Protein AF-A0A949K169-F1 (afdb_monomer)

Secondary structure (DSSP, 8-state):
------------------------------PPPEEEEEEEEEETTTTEEEEEEEEESS--S-EEEEPPP--SSPPP--EEEEEEETTSPBPEEEEETTEEEEE-TTS-EEEEEEEE-----TT---GGG---EE-SSEEEEEGGGTPPEESS---S-EEEEEE-S-SS-EEESSEEETTEEEES-GGGGTT-EEEEES-EEEEEEETTEEEEEEE-S--SS-HHHHHHHHHHHHHHHHHHHSS-SSSEEEEEEEE-----SS---EEEEEETBEEEEEE-TT--TTGGGSGGGHHHHHHHHTTTBTTTEEESSGGGHIIIIIHHHHHHHHHHHHTTSS-HHHHHHHHHHHHHHHHT-TTTTT--TGGG--S-TT-HHHHHHHHHHHHHHHHHHHHHHHHHHTSS--HHHHHHHHHHH-TT-EEE-HHHHHHHHHHHHSS--HHHHHHHHTSSS-HHHHHHHTT-

Mean predicted aligned error: 7.75 Å

Foldseek 3Di:
DDDDDDDDDDDDDDDDDDDDDPPPDDPPDQDFKAKEKEWADPDLVQQKIKIKMKIAGQDDQKWKWFQQPDDPADDWDWAPKWKAAPVRHTFDWDDDPRIIMTRNHRHIIMIMTMTGQDQDDQPDPDCRHHQWDRDVFKTKDALSRPDGFIPDFGAFWHKYFYHYPHDWAKDWQFDTDRRIGTQGGSNLSRLTMIMDGPWDKDWDDALQAIEIETEDDDAQDDPVLLVVLLCQLLNLLCVLLVHFLGSYAYEYEEAANHDDDPPPAWDWDARARYIYIHGHRPDHPLCSLAPNCLSSQLNSNCSLQVVQANALDLLCLLQSQQLSSLRSLVSSCVSNSDPPVRSVVVLVVLLVLLVPQPCQQPAFLSRLRDPPVVPVSSVSSNNSLSNQLQVLQQVVLCVLVVNPDGCSQLSSQQSVVRVVGHNDDLVSSQVSSCVSRVDGCSVVSCLSTVHRNRCSSNVVVVVD

pLDDT: mean 88.34, std 17.19, range [25.33, 98.69]

Sequence (464 aa):
MRRSMAKYALFVILSIGCAGCSYTLPALVDSEPFLSYRIEMVDADFNLVRVSGNVFGSLGRKVPLRLPEKGNGRGLDPLGLKAFDMDGRPLEVKREGDIWTIENSGRDFTFSYEVVLTIEDRYSSEVRGMISLLEEGRGRIMGRDIFLIPANNFEDGVTLDVSLGYEGPVHSTWECIDSRLIVPGVADLATTLVVSGDYRVYETEVFGTRLSLAIAGDWSFHDDELFSVIRDVVSHEIGWFGSSTHKKHLFVCDNNPVKGGKGFDHYGMHFSGSILLLLDRRIDRSQIYDTPMSIVAHEFFHNWNGEAIRPASDGMMWFIEGATVYYSYRALTDVNILTFSQYEMKRESTMRRFMENPYLESVSISDAANRDLSDKDMVNMLYDGGFLAASIIDEKIAELSGGRKGLIDVIRYLWELHPDGCLLDEDKLCEALIGVTGHDFERFVGELVDAPAPPAIVDSDVSS

Structure (mmCIF, N/CA/C/O backbone):
data_AF-A0A949K169-F1
#
_entry.id   AF-A0A949K169-F1
#
loop_
_atom_site.group_PDB
_atom_site.id
_atom_site.type_symbol
_atom_site.label_atom_id
_atom_site.label_alt_id
_atom_site.label_comp_id
_atom_site.label_asym_id
_atom_site.label_entity_id
_atom_site.label_seq_id
_atom_site.pdbx_PDB_ins_code
_atom_site.Cartn_x
_atom_site.Cartn_y
_atom_site.Cartn_z
_atom_site.occupancy
_atom_site.B_iso_or_equiv
_atom_site.auth_seq_id
_atom_site.auth_comp_id
_atom_site.auth_asym_id
_atom_site.auth_atom_id
_atom_site.pdbx_PDB_model_num
ATOM 1 N N . MET A 1 1 ? -24.738 5.252 -20.611 1.00 38.12 1 MET A N 1
ATOM 2 C CA . MET A 1 1 ? -24.911 4.695 -21.975 1.00 38.12 1 MET A CA 1
ATOM 3 C C . MET A 1 1 ? -24.130 5.535 -22.990 1.00 38.12 1 MET A C 1
ATOM 5 O O . MET A 1 1 ? -24.680 6.468 -23.551 1.00 38.12 1 MET A O 1
ATOM 9 N N . ARG A 1 2 ? -22.843 5.224 -23.194 1.00 29.42 2 ARG A N 1
ATOM 10 C CA . ARG A 1 2 ? -22.053 5.426 -24.429 1.00 29.42 2 ARG A CA 1
ATOM 11 C C . ARG A 1 2 ? -20.702 4.744 -24.190 1.00 29.42 2 ARG A C 1
ATOM 13 O O . ARG A 1 2 ? -19.885 5.230 -23.424 1.00 29.42 2 ARG A O 1
ATOM 20 N N . ARG A 1 3 ? -20.557 3.546 -24.759 1.00 31.23 3 ARG A N 1
ATOM 21 C CA . ARG A 1 3 ? -19.336 2.732 -24.756 1.00 31.23 3 ARG A CA 1
ATOM 22 C C . ARG A 1 3 ? -18.331 3.366 -25.722 1.00 31.23 3 ARG A C 1
ATOM 24 O O . ARG A 1 3 ? -18.693 3.574 -26.877 1.00 31.23 3 ARG A O 1
ATOM 31 N N . SER A 1 4 ? -17.101 3.611 -25.281 1.00 30.25 4 SER A N 1
ATOM 32 C CA . SER A 1 4 ? -15.956 3.732 -26.187 1.00 30.25 4 SER A CA 1
ATOM 33 C C . SER A 1 4 ? -15.319 2.348 -26.295 1.00 30.25 4 SER A C 1
ATOM 35 O O . SER A 1 4 ? -14.861 1.789 -25.302 1.00 30.25 4 SER A O 1
ATOM 37 N N . MET A 1 5 ? -15.415 1.741 -27.477 1.00 30.11 5 MET A N 1
ATOM 38 C CA . MET A 1 5 ? -14.742 0.488 -27.811 1.00 30.11 5 MET A CA 1
ATOM 39 C C . MET A 1 5 ? -13.264 0.779 -28.079 1.00 30.11 5 MET A C 1
ATOM 41 O O . MET A 1 5 ? -12.948 1.519 -29.011 1.00 30.11 5 MET A O 1
ATOM 45 N N . ALA A 1 6 ? -12.382 0.135 -27.318 1.00 32.56 6 ALA A N 1
ATOM 46 C CA . ALA A 1 6 ? -10.975 -0.007 -27.659 1.00 32.56 6 ALA A CA 1
ATOM 47 C C . ALA A 1 6 ? -10.838 -0.752 -28.999 1.00 32.56 6 ALA A C 1
ATOM 49 O O . ALA A 1 6 ? -11.386 -1.843 -29.181 1.00 32.56 6 ALA A O 1
ATOM 50 N N . LYS A 1 7 ? -10.124 -0.154 -29.955 1.00 30.94 7 LYS A N 1
ATOM 51 C CA . LYS A 1 7 ? -9.717 -0.812 -31.200 1.00 30.94 7 LYS A CA 1
ATOM 52 C C . LYS A 1 7 ? -8.358 -1.469 -30.974 1.00 30.94 7 LYS A C 1
ATOM 54 O O . LYS A 1 7 ? -7.340 -0.795 -31.029 1.00 30.94 7 LYS A O 1
ATOM 59 N N . TYR A 1 8 ? -8.341 -2.784 -30.782 1.00 29.86 8 TYR A N 1
ATOM 60 C CA . TYR A 1 8 ? -7.125 -3.578 -30.950 1.00 29.86 8 TYR A CA 1
ATOM 61 C C . TYR A 1 8 ? -6.854 -3.747 -32.451 1.00 29.86 8 TYR A C 1
ATOM 63 O O . TYR A 1 8 ? -7.646 -4.371 -33.157 1.00 29.86 8 TYR A O 1
ATOM 71 N N . ALA A 1 9 ? -5.754 -3.183 -32.951 1.00 29.25 9 ALA A N 1
ATOM 72 C CA . ALA A 1 9 ? -5.257 -3.446 -34.298 1.00 29.25 9 ALA A CA 1
ATOM 73 C C . ALA A 1 9 ? -4.034 -4.370 -34.213 1.00 29.25 9 ALA A C 1
ATOM 75 O O . ALA A 1 9 ? -2.927 -3.942 -33.904 1.00 29.25 9 ALA A O 1
ATOM 76 N N . LEU A 1 10 ? -4.257 -5.656 -34.483 1.00 25.33 10 LEU A N 1
ATOM 77 C CA . LEU A 1 10 ? -3.218 -6.666 -34.657 1.00 25.33 10 LEU A CA 1
ATOM 78 C C . LEU A 1 10 ? -2.623 -6.508 -36.070 1.00 25.33 10 LEU A C 1
ATOM 80 O O . LEU A 1 10 ? -3.304 -6.798 -37.054 1.00 25.33 10 LEU A O 1
ATOM 84 N N . PHE A 1 11 ? -1.381 -6.036 -36.198 1.00 29.30 11 PHE A N 1
ATOM 85 C CA . PHE A 1 11 ? -0.693 -5.970 -37.494 1.00 29.30 11 PHE A CA 1
ATOM 86 C C . PHE A 1 11 ? 0.089 -7.263 -37.756 1.00 29.30 11 PHE A C 1
ATOM 88 O O . PHE A 1 11 ? 1.136 -7.511 -37.165 1.00 29.30 11 PHE A O 1
ATOM 95 N N . VAL A 1 12 ? -0.415 -8.079 -38.685 1.00 26.42 12 VAL A N 1
ATOM 96 C CA . VAL A 1 12 ? 0.328 -9.179 -39.317 1.00 26.42 12 VAL A CA 1
ATOM 97 C C . VAL A 1 12 ? 0.948 -8.638 -40.604 1.00 26.42 12 VAL A C 1
ATOM 99 O O . VAL A 1 12 ? 0.229 -8.268 -41.531 1.00 26.42 12 VAL A O 1
ATOM 102 N N . ILE A 1 13 ? 2.279 -8.580 -40.679 1.00 29.69 13 ILE A N 1
ATOM 103 C CA . ILE A 1 13 ? 2.989 -8.201 -41.909 1.00 29.69 13 ILE A CA 1
ATOM 104 C C . ILE A 1 13 ? 3.147 -9.452 -42.780 1.00 29.69 13 ILE A C 1
ATOM 106 O O . ILE A 1 13 ? 3.989 -10.305 -42.510 1.00 29.69 13 ILE A O 1
ATOM 110 N N . LEU A 1 14 ? 2.342 -9.550 -43.842 1.00 26.94 14 LEU A N 1
ATOM 111 C CA . LEU A 1 14 ? 2.573 -10.475 -44.952 1.00 26.94 14 LEU A CA 1
ATOM 112 C C . LEU A 1 14 ? 3.254 -9.706 -46.091 1.00 26.94 14 LEU A C 1
ATOM 114 O O . LEU A 1 14 ? 2.667 -8.808 -46.695 1.00 26.94 14 LEU A O 1
ATOM 118 N N . SER A 1 15 ? 4.504 -10.045 -46.384 1.00 30.97 15 SER A N 1
ATOM 119 C CA . SER A 1 15 ? 5.278 -9.464 -47.479 1.00 30.97 15 SER A CA 1
ATOM 120 C C . SER A 1 15 ? 4.945 -10.151 -48.807 1.00 30.97 15 SER A C 1
ATOM 122 O O . SER A 1 15 ? 5.367 -11.273 -49.072 1.00 30.97 15 SER A O 1
ATOM 124 N N . ILE A 1 16 ? 4.219 -9.451 -49.683 1.00 32.22 16 ILE A N 1
ATOM 125 C CA . ILE A 1 16 ? 4.132 -9.781 -51.113 1.00 32.22 16 ILE A CA 1
ATOM 126 C C . ILE A 1 16 ? 4.635 -8.569 -51.893 1.00 32.22 16 ILE A C 1
ATOM 128 O O . ILE A 1 16 ? 4.031 -7.499 -51.874 1.00 32.22 16 ILE A O 1
ATOM 132 N N . GLY A 1 17 ? 5.775 -8.737 -52.563 1.00 38.38 17 GLY A N 1
ATOM 133 C CA . GLY A 1 17 ? 6.331 -7.733 -53.458 1.00 38.38 17 GLY A CA 1
ATOM 134 C C . GLY A 1 17 ? 5.589 -7.703 -54.791 1.00 38.38 17 GLY A C 1
ATOM 135 O O . GLY A 1 17 ? 5.396 -8.742 -55.416 1.00 38.38 17 GLY A O 1
ATOM 136 N N . CYS A 1 18 ? 5.235 -6.504 -55.248 1.00 29.55 18 CYS A N 1
ATOM 137 C CA . CYS A 1 18 ? 5.141 -6.166 -56.665 1.00 29.55 18 CYS A CA 1
ATOM 138 C C . CYS A 1 18 ? 5.285 -4.652 -56.857 1.00 29.55 18 CYS A C 1
ATOM 140 O O . CYS A 1 18 ? 4.914 -3.846 -56.007 1.00 29.55 18 CYS A O 1
ATOM 142 N N . ALA A 1 19 ? 5.917 -4.311 -57.973 1.00 37.62 19 ALA A N 1
ATOM 143 C CA . ALA A 1 19 ? 6.506 -3.025 -58.293 1.00 37.62 19 ALA A CA 1
ATOM 144 C C . ALA A 1 19 ? 5.486 -1.921 -58.618 1.00 37.62 19 ALA A C 1
ATOM 146 O O . ALA A 1 19 ? 4.438 -2.179 -59.200 1.00 37.62 19 ALA A O 1
ATOM 147 N N . GLY A 1 20 ? 5.892 -0.674 -58.357 1.00 39.34 20 GLY A N 1
ATOM 148 C CA . GLY A 1 20 ? 5.451 0.488 -59.129 1.00 39.34 20 GLY A CA 1
ATOM 149 C C . GLY A 1 20 ? 4.099 1.090 -58.752 1.00 39.34 20 GLY A C 1
ATOM 150 O O . GLY A 1 20 ? 3.176 1.069 -59.551 1.00 39.34 20 GLY A O 1
ATOM 151 N N . CYS A 1 21 ? 4.024 1.732 -57.587 1.00 29.92 21 CYS A N 1
ATOM 152 C CA . CYS A 1 21 ? 3.146 2.878 -57.353 1.00 29.92 21 CYS A CA 1
ATOM 153 C C . CYS A 1 21 ? 3.778 3.720 -56.244 1.00 29.92 21 CYS A C 1
ATOM 155 O O . CYS A 1 21 ? 4.079 3.203 -55.170 1.00 29.92 21 CYS A O 1
ATOM 157 N N . SER A 1 22 ? 4.015 5.004 -56.511 1.00 35.69 22 SER A N 1
ATOM 158 C CA . SER A 1 22 ? 4.438 5.973 -55.503 1.00 35.69 22 SER A CA 1
ATOM 159 C C . SER A 1 22 ? 3.295 6.163 -54.509 1.00 35.69 22 SER A C 1
ATOM 161 O O . SER A 1 22 ? 2.450 7.038 -54.680 1.00 35.69 22 SER A O 1
ATOM 163 N N . TYR A 1 23 ? 3.237 5.310 -53.490 1.00 34.50 23 TYR A N 1
ATOM 164 C CA . TYR A 1 23 ? 2.443 5.585 -52.309 1.00 34.50 23 TYR A CA 1
ATOM 165 C C . TYR A 1 23 ? 3.122 6.758 -51.610 1.00 34.50 23 TYR A C 1
ATOM 167 O O . TYR A 1 23 ? 4.195 6.615 -51.026 1.00 34.50 23 TYR A O 1
ATOM 175 N N . THR A 1 24 ? 2.515 7.940 -51.689 1.00 35.44 24 THR A N 1
ATOM 176 C CA . THR A 1 24 ? 2.631 8.901 -50.597 1.00 35.44 24 THR A CA 1
ATOM 177 C C . THR A 1 24 ? 2.213 8.147 -49.345 1.00 35.44 24 THR A C 1
ATOM 179 O O . THR A 1 24 ? 1.023 7.895 -49.146 1.00 35.44 24 THR A O 1
ATOM 182 N N . LEU A 1 25 ? 3.205 7.702 -48.568 1.00 35.69 25 LEU A N 1
ATOM 183 C CA . LEU A 1 25 ? 3.000 7.249 -47.202 1.00 35.69 25 LEU A CA 1
ATOM 184 C C . LEU A 1 25 ? 2.112 8.308 -46.542 1.00 35.69 25 LEU A C 1
ATOM 186 O O . LEU A 1 25 ? 2.452 9.496 -46.626 1.00 35.69 25 LEU A O 1
ATOM 190 N N . PRO A 1 26 ? 0.966 7.932 -45.949 1.00 37.97 26 PRO A N 1
ATOM 191 C CA . PRO A 1 26 ? 0.301 8.838 -45.033 1.00 37.97 26 PRO A CA 1
ATOM 192 C C . PRO A 1 26 ? 1.383 9.284 -44.055 1.00 37.97 26 PRO A C 1
ATOM 194 O O . PRO A 1 26 ? 2.158 8.435 -43.600 1.00 37.97 26 PRO A O 1
ATOM 197 N N . ALA A 1 27 ? 1.497 10.591 -43.806 1.00 40.53 27 ALA A N 1
ATOM 198 C CA . ALA A 1 27 ? 2.325 11.079 -42.714 1.00 40.53 27 ALA A CA 1
ATOM 199 C C . ALA A 1 27 ? 2.044 10.165 -41.520 1.00 40.53 27 ALA A C 1
ATOM 201 O O . ALA A 1 27 ? 0.868 9.964 -41.196 1.00 40.53 27 ALA A O 1
ATOM 202 N N . LEU A 1 28 ? 3.093 9.518 -40.993 1.00 45.03 28 LEU A N 1
ATOM 203 C CA . LEU A 1 28 ? 3.006 8.763 -39.751 1.00 45.03 28 LEU A CA 1
ATOM 204 C C . LEU A 1 28 ? 2.238 9.670 -38.801 1.00 45.03 28 LEU A C 1
ATOM 206 O O . LEU A 1 28 ? 2.679 10.783 -38.522 1.00 45.03 28 LEU A O 1
ATOM 210 N N . VAL A 1 29 ? 1.022 9.247 -38.460 1.00 48.38 29 VAL A N 1
ATOM 211 C CA . VAL A 1 29 ? 0.238 9.889 -37.415 1.00 48.38 29 VAL A CA 1
ATOM 212 C C . VAL A 1 29 ? 1.198 9.970 -36.239 1.00 48.38 29 VAL A C 1
ATOM 214 O O . VAL A 1 29 ? 1.787 8.937 -35.918 1.00 48.38 29 VAL A O 1
ATOM 217 N N . ASP A 1 30 ? 1.422 11.171 -35.696 1.00 59.12 30 ASP A N 1
ATOM 218 C CA . ASP A 1 30 ? 2.165 11.356 -34.449 1.00 59.12 30 ASP A CA 1
ATOM 219 C C . ASP A 1 30 ? 1.509 10.431 -33.426 1.00 59.12 30 ASP A C 1
ATOM 221 O O . ASP A 1 30 ? 0.449 10.736 -32.881 1.00 59.12 30 ASP A O 1
ATOM 225 N N . SER A 1 31 ? 2.063 9.233 -33.268 1.00 65.56 31 SER A N 1
ATOM 226 C CA . SER A 1 31 ? 1.626 8.315 -32.241 1.00 65.56 31 SER A CA 1
ATOM 227 C C . SER A 1 31 ? 2.144 8.906 -30.951 1.00 65.56 31 SER A C 1
ATOM 229 O O . SER A 1 31 ? 3.344 9.209 -30.846 1.00 65.56 31 SER A O 1
ATOM 231 N N . GLU A 1 32 ? 1.247 9.085 -29.991 1.00 79.06 32 GLU A N 1
ATOM 232 C CA . GLU A 1 32 ? 1.660 9.401 -28.638 1.00 79.06 32 GLU A CA 1
ATOM 233 C C . GLU A 1 32 ? 2.715 8.376 -28.184 1.00 79.06 32 GLU A C 1
ATOM 235 O O . GLU A 1 32 ? 2.708 7.215 -28.624 1.00 79.06 32 GLU A O 1
ATOM 240 N N . PRO A 1 33 ? 3.709 8.824 -27.410 1.00 83.88 33 PRO A N 1
ATOM 241 C CA . PRO A 1 33 ? 4.853 7.991 -27.129 1.00 83.88 33 PRO A CA 1
ATOM 242 C C . PRO A 1 33 ? 4.447 6.795 -26.267 1.00 83.88 33 PRO A C 1
ATOM 244 O O . PRO A 1 33 ? 3.703 6.942 -25.300 1.00 83.88 33 PRO A O 1
ATOM 247 N N . PHE A 1 34 ? 4.976 5.616 -26.592 1.00 88.75 34 PHE A N 1
ATOM 248 C CA . PHE A 1 34 ? 4.738 4.392 -25.828 1.00 88.75 34 PHE A CA 1
ATOM 249 C C . PHE A 1 34 ? 6.048 3.796 -25.317 1.00 88.75 34 PHE A C 1
ATOM 251 O O . PHE A 1 34 ? 7.132 4.008 -25.875 1.00 88.75 34 PHE A O 1
ATOM 258 N N . LEU A 1 35 ? 5.930 3.053 -24.221 1.00 92.44 35 LEU A N 1
ATOM 259 C CA . LEU A 1 35 ? 7.051 2.566 -23.434 1.00 92.44 35 LEU A CA 1
ATOM 260 C C . LEU A 1 35 ? 6.937 1.059 -23.237 1.00 92.44 35 LEU A C 1
ATOM 262 O O . LEU A 1 35 ? 5.874 0.528 -22.921 1.00 92.44 35 LEU A O 1
ATOM 266 N N . SER A 1 36 ? 8.060 0.372 -23.398 1.00 95.31 36 SER A N 1
ATOM 267 C CA . SER A 1 36 ? 8.188 -1.028 -23.005 1.00 95.31 36 SER A CA 1
ATOM 268 C C . SER A 1 36 ? 9.421 -1.208 -22.144 1.00 95.31 36 SER A C 1
ATOM 270 O O . SER A 1 36 ? 10.454 -0.603 -22.428 1.00 95.31 36 SER A O 1
ATOM 272 N N . TYR A 1 37 ? 9.320 -2.052 -21.124 1.00 97.44 37 TYR A N 1
ATOM 273 C CA . TYR A 1 37 ? 10.438 -2.451 -20.284 1.00 97.44 37 TYR A CA 1
ATOM 274 C C . TYR A 1 37 ? 10.691 -3.949 -20.377 1.00 97.44 37 TYR A C 1
ATOM 276 O O . TYR A 1 37 ? 9.794 -4.749 -20.641 1.00 97.44 37 TYR A O 1
ATOM 284 N N . ARG A 1 38 ? 11.932 -4.324 -20.091 1.00 97.94 38 ARG A N 1
ATOM 285 C CA . ARG A 1 38 ? 12.333 -5.690 -19.804 1.00 97.94 38 ARG A CA 1
ATOM 286 C C . ARG A 1 38 ? 13.180 -5.729 -18.540 1.00 97.94 38 ARG A C 1
ATOM 288 O O . ARG A 1 38 ? 14.101 -4.925 -18.404 1.00 97.94 38 ARG A O 1
ATOM 295 N N . ILE A 1 39 ? 12.894 -6.692 -17.672 1.00 97.69 39 ILE A N 1
ATOM 296 C CA . ILE A 1 39 ? 13.716 -7.051 -16.516 1.00 97.69 39 ILE A CA 1
ATOM 297 C C . ILE A 1 39 ? 14.356 -8.407 -16.792 1.00 97.69 39 ILE A C 1
ATOM 299 O O . ILE A 1 39 ? 13.661 -9.372 -17.112 1.00 97.69 39 ILE A O 1
ATOM 303 N N . GLU A 1 40 ? 15.672 -8.486 -16.644 1.00 97.56 40 GLU A N 1
ATOM 304 C CA . GLU A 1 40 ? 16.442 -9.722 -16.769 1.00 97.56 40 GLU A CA 1
ATOM 305 C C . GLU A 1 40 ? 17.304 -9.907 -15.518 1.00 97.56 40 GLU A C 1
ATOM 307 O O . GLU A 1 40 ? 18.057 -9.006 -15.151 1.00 97.56 40 GLU A O 1
ATOM 312 N N . MET A 1 41 ? 17.225 -11.067 -14.863 1.00 96.00 41 MET A N 1
ATOM 313 C CA . MET A 1 41 ? 18.211 -11.425 -13.841 1.00 96.00 41 MET A CA 1
ATOM 314 C C . MET A 1 41 ? 19.542 -11.724 -14.536 1.00 96.00 41 MET A C 1
ATOM 316 O O . MET A 1 41 ? 19.622 -12.624 -15.370 1.00 96.00 41 MET A O 1
ATOM 320 N N . VAL A 1 42 ? 20.572 -10.937 -14.227 1.00 95.38 42 VAL A N 1
ATOM 321 C CA . VAL A 1 42 ? 21.912 -11.090 -14.812 1.00 95.38 42 VAL A CA 1
ATOM 322 C C . VAL A 1 42 ? 22.728 -12.070 -13.990 1.00 95.38 42 VAL A C 1
ATOM 324 O O . VAL A 1 42 ? 23.388 -12.941 -14.552 1.00 95.38 42 VAL A O 1
ATOM 327 N N . ASP A 1 43 ? 22.681 -11.909 -12.670 1.00 91.06 43 ASP A N 1
ATOM 328 C CA . ASP A 1 43 ? 23.452 -12.714 -11.736 1.00 91.06 43 ASP A CA 1
ATOM 329 C C . ASP A 1 43 ? 22.724 -12.788 -10.387 1.00 91.06 43 ASP A C 1
ATOM 331 O O . ASP A 1 43 ? 22.532 -11.770 -9.716 1.00 91.06 43 ASP A O 1
ATOM 335 N N . ALA A 1 44 ? 22.292 -13.993 -10.013 1.00 87.56 44 ALA A N 1
ATOM 336 C CA . ALA A 1 44 ? 21.603 -14.241 -8.751 1.00 87.56 44 ALA A CA 1
ATOM 337 C C . ALA A 1 44 ? 22.532 -14.068 -7.539 1.00 87.56 44 ALA A C 1
ATOM 339 O O . ALA A 1 44 ? 22.086 -13.566 -6.514 1.00 87.56 44 ALA A O 1
ATOM 340 N N . ASP A 1 45 ? 23.822 -14.402 -7.658 1.00 88.06 45 ASP A N 1
ATOM 341 C CA . ASP A 1 45 ? 24.770 -14.340 -6.535 1.00 88.06 45 ASP A CA 1
ATOM 342 C C . ASP A 1 45 ? 25.078 -12.889 -6.135 1.00 88.06 45 ASP A C 1
ATOM 344 O O . ASP A 1 45 ? 25.392 -12.596 -4.979 1.00 88.06 45 ASP A O 1
ATOM 348 N N . PHE A 1 46 ? 24.968 -11.963 -7.092 1.00 90.12 46 PHE A N 1
ATOM 349 C CA . PHE A 1 46 ? 25.139 -10.526 -6.870 1.00 90.12 46 PHE A CA 1
ATOM 350 C C . PHE A 1 46 ? 23.820 -9.757 -6.769 1.00 90.12 46 PHE A C 1
ATOM 352 O O . PHE A 1 46 ? 23.853 -8.528 -6.678 1.00 90.12 46 PHE A O 1
ATOM 359 N N . ASN A 1 47 ? 22.672 -10.443 -6.785 1.00 92.06 47 ASN A N 1
ATOM 360 C CA . ASN A 1 47 ? 21.345 -9.821 -6.815 1.00 92.06 47 ASN A CA 1
ATOM 361 C C . ASN A 1 47 ? 21.220 -8.766 -7.927 1.00 92.06 47 ASN A C 1
ATOM 363 O O . ASN A 1 47 ? 20.646 -7.690 -7.735 1.00 92.06 47 ASN A O 1
ATOM 367 N N . LEU A 1 48 ? 21.840 -9.052 -9.072 1.00 94.69 48 LEU A N 1
ATOM 368 C CA . LEU A 1 48 ? 22.019 -8.115 -10.165 1.00 94.69 48 LEU A CA 1
ATOM 369 C C . LEU A 1 48 ? 20.924 -8.321 -11.204 1.00 94.69 48 LEU A C 1
ATOM 371 O O . LEU A 1 48 ? 20.825 -9.378 -11.836 1.00 94.69 48 LEU A O 1
ATOM 375 N N . VAL A 1 49 ? 20.141 -7.273 -11.429 1.00 96.69 49 VAL A N 1
ATOM 376 C CA . VAL A 1 49 ? 19.117 -7.237 -12.472 1.00 96.69 49 VAL A CA 1
ATOM 377 C C . VAL A 1 49 ? 19.463 -6.189 -13.513 1.00 96.69 49 VAL A C 1
ATOM 379 O O . VAL A 1 49 ? 19.954 -5.106 -13.200 1.00 96.69 49 VAL A O 1
ATOM 382 N N . ARG A 1 50 ? 19.189 -6.496 -14.776 1.00 98.00 50 ARG A N 1
ATOM 383 C CA . ARG A 1 50 ? 19.246 -5.542 -15.874 1.00 98.00 50 ARG A CA 1
ATOM 384 C C . ARG A 1 50 ? 17.845 -5.070 -16.185 1.00 98.00 50 ARG A C 1
ATOM 386 O O . ARG A 1 50 ? 16.945 -5.877 -16.410 1.00 98.00 50 ARG A O 1
ATOM 393 N N . VAL A 1 51 ? 17.697 -3.758 -16.266 1.00 98.06 51 VAL A N 1
ATOM 394 C CA . VAL A 1 51 ? 16.494 -3.118 -16.779 1.00 98.06 51 VAL A CA 1
ATOM 395 C C . VAL A 1 51 ? 16.826 -2.537 -18.140 1.00 98.06 51 VAL A C 1
ATOM 397 O O . VAL A 1 51 ? 17.789 -1.784 -18.291 1.00 98.06 51 VAL A O 1
ATOM 400 N N . SER A 1 52 ? 16.028 -2.895 -19.137 1.00 97.88 52 SER A N 1
ATOM 401 C CA . SER A 1 52 ? 16.089 -2.303 -20.471 1.00 97.88 52 SER A CA 1
ATOM 402 C C . SER A 1 52 ? 14.744 -1.688 -20.814 1.00 97.88 52 SER A C 1
ATOM 404 O O . SER A 1 52 ? 13.711 -2.217 -20.413 1.00 97.88 52 SER A O 1
ATOM 406 N N . GLY A 1 53 ? 14.746 -0.588 -21.554 1.00 96.44 53 GLY A N 1
ATOM 407 C CA . GLY A 1 53 ? 13.528 0.056 -22.019 1.00 96.44 53 GLY A CA 1
ATOM 408 C C . GLY A 1 53 ? 13.616 0.443 -23.486 1.00 96.44 53 GLY A C 1
ATOM 409 O O . GLY A 1 53 ? 14.686 0.799 -23.981 1.00 96.44 53 GLY A O 1
ATOM 410 N N . ASN A 1 54 ? 12.482 0.381 -24.177 1.00 95.25 54 ASN A N 1
ATOM 411 C CA . ASN A 1 54 ? 12.332 0.901 -25.530 1.00 95.25 54 ASN A CA 1
ATOM 412 C C . ASN A 1 54 ? 11.292 2.017 -25.515 1.00 95.25 54 ASN A C 1
ATOM 414 O O . ASN A 1 54 ? 10.202 1.841 -24.962 1.00 95.25 54 ASN A O 1
ATOM 418 N N . VAL A 1 55 ? 11.647 3.136 -26.137 1.00 93.12 55 VAL A N 1
ATOM 419 C CA . VAL A 1 55 ? 10.857 4.364 -26.176 1.00 93.12 55 VAL A CA 1
ATOM 420 C C . VAL A 1 55 ? 10.582 4.695 -27.634 1.00 93.12 55 VAL A C 1
ATOM 422 O O . VAL A 1 55 ? 11.521 4.871 -28.414 1.00 93.12 55 VAL A O 1
ATOM 425 N N . PHE A 1 56 ? 9.306 4.789 -27.990 1.00 90.50 56 PHE A N 1
ATOM 426 C CA . PHE A 1 56 ? 8.864 4.997 -29.366 1.00 90.50 56 PHE A CA 1
ATOM 427 C C . PHE A 1 56 ? 7.853 6.139 -29.459 1.00 90.50 56 PHE A C 1
ATOM 429 O O . PHE A 1 56 ? 7.129 6.385 -28.497 1.00 90.50 56 PHE A O 1
ATOM 436 N N . GLY A 1 57 ? 7.753 6.782 -30.624 1.00 86.38 57 GLY A N 1
ATOM 437 C CA . GLY A 1 57 ? 6.693 7.739 -30.961 1.00 86.38 57 GLY A CA 1
ATOM 438 C C . GLY A 1 57 ? 7.146 9.201 -30.979 1.00 86.38 57 GLY A C 1
ATOM 439 O O . GLY A 1 57 ? 8.334 9.509 -31.085 1.00 86.38 57 GLY A O 1
ATOM 440 N N . SER A 1 58 ? 6.185 10.129 -30.907 1.00 76.31 58 SER A N 1
ATOM 441 C CA . SER A 1 58 ? 6.473 11.569 -30.936 1.00 76.31 58 SER A CA 1
ATOM 442 C C . SER A 1 58 ? 7.086 12.032 -29.611 1.00 76.31 58 SER A C 1
ATOM 444 O O . SER A 1 58 ? 6.390 12.361 -28.649 1.00 76.31 58 SER A O 1
ATOM 446 N N . LEU A 1 59 ? 8.417 12.072 -29.569 1.00 78.38 59 LEU A N 1
ATOM 447 C CA . LEU A 1 59 ? 9.189 12.378 -28.371 1.00 78.38 59 LEU A CA 1
ATOM 448 C C . LEU A 1 59 ? 9.707 13.818 -28.367 1.00 78.38 59 LEU A C 1
ATOM 450 O O . LEU A 1 59 ? 10.054 14.403 -29.396 1.00 78.38 59 LEU A O 1
ATOM 454 N N . GLY A 1 60 ? 9.876 14.368 -27.163 1.00 82.50 60 GLY A N 1
ATOM 455 C CA . GLY A 1 60 ? 10.746 15.526 -26.976 1.00 82.50 60 GLY A CA 1
ATOM 456 C C . GLY A 1 60 ? 12.174 15.217 -27.443 1.00 82.50 60 GLY A C 1
ATOM 457 O O . GLY A 1 60 ? 12.568 14.062 -27.572 1.00 82.50 60 GLY A O 1
ATOM 458 N N . ARG A 1 61 ? 12.989 16.257 -27.669 1.00 89.75 61 ARG A N 1
ATOM 459 C CA . ARG A 1 61 ? 14.419 16.089 -28.020 1.00 89.75 61 ARG A CA 1
ATOM 460 C C . ARG A 1 61 ? 15.275 15.533 -26.879 1.00 89.75 61 ARG A C 1
ATOM 462 O O . ARG A 1 61 ? 16.437 15.195 -27.112 1.00 89.75 61 ARG A O 1
ATOM 469 N N . LYS A 1 62 ? 14.701 15.516 -25.676 1.00 92.56 62 LYS A N 1
ATOM 470 C CA . LYS A 1 62 ? 15.278 15.025 -24.434 1.00 92.56 62 LYS A CA 1
ATOM 471 C C . LYS A 1 62 ? 14.222 14.235 -23.682 1.00 92.56 62 LYS A C 1
ATOM 473 O O . LYS A 1 62 ? 13.084 14.698 -23.587 1.00 92.56 62 LYS A O 1
ATOM 478 N N . VAL A 1 63 ? 14.628 13.109 -23.109 1.00 93.38 63 VAL A N 1
ATOM 479 C CA . VAL A 1 63 ? 13.790 12.303 -22.219 1.00 93.38 63 VAL A CA 1
ATOM 480 C C . VAL A 1 63 ? 14.482 12.197 -20.857 1.00 93.38 63 VAL A C 1
ATOM 482 O O . VAL A 1 63 ? 15.459 11.453 -20.733 1.00 93.38 63 VAL A O 1
ATOM 485 N N . PRO A 1 64 ? 14.053 12.980 -19.852 1.00 93.94 64 PRO A N 1
ATOM 486 C CA . PRO A 1 64 ? 14.452 12.789 -18.462 1.00 93.94 64 PRO A CA 1
ATOM 487 C C . PRO A 1 64 ? 13.842 11.513 -17.871 1.00 93.94 64 PRO A C 1
ATOM 489 O O . PRO A 1 64 ? 12.629 11.309 -17.910 1.00 93.94 64 PRO A O 1
ATOM 492 N N . LEU A 1 65 ? 14.694 10.697 -17.265 1.00 93.56 65 LEU A N 1
ATOM 493 C CA . LEU A 1 65 ? 14.361 9.566 -16.413 1.00 93.56 65 LEU A CA 1
ATOM 494 C C . LEU A 1 65 ? 14.704 9.941 -14.968 1.00 93.56 65 LEU A C 1
ATOM 496 O O . LEU A 1 65 ? 15.818 10.392 -14.696 1.00 93.56 65 LEU A O 1
ATOM 500 N N . ARG A 1 66 ? 13.763 9.773 -14.045 1.00 91.56 66 ARG A N 1
ATOM 501 C CA . ARG A 1 66 ? 13.920 10.107 -12.625 1.00 91.56 66 ARG A CA 1
ATOM 502 C C . ARG A 1 66 ? 13.793 8.867 -11.755 1.00 91.56 66 ARG A C 1
ATOM 504 O O . ARG A 1 66 ? 13.172 7.882 -12.155 1.00 91.56 66 ARG A O 1
ATOM 511 N N . LEU A 1 67 ? 14.332 8.947 -10.545 1.00 88.12 67 LEU A N 1
ATOM 512 C CA . LEU A 1 67 ? 13.937 8.019 -9.492 1.00 88.12 67 LEU A CA 1
ATOM 513 C C . LEU A 1 67 ? 12.426 8.159 -9.212 1.00 88.12 67 LEU A C 1
ATOM 515 O O . LEU A 1 67 ? 11.883 9.268 -9.329 1.00 88.12 67 LEU A O 1
ATOM 519 N N . PRO A 1 68 ? 11.738 7.068 -8.836 1.00 82.00 68 PRO A N 1
ATOM 520 C CA . PRO A 1 68 ? 10.412 7.169 -8.243 1.00 82.00 68 PRO A CA 1
ATOM 521 C C . PRO A 1 68 ? 10.485 8.032 -6.974 1.00 82.00 68 PRO A C 1
ATOM 523 O O . PRO A 1 68 ? 11.556 8.194 -6.381 1.00 82.00 68 PRO A O 1
ATOM 526 N N . GLU A 1 69 ? 9.364 8.631 -6.568 1.00 68.12 69 GLU A N 1
ATOM 527 C CA . GLU A 1 69 ? 9.337 9.430 -5.338 1.00 68.12 69 GLU A CA 1
ATOM 528 C C . GLU A 1 69 ? 9.847 8.607 -4.148 1.00 68.12 69 GLU A C 1
ATOM 530 O O . GLU A 1 69 ? 9.563 7.412 -4.028 1.00 68.12 69 GLU A O 1
ATOM 535 N N . LYS A 1 70 ? 10.658 9.243 -3.291 1.00 54.19 70 LYS A N 1
ATOM 536 C CA . LYS A 1 70 ? 11.288 8.578 -2.147 1.00 54.19 70 LYS A CA 1
ATOM 537 C C . LYS A 1 70 ? 10.209 8.139 -1.158 1.00 54.19 70 LYS A C 1
ATOM 539 O O . LYS A 1 70 ? 9.742 8.944 -0.361 1.00 54.19 70 LYS A O 1
ATOM 544 N N . GLY A 1 71 ? 9.846 6.860 -1.192 1.00 55.66 71 GLY A N 1
ATOM 545 C CA . GLY A 1 71 ? 9.249 6.189 -0.039 1.00 55.66 71 GLY A CA 1
ATOM 546 C C . GLY A 1 71 ? 10.309 5.886 1.028 1.00 55.66 71 GLY A C 1
ATOM 547 O O . GLY A 1 71 ? 11.494 6.159 0.833 1.00 55.66 71 GLY A O 1
ATOM 548 N N . ASN A 1 72 ? 9.907 5.244 2.126 1.00 51.06 72 ASN A N 1
ATOM 549 C CA . ASN A 1 72 ? 10.804 4.803 3.212 1.00 51.06 72 ASN A CA 1
ATOM 550 C C . ASN A 1 72 ? 11.668 3.579 2.810 1.00 51.06 72 ASN A C 1
ATOM 552 O O . ASN A 1 72 ? 11.830 2.640 3.579 1.00 51.06 72 ASN A O 1
ATOM 556 N N . GLY A 1 73 ? 12.119 3.510 1.556 1.00 54.25 73 GLY A N 1
ATOM 557 C CA . GLY A 1 73 ? 12.966 2.443 1.018 1.00 54.25 73 GLY A CA 1
ATOM 558 C C . GLY A 1 73 ? 14.402 2.921 0.797 1.00 54.25 73 GLY A C 1
ATOM 559 O O . GLY A 1 73 ? 14.685 4.121 0.794 1.00 54.25 73 GLY A O 1
ATOM 560 N N . ARG A 1 74 ? 15.327 1.981 0.571 1.00 62.47 74 ARG A N 1
ATOM 561 C CA . ARG A 1 74 ? 16.693 2.319 0.145 1.00 62.47 74 ARG A CA 1
ATOM 562 C C . ARG A 1 74 ? 16.672 2.950 -1.251 1.00 62.47 74 ARG A C 1
ATOM 564 O O . ARG A 1 74 ? 15.862 2.581 -2.094 1.00 62.47 74 ARG A O 1
ATOM 571 N N . GLY A 1 75 ? 17.564 3.910 -1.488 1.00 65.12 75 GLY A N 1
ATOM 572 C CA . GLY A 1 75 ? 17.661 4.592 -2.779 1.00 65.12 75 GLY A CA 1
ATOM 573 C C . GLY A 1 75 ? 18.140 3.664 -3.901 1.00 65.12 75 GLY A C 1
ATOM 574 O O . GLY A 1 75 ? 19.052 2.865 -3.699 1.00 65.12 75 GLY A O 1
ATOM 575 N N . LEU A 1 76 ? 17.543 3.812 -5.084 1.00 82.81 76 LEU A N 1
ATOM 576 C CA . LEU A 1 76 ? 17.973 3.186 -6.336 1.00 82.81 76 LEU A CA 1
ATOM 577 C C . LEU A 1 76 ? 19.178 3.953 -6.917 1.00 82.81 76 LEU A C 1
ATOM 579 O O . LEU A 1 76 ? 19.095 5.163 -7.125 1.00 82.81 76 LEU A O 1
ATOM 583 N N . ASP A 1 77 ? 20.280 3.256 -7.214 1.00 86.25 77 ASP A N 1
ATOM 584 C CA . ASP A 1 77 ? 21.431 3.807 -7.951 1.00 86.25 77 ASP A CA 1
ATOM 585 C C . ASP A 1 77 ? 21.738 2.927 -9.180 1.00 86.25 77 ASP A C 1
ATOM 587 O O . ASP A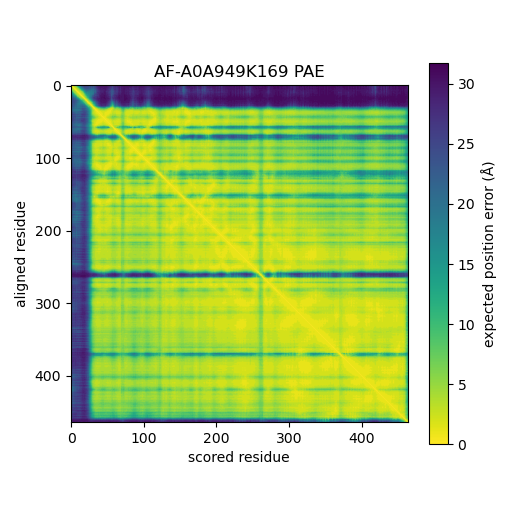 1 77 ? 22.376 1.878 -9.056 1.00 86.25 77 ASP A O 1
ATOM 591 N N . PRO A 1 78 ? 21.244 3.300 -10.373 1.00 91.75 78 PRO A N 1
ATOM 592 C CA . PRO A 1 78 ? 21.413 2.510 -11.584 1.00 91.75 78 PRO A CA 1
ATOM 593 C C . PRO A 1 78 ? 22.862 2.565 -12.085 1.00 91.75 78 PRO A C 1
ATOM 595 O O . PRO A 1 78 ? 23.453 3.631 -12.289 1.00 91.75 78 PRO A O 1
ATOM 598 N N . LEU A 1 79 ? 23.423 1.394 -12.366 1.00 94.19 79 LEU A N 1
ATOM 599 C CA . LEU A 1 79 ? 24.780 1.209 -12.851 1.00 94.19 79 LEU A CA 1
ATOM 600 C C . LEU A 1 79 ? 24.823 1.243 -14.378 1.00 94.19 79 LEU A C 1
ATOM 602 O O . LEU A 1 79 ? 24.122 0.504 -15.072 1.00 94.19 79 LEU A O 1
ATOM 606 N N . GLY A 1 80 ? 25.706 2.088 -14.912 1.00 94.56 80 GLY A N 1
ATOM 607 C CA . GLY A 1 80 ? 26.096 2.038 -16.319 1.00 94.56 80 GLY A CA 1
ATOM 608 C C . GLY A 1 80 ? 24.977 2.345 -17.315 1.00 94.56 80 GLY A C 1
ATOM 609 O O . GLY A 1 80 ? 24.976 1.741 -18.389 1.00 94.56 80 GLY A O 1
ATOM 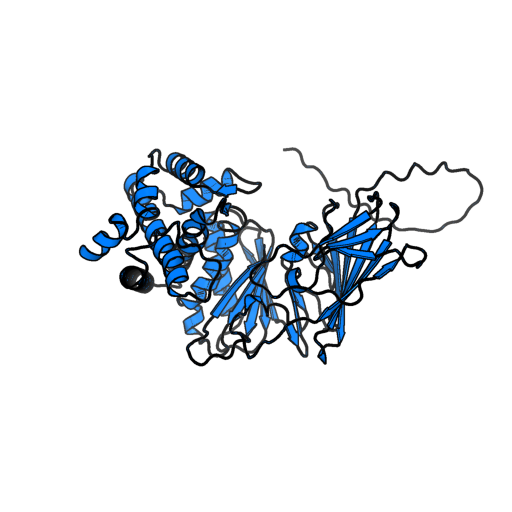610 N N . LEU A 1 81 ? 24.065 3.271 -16.986 1.00 97.00 81 LEU A N 1
ATOM 611 C CA . LEU A 1 81 ? 22.980 3.674 -17.882 1.00 97.00 81 LEU A CA 1
ATOM 612 C C . LEU A 1 81 ? 23.506 4.127 -19.246 1.00 97.00 81 LEU A C 1
ATOM 614 O O . LEU A 1 81 ? 24.314 5.052 -19.349 1.00 97.00 81 LEU A O 1
ATOM 618 N N . LYS A 1 82 ? 23.026 3.461 -20.294 1.00 97.50 82 LYS A N 1
ATOM 619 C CA . LYS A 1 82 ? 23.374 3.705 -21.698 1.00 97.50 82 LYS A CA 1
ATOM 620 C C . LYS A 1 82 ? 22.106 3.791 -22.527 1.00 97.50 82 LYS A C 1
ATOM 622 O O . LYS A 1 82 ? 21.116 3.142 -22.200 1.00 97.50 82 LYS A O 1
ATOM 627 N N . ALA A 1 83 ? 22.170 4.547 -23.616 1.00 97.88 83 ALA A N 1
ATOM 628 C CA . ALA A 1 83 ? 21.091 4.664 -24.582 1.00 97.88 83 ALA A CA 1
ATOM 629 C C . ALA A 1 83 ? 21.631 4.596 -26.013 1.00 97.88 83 ALA A C 1
ATOM 631 O O . ALA A 1 83 ? 22.759 5.021 -26.277 1.00 97.88 83 ALA A O 1
ATOM 632 N N . PHE A 1 84 ? 20.824 4.066 -26.927 1.00 97.62 84 PHE A N 1
ATOM 633 C CA . PHE A 1 84 ? 21.169 3.876 -28.332 1.00 97.62 84 PHE A CA 1
ATOM 634 C C . PHE A 1 84 ? 19.990 4.253 -29.225 1.00 97.62 84 PHE A C 1
ATOM 636 O O . PHE A 1 84 ? 18.841 3.984 -28.877 1.00 97.62 84 PHE A O 1
ATOM 643 N N . ASP A 1 85 ? 20.266 4.849 -30.385 1.00 95.69 85 ASP A N 1
ATOM 644 C CA . ASP A 1 85 ? 19.251 4.990 -31.430 1.00 95.69 85 ASP A CA 1
ATOM 645 C C . ASP A 1 85 ? 18.869 3.615 -32.011 1.00 95.69 85 ASP A C 1
ATOM 647 O O . ASP A 1 85 ? 19.501 2.592 -31.729 1.00 95.69 85 ASP A O 1
ATOM 651 N N . MET A 1 86 ? 17.831 3.581 -32.847 1.00 93.69 86 MET A N 1
ATOM 652 C CA . MET A 1 86 ? 17.371 2.336 -33.478 1.00 93.69 86 MET A CA 1
ATOM 653 C C . MET A 1 86 ? 18.388 1.718 -34.461 1.00 93.69 86 MET A C 1
ATOM 655 O O . MET A 1 86 ? 18.232 0.557 -34.833 1.00 93.69 86 MET A O 1
ATOM 659 N N . ASP A 1 87 ? 19.441 2.452 -34.848 1.00 94.31 87 ASP A N 1
ATOM 660 C CA . ASP A 1 87 ? 20.567 1.950 -35.651 1.00 94.31 87 ASP A CA 1
ATOM 661 C C . ASP A 1 87 ? 21.716 1.403 -34.768 1.00 94.31 87 ASP A C 1
ATOM 663 O O . ASP A 1 87 ? 22.753 0.977 -35.285 1.00 94.31 87 ASP A O 1
ATOM 667 N N . GLY A 1 88 ? 21.575 1.439 -33.438 1.00 94.31 88 GLY A N 1
ATOM 668 C CA . GLY A 1 88 ? 22.596 1.016 -32.478 1.00 94.31 88 GLY A CA 1
ATOM 669 C C . GLY A 1 88 ? 23.708 2.043 -32.238 1.00 94.31 88 GLY A C 1
ATOM 670 O O . GLY A 1 88 ? 24.737 1.704 -31.647 1.00 94.31 88 GLY A O 1
ATOM 671 N N . ARG A 1 89 ? 23.553 3.297 -32.681 1.00 96.81 89 ARG A N 1
ATOM 672 C CA . ARG A 1 89 ? 24.516 4.367 -32.379 1.00 96.81 89 ARG A CA 1
ATOM 673 C C . ARG A 1 89 ? 24.277 4.899 -30.965 1.00 96.81 89 ARG A C 1
ATOM 675 O O . ARG A 1 89 ? 23.127 5.137 -30.599 1.00 96.81 89 ARG A O 1
ATOM 682 N N . PRO A 1 90 ? 25.336 5.128 -30.170 1.00 97.50 90 PRO A N 1
ATOM 683 C CA . PRO A 1 90 ? 25.186 5.612 -28.803 1.00 97.50 90 PRO A CA 1
ATOM 684 C C . PRO A 1 90 ? 24.591 7.024 -28.769 1.00 97.50 90 PRO A C 1
ATOM 686 O O . PRO A 1 90 ? 24.985 7.896 -29.548 1.00 97.50 90 PRO A O 1
ATOM 689 N N . LEU A 1 91 ? 23.673 7.244 -27.831 1.00 97.62 91 LEU A N 1
ATOM 690 C CA . LEU A 1 91 ? 23.098 8.546 -27.504 1.00 97.62 91 LEU A CA 1
ATOM 691 C C . LEU A 1 91 ? 23.778 9.136 -26.266 1.00 97.62 91 LEU A C 1
ATOM 693 O O . LEU A 1 91 ? 24.295 8.415 -25.411 1.00 97.62 91 LEU A O 1
ATOM 697 N N . GLU A 1 92 ? 23.774 10.464 -26.165 1.00 97.56 92 GLU A N 1
ATOM 698 C CA . GLU A 1 92 ? 24.319 11.155 -24.999 1.00 97.56 92 GLU A CA 1
ATOM 699 C C . GLU A 1 92 ? 23.374 10.999 -23.797 1.00 97.56 92 GLU A C 1
ATOM 701 O O . GLU A 1 92 ? 22.167 11.228 -23.906 1.00 97.56 92 GLU A O 1
ATOM 706 N N . VAL A 1 93 ? 23.945 10.635 -22.647 1.00 97.19 93 VAL A N 1
ATOM 707 C CA . VAL A 1 93 ? 23.254 10.509 -21.359 1.00 97.19 93 VAL A CA 1
ATOM 708 C C . VAL A 1 93 ? 23.927 11.444 -20.358 1.00 97.19 93 VAL A C 1
ATOM 710 O O . VAL A 1 93 ? 25.131 11.338 -20.126 1.00 97.19 93 VAL A O 1
ATOM 713 N N . LYS A 1 94 ? 23.155 12.341 -19.742 1.00 96.38 94 LYS A N 1
ATOM 714 C CA . LYS A 1 94 ? 23.629 13.268 -18.699 1.00 96.38 94 LYS A CA 1
ATOM 715 C C . LYS A 1 94 ? 22.959 12.955 -17.370 1.00 96.38 94 LYS A C 1
ATOM 717 O O . LYS A 1 94 ? 21.745 12.793 -17.342 1.00 96.38 94 LYS A O 1
ATOM 722 N N . ARG A 1 95 ? 23.729 12.902 -16.279 1.00 94.00 95 ARG A N 1
ATOM 723 C CA . ARG A 1 95 ? 23.205 12.769 -14.910 1.00 94.00 95 ARG A CA 1
ATOM 724 C C . ARG A 1 95 ? 23.312 14.108 -14.188 1.00 94.00 95 ARG A C 1
ATOM 726 O O . ARG A 1 95 ? 24.407 14.654 -14.076 1.00 94.00 95 ARG A O 1
ATOM 733 N N . GLU A 1 96 ? 22.193 14.590 -13.666 1.00 92.62 96 GLU A N 1
ATOM 734 C CA . GLU A 1 96 ? 22.102 15.772 -12.808 1.00 92.62 96 GLU A CA 1
ATOM 735 C C . GLU A 1 96 ? 21.330 15.380 -11.540 1.00 92.62 96 GLU A C 1
ATOM 737 O O . GLU A 1 96 ? 20.108 15.252 -11.552 1.00 92.62 96 GLU A O 1
ATOM 742 N N . GLY A 1 97 ? 22.057 15.113 -10.448 1.00 88.44 97 GLY A N 1
ATOM 743 C CA . GLY A 1 97 ? 21.470 14.561 -9.223 1.00 88.44 97 GLY A CA 1
ATOM 744 C C . GLY A 1 97 ? 20.823 13.190 -9.459 1.00 88.44 97 GLY A C 1
ATOM 745 O O . GLY A 1 97 ? 21.501 12.245 -9.878 1.00 88.44 97 GLY A O 1
ATOM 746 N N . ASP A 1 98 ? 19.513 13.125 -9.212 1.00 88.62 98 ASP A N 1
ATOM 747 C CA . ASP A 1 98 ? 18.662 11.929 -9.324 1.00 88.62 98 ASP A CA 1
ATOM 748 C C . ASP A 1 98 ? 17.903 11.866 -10.672 1.00 88.62 98 ASP A C 1
ATOM 750 O O . ASP A 1 98 ? 16.894 11.167 -10.804 1.00 88.62 98 ASP A O 1
ATOM 754 N N . ILE A 1 99 ? 18.362 12.626 -11.678 1.00 92.06 99 ILE A N 1
ATOM 755 C CA . ILE A 1 99 ? 17.774 12.682 -13.023 1.00 92.06 99 ILE A CA 1
ATOM 756 C C . ILE A 1 99 ? 18.819 12.296 -14.075 1.00 92.06 99 ILE A C 1
ATOM 758 O O . ILE A 1 99 ? 19.912 12.865 -14.132 1.00 92.06 99 ILE A O 1
ATOM 762 N N . TRP A 1 100 ? 18.450 11.371 -14.962 1.00 95.06 100 TRP A N 1
ATOM 763 C CA . TRP A 1 100 ? 19.209 10.965 -16.143 1.00 95.06 100 TRP A CA 1
ATOM 764 C C . TRP A 1 100 ? 18.500 11.460 -17.397 1.00 95.06 100 TRP A C 1
ATOM 766 O O . TRP A 1 100 ? 17.396 11.029 -17.705 1.00 95.06 100 TRP A O 1
ATOM 776 N N . THR A 1 101 ? 19.127 12.357 -18.147 1.00 96.44 101 THR A N 1
ATOM 777 C CA . THR A 1 101 ? 18.563 12.907 -19.382 1.00 96.44 101 THR A CA 1
ATOM 778 C C . THR A 1 101 ? 19.203 12.257 -20.597 1.00 96.44 101 THR A C 1
ATOM 780 O O . THR A 1 101 ? 20.421 12.337 -20.771 1.00 96.44 101 THR A O 1
ATOM 783 N N . ILE A 1 102 ? 18.376 11.653 -21.452 1.00 96.50 102 ILE A N 1
ATOM 784 C CA . ILE A 1 102 ? 18.789 11.062 -22.729 1.00 96.50 102 ILE A CA 1
ATOM 785 C C . ILE A 1 102 ? 18.509 12.059 -23.857 1.00 96.50 102 ILE A C 1
ATOM 787 O O . ILE A 1 102 ? 17.372 12.499 -24.034 1.00 96.50 102 ILE A O 1
ATOM 791 N N . GLU A 1 103 ? 19.534 12.411 -24.633 1.00 95.81 103 GLU A N 1
ATOM 792 C CA . GLU A 1 103 ? 19.430 13.297 -25.800 1.00 95.81 103 GLU A CA 1
ATOM 793 C C . GLU A 1 103 ? 19.116 12.465 -27.059 1.00 95.81 103 GLU A C 1
ATOM 795 O O . GLU A 1 103 ? 20.010 12.010 -27.772 1.00 95.81 103 GLU A O 1
ATOM 800 N N . ASN A 1 104 ? 17.831 12.250 -27.349 1.00 92.81 104 ASN A N 1
ATOM 801 C CA . ASN A 1 104 ? 17.366 11.396 -28.453 1.00 92.81 104 ASN A CA 1
ATOM 802 C C . ASN A 1 104 ? 17.088 12.165 -29.758 1.00 92.81 104 ASN A C 1
ATOM 804 O O . ASN A 1 104 ? 16.792 11.565 -30.792 1.00 92.81 104 ASN A O 1
ATOM 808 N N . SER A 1 105 ? 17.159 13.502 -29.734 1.00 90.56 105 SER A N 1
ATOM 809 C CA . SER A 1 105 ? 16.839 14.358 -30.890 1.00 90.56 105 SER A CA 1
ATOM 810 C C . SER A 1 105 ? 15.432 14.127 -31.473 1.00 90.56 105 SER A C 1
ATOM 812 O O . SER A 1 105 ? 15.221 14.376 -32.658 1.00 90.56 105 SER A O 1
ATOM 814 N N . GLY A 1 106 ? 14.477 13.682 -30.647 1.00 89.12 106 GLY A N 1
ATOM 815 C CA . GLY A 1 106 ? 13.082 13.445 -31.039 1.00 89.12 106 GLY A CA 1
ATOM 816 C C . GLY A 1 106 ? 12.854 12.131 -31.789 1.00 89.12 106 GLY A C 1
ATOM 817 O O . GLY A 1 106 ? 11.846 11.995 -32.469 1.00 89.12 106 GLY A O 1
ATOM 818 N N . ARG A 1 107 ? 13.803 11.190 -31.720 1.00 91.75 107 ARG A N 1
ATOM 819 C CA . ARG A 1 107 ? 13.703 9.867 -32.350 1.00 91.75 107 ARG A CA 1
ATOM 820 C C . ARG A 1 107 ? 13.545 8.768 -31.310 1.00 91.75 107 ARG A C 1
ATOM 822 O O . ARG A 1 107 ? 13.950 8.946 -30.159 1.00 91.75 107 ARG A O 1
ATOM 829 N N . ASP A 1 108 ? 13.015 7.640 -31.759 1.00 94.94 108 ASP A N 1
ATOM 830 C CA . ASP A 1 108 ? 12.941 6.397 -30.996 1.00 94.94 108 ASP A CA 1
ATOM 831 C C . ASP A 1 108 ? 14.332 5.942 -30.543 1.00 94.94 108 ASP A C 1
ATOM 833 O O . ASP A 1 108 ? 15.340 6.154 -31.235 1.00 94.94 108 ASP A O 1
ATOM 837 N N . PHE A 1 109 ? 14.387 5.315 -29.374 1.00 96.00 109 PHE A N 1
ATOM 838 C CA . PHE A 1 109 ? 15.633 4.839 -28.795 1.00 96.00 109 PHE A CA 1
ATOM 839 C C . PHE A 1 109 ? 15.408 3.687 -27.819 1.00 96.00 109 PHE A C 1
ATOM 841 O O . PHE A 1 109 ? 14.301 3.434 -27.339 1.00 96.00 109 PHE A O 1
ATOM 848 N N . THR A 1 110 ? 16.504 3.014 -27.488 1.00 97.56 110 THR A N 1
ATOM 849 C CA . THR A 1 110 ? 16.561 2.013 -26.425 1.00 97.56 110 THR A CA 1
ATOM 850 C C . THR A 1 110 ? 17.513 2.471 -25.332 1.00 97.56 110 THR A C 1
ATOM 852 O O . THR A 1 110 ? 18.443 3.241 -25.585 1.00 97.56 110 THR A O 1
ATOM 855 N N . PHE A 1 111 ? 17.287 2.024 -24.102 1.00 97.56 111 PHE A N 1
ATOM 856 C CA . PHE A 1 111 ? 18.199 2.252 -22.989 1.00 97.56 111 PHE A CA 1
ATOM 857 C C . PHE A 1 111 ? 18.316 1.015 -22.110 1.00 97.56 111 PHE A C 1
ATOM 859 O O . PHE A 1 111 ? 17.428 0.166 -22.089 1.00 97.56 111 PHE A O 1
ATOM 866 N N . SER A 1 112 ? 19.415 0.921 -21.370 1.00 98.12 112 SER A N 1
ATOM 867 C CA . SER A 1 112 ? 19.639 -0.156 -20.410 1.00 98.12 112 SER A CA 1
ATOM 868 C C . SER A 1 112 ? 20.534 0.294 -19.267 1.00 98.12 112 SER A C 1
ATOM 870 O O . SER A 1 112 ? 21.463 1.077 -19.485 1.00 98.12 112 SER A O 1
ATOM 872 N N . TYR A 1 113 ? 20.304 -0.257 -18.085 1.00 97.88 113 TYR A N 1
ATOM 873 C CA . TYR A 1 113 ? 21.157 -0.129 -16.906 1.00 97.88 113 TYR A CA 1
ATOM 874 C C . TYR A 1 113 ? 21.024 -1.380 -16.039 1.00 97.88 113 TYR A C 1
ATOM 876 O O . TYR A 1 113 ? 20.133 -2.206 -16.242 1.00 97.88 113 TYR A O 1
ATOM 884 N N . GLU A 1 114 ? 21.924 -1.523 -15.077 1.00 97.69 114 GLU A N 1
ATOM 885 C CA . GLU A 1 114 ? 21.892 -2.614 -14.108 1.00 97.69 114 GLU A CA 1
ATOM 886 C C . GLU A 1 114 ? 21.628 -2.072 -12.706 1.00 97.69 114 GLU A C 1
ATOM 888 O O . GLU A 1 114 ? 21.965 -0.930 -12.399 1.00 97.69 114 GLU A O 1
ATOM 893 N N . VAL A 1 115 ? 21.000 -2.876 -11.860 1.00 94.69 115 VAL A N 1
ATOM 894 C CA . VAL A 1 115 ? 20.658 -2.526 -10.483 1.00 94.69 115 VAL A CA 1
ATOM 895 C C . VAL A 1 115 ? 21.045 -3.687 -9.584 1.00 94.69 115 VAL A C 1
ATOM 897 O O . VAL A 1 115 ? 20.718 -4.838 -9.872 1.00 94.69 115 VAL A O 1
ATOM 900 N N . VAL A 1 116 ? 21.743 -3.375 -8.495 1.00 92.81 116 VAL A N 1
ATOM 901 C CA . VAL A 1 116 ? 22.017 -4.329 -7.417 1.00 92.81 116 VAL A CA 1
ATOM 902 C C . VAL A 1 116 ? 20.901 -4.202 -6.390 1.00 92.81 116 VAL A C 1
ATOM 904 O O . VAL A 1 116 ? 20.746 -3.151 -5.766 1.00 92.81 116 VAL A O 1
ATOM 907 N N . LEU A 1 117 ? 20.121 -5.263 -6.213 1.00 89.12 117 LEU A N 1
ATOM 908 C CA . LEU A 1 117 ? 19.025 -5.279 -5.251 1.00 89.12 117 LEU A CA 1
ATOM 909 C C . LEU A 1 117 ? 19.561 -5.445 -3.826 1.00 89.12 117 LEU A C 1
ATOM 911 O O . LEU A 1 117 ? 20.429 -6.280 -3.559 1.00 89.12 117 LEU A O 1
ATOM 915 N N . THR A 1 118 ? 19.003 -4.683 -2.883 1.00 81.31 118 THR A N 1
ATOM 916 C CA . THR A 1 118 ? 19.180 -4.987 -1.457 1.00 81.31 118 THR A CA 1
ATOM 917 C C . THR A 1 118 ? 18.133 -6.014 -1.044 1.00 81.31 118 THR A C 1
ATOM 919 O O . THR A 1 118 ? 16.951 -5.692 -0.994 1.00 81.31 118 THR A O 1
ATOM 922 N N . ILE A 1 119 ? 18.580 -7.224 -0.710 1.00 77.00 119 ILE A N 1
ATOM 923 C CA . ILE A 1 119 ? 17.693 -8.327 -0.306 1.00 77.00 119 ILE A CA 1
ATOM 924 C C . ILE A 1 119 ? 17.729 -8.574 1.208 1.00 77.00 119 ILE A C 1
ATOM 926 O O . ILE A 1 119 ? 16.704 -8.860 1.816 1.00 77.00 119 ILE A O 1
ATOM 930 N N . GLU A 1 120 ? 18.897 -8.435 1.838 1.00 74.50 120 GLU A N 1
ATOM 931 C CA . GLU A 1 120 ? 19.073 -8.585 3.286 1.00 74.50 120 GLU A CA 1
ATOM 932 C C . GLU A 1 120 ? 20.001 -7.479 3.807 1.00 74.50 120 GLU A C 1
ATOM 934 O O . GLU A 1 120 ? 21.055 -7.202 3.228 1.00 74.50 120 GLU A O 1
ATOM 939 N N . ASP A 1 121 ? 19.638 -6.877 4.937 1.00 72.69 121 ASP A N 1
ATOM 940 C CA . ASP A 1 121 ? 20.507 -6.035 5.749 1.00 72.69 121 ASP A CA 1
ATOM 941 C C . ASP A 1 121 ? 20.484 -6.530 7.195 1.00 72.69 121 ASP A C 1
ATOM 943 O O . ASP A 1 121 ? 19.583 -6.225 7.971 1.00 72.69 121 ASP A O 1
ATOM 947 N N . ARG A 1 122 ? 21.521 -7.276 7.583 1.00 67.38 122 ARG A N 1
ATOM 948 C CA . ARG A 1 122 ? 21.658 -7.824 8.945 1.00 67.38 122 ARG A CA 1
ATOM 949 C C . ARG A 1 122 ? 21.820 -6.760 10.026 1.00 67.38 122 ARG A C 1
ATOM 951 O O . ARG A 1 122 ? 21.761 -7.091 11.209 1.00 67.38 122 ARG A O 1
ATOM 958 N N . TYR A 1 123 ? 22.068 -5.516 9.633 1.00 67.44 123 TYR A N 1
ATOM 959 C CA . TYR A 1 123 ? 22.268 -4.394 10.537 1.00 67.44 123 TYR A CA 1
ATOM 960 C C . TYR A 1 123 ? 21.044 -3.478 10.618 1.00 67.44 123 TYR A C 1
ATOM 962 O O . TYR A 1 123 ? 21.051 -2.560 11.437 1.00 67.44 123 TYR A O 1
ATOM 970 N N . SER A 1 124 ? 19.996 -3.733 9.826 1.0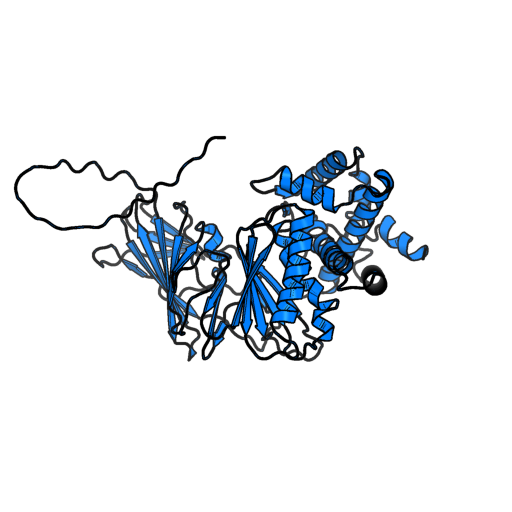0 69.81 124 SER A N 1
ATOM 971 C CA . SER A 1 124 ? 18.757 -2.959 9.841 1.00 69.81 124 SER A CA 1
ATOM 972 C C . SER A 1 124 ? 17.546 -3.841 10.114 1.00 69.81 124 SER A C 1
ATOM 974 O O . SER A 1 124 ? 17.400 -4.941 9.591 1.00 69.81 124 SER A O 1
ATOM 976 N N . SER A 1 125 ? 16.635 -3.322 10.929 1.00 69.19 125 SER A N 1
ATOM 977 C CA . SER A 1 125 ? 15.309 -3.902 11.125 1.00 69.19 125 SER A CA 1
ATOM 978 C C . SER A 1 125 ? 14.269 -3.348 10.139 1.00 69.19 125 SER A C 1
ATOM 980 O O . SER A 1 125 ? 13.091 -3.678 10.246 1.00 69.19 125 SER A O 1
ATOM 982 N N . GLU A 1 126 ? 14.669 -2.479 9.204 1.00 75.75 126 GLU A N 1
ATOM 983 C CA . GLU A 1 126 ? 13.770 -1.812 8.260 1.00 75.75 126 GLU A CA 1
ATOM 984 C C . GLU A 1 126 ? 13.494 -2.674 7.022 1.00 75.75 126 GLU A C 1
ATOM 986 O O . GLU A 1 126 ? 14.205 -2.634 6.017 1.00 75.75 126 GLU A O 1
ATOM 991 N N . VAL A 1 127 ? 12.398 -3.429 7.071 1.00 80.12 127 VAL A N 1
ATOM 992 C CA . VAL A 1 127 ? 11.991 -4.323 5.976 1.00 80.12 127 VAL A CA 1
ATOM 993 C C . VAL A 1 127 ? 11.552 -3.592 4.700 1.00 80.12 127 VAL A C 1
ATOM 995 O O . VAL A 1 127 ? 11.611 -4.158 3.612 1.00 80.12 127 VAL A O 1
ATOM 998 N N . ARG A 1 128 ? 11.183 -2.305 4.793 1.00 79.12 128 ARG A N 1
ATOM 999 C CA . ARG A 1 128 ? 10.769 -1.480 3.639 1.00 79.12 128 ARG A CA 1
ATOM 1000 C C . ARG A 1 128 ? 11.897 -1.270 2.617 1.00 79.12 128 ARG A C 1
ATOM 1002 O O . ARG A 1 128 ? 11.611 -0.971 1.458 1.00 79.12 128 ARG A O 1
ATOM 1009 N N . GLY A 1 129 ? 13.157 -1.463 3.012 1.00 78.69 129 GLY A N 1
ATOM 1010 C CA . GLY A 1 129 ? 14.313 -1.481 2.110 1.00 78.69 129 GLY A CA 1
ATOM 1011 C C . GLY A 1 129 ? 14.683 -2.863 1.552 1.00 78.69 129 GLY A C 1
ATOM 1012 O O . GLY A 1 129 ? 15.687 -2.954 0.852 1.00 78.69 129 GLY A O 1
ATOM 1013 N N . MET A 1 130 ? 13.923 -3.914 1.884 1.00 82.38 130 MET A N 1
ATOM 1014 C CA . MET A 1 130 ? 14.204 -5.330 1.583 1.00 82.38 130 MET A CA 1
ATOM 1015 C C . MET A 1 130 ? 12.978 -6.024 0.954 1.00 82.38 130 MET A C 1
ATOM 1017 O O . MET A 1 130 ? 12.591 -7.124 1.346 1.00 82.38 130 MET A O 1
ATOM 1021 N N . ILE A 1 131 ? 12.299 -5.347 0.020 1.00 89.19 131 ILE A N 1
ATOM 1022 C CA . ILE A 1 131 ? 11.067 -5.867 -0.598 1.00 89.19 131 ILE A CA 1
ATOM 1023 C C . ILE A 1 131 ? 11.396 -6.842 -1.720 1.00 89.19 131 ILE A C 1
ATOM 1025 O O . ILE A 1 131 ? 10.814 -7.929 -1.769 1.00 89.19 131 ILE A O 1
ATOM 1029 N N . SER A 1 132 ? 12.292 -6.457 -2.629 1.00 92.38 132 SER A N 1
ATOM 1030 C CA . SER A 1 132 ? 12.736 -7.345 -3.699 1.00 92.38 132 SER A CA 1
ATOM 1031 C C . SER A 1 132 ? 13.547 -8.522 -3.144 1.00 92.38 132 SER A C 1
ATOM 1033 O O . SER A 1 132 ? 14.298 -8.390 -2.181 1.00 92.38 132 SER A O 1
ATOM 1035 N N . LEU A 1 133 ? 13.379 -9.684 -3.768 1.00 92.12 133 LEU A N 1
ATOM 1036 C CA . LEU A 1 133 ? 13.954 -10.966 -3.381 1.00 92.12 133 LEU A CA 1
ATOM 1037 C C . LEU A 1 133 ? 14.357 -11.735 -4.643 1.00 92.12 133 LEU A C 1
ATOM 1039 O O . LEU A 1 133 ? 13.589 -11.816 -5.597 1.00 92.12 133 LEU A O 1
ATOM 1043 N N . LEU A 1 134 ? 15.530 -12.345 -4.619 1.00 92.12 134 LEU A N 1
ATOM 1044 C CA . LEU A 1 134 ? 16.045 -13.289 -5.597 1.00 92.12 134 LEU A CA 1
ATOM 1045 C C . LEU A 1 134 ? 16.659 -14.422 -4.779 1.00 92.12 134 LEU A C 1
ATOM 1047 O O . LEU A 1 134 ? 17.612 -14.208 -4.033 1.00 92.12 134 LEU A O 1
ATOM 1051 N N . GLU A 1 135 ? 16.054 -15.598 -4.859 1.00 89.69 135 GLU A N 1
ATOM 1052 C CA . GLU A 1 135 ? 16.503 -16.811 -4.179 1.00 89.69 135 GLU A CA 1
ATOM 1053 C C . GLU A 1 135 ? 16.668 -17.940 -5.202 1.00 89.69 135 GLU A C 1
ATOM 1055 O O . GLU A 1 135 ? 16.331 -17.812 -6.385 1.00 89.69 135 GLU A O 1
ATOM 1060 N N . GLU A 1 136 ? 17.181 -19.079 -4.743 1.00 87.81 136 GLU A N 1
ATOM 1061 C CA . GLU A 1 136 ? 17.135 -20.310 -5.524 1.00 87.81 136 GLU A CA 1
ATOM 1062 C C . GLU A 1 136 ? 15.664 -20.692 -5.780 1.00 87.81 136 GLU A C 1
ATOM 1064 O O . GLU A 1 136 ? 14.874 -20.820 -4.847 1.00 87.81 136 GLU A O 1
ATOM 1069 N N . GLY A 1 137 ? 15.284 -20.819 -7.055 1.00 91.62 137 GLY A N 1
ATOM 1070 C CA . GLY A 1 137 ? 13.953 -21.278 -7.478 1.00 91.62 137 GLY A CA 1
ATOM 1071 C C . GLY A 1 137 ? 12.845 -20.220 -7.543 1.00 91.62 137 GLY A C 1
ATOM 1072 O O . GLY A 1 137 ? 11.840 -20.454 -8.213 1.00 91.62 137 GLY A O 1
ATOM 1073 N N . ARG A 1 138 ? 12.996 -19.037 -6.928 1.00 94.56 138 ARG A N 1
ATOM 1074 C CA . ARG A 1 138 ? 11.959 -17.986 -6.969 1.00 94.56 138 ARG A CA 1
ATOM 1075 C C . ARG A 1 138 ? 12.488 -16.568 -6.803 1.00 94.56 138 ARG A C 1
ATOM 1077 O O . ARG A 1 138 ? 13.522 -16.337 -6.182 1.00 94.56 138 ARG A O 1
ATOM 1084 N N . GLY A 1 139 ? 11.697 -15.602 -7.260 1.00 94.56 139 GLY A N 1
ATOM 1085 C CA . GLY A 1 139 ? 11.989 -14.184 -7.093 1.00 94.56 139 GLY A CA 1
ATOM 1086 C C . GLY A 1 139 ? 10.743 -13.319 -6.961 1.00 94.56 139 GLY A C 1
ATOM 1087 O O . GLY A 1 139 ? 9.648 -13.676 -7.399 1.00 94.56 139 GLY A O 1
ATOM 1088 N N . ARG A 1 140 ? 10.932 -12.155 -6.346 1.00 95.00 140 ARG A N 1
ATOM 1089 C CA . ARG A 1 140 ? 9.967 -11.065 -6.234 1.00 95.00 140 ARG A CA 1
ATOM 1090 C C . ARG A 1 140 ? 10.672 -9.759 -6.565 1.00 95.00 140 ARG A C 1
ATOM 1092 O O . ARG A 1 140 ? 11.691 -9.448 -5.964 1.00 95.00 140 ARG A O 1
ATOM 1099 N N . ILE A 1 141 ? 10.118 -8.977 -7.479 1.00 95.25 141 ILE A N 1
ATOM 1100 C CA . ILE A 1 141 ? 10.666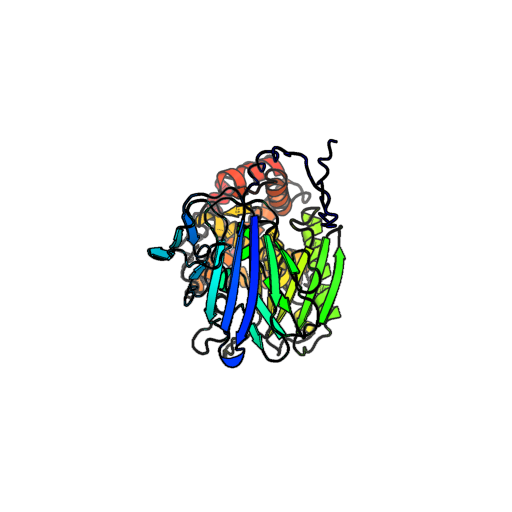 -7.678 -7.869 1.00 95.25 141 ILE A CA 1
ATOM 1101 C C . ILE A 1 141 ? 9.639 -6.599 -7.574 1.00 95.25 141 ILE A C 1
ATOM 1103 O O . ILE A 1 141 ? 8.493 -6.687 -8.018 1.00 95.25 141 ILE A O 1
ATOM 1107 N N . MET A 1 142 ? 10.074 -5.579 -6.840 1.00 94.38 142 MET A N 1
ATOM 1108 C CA . MET A 1 142 ? 9.307 -4.370 -6.599 1.00 94.38 142 MET A CA 1
ATOM 1109 C C . MET A 1 142 ? 9.792 -3.260 -7.523 1.00 94.38 142 MET A C 1
ATOM 1111 O O . MET A 1 142 ? 10.971 -2.912 -7.529 1.00 94.38 142 MET A O 1
ATOM 1115 N N . GLY A 1 143 ? 8.882 -2.678 -8.296 1.00 94.19 143 GLY A N 1
ATOM 1116 C CA . GLY A 1 143 ? 9.244 -1.739 -9.348 1.00 94.19 143 GLY A CA 1
ATOM 1117 C C . GLY A 1 143 ? 9.993 -0.494 -8.865 1.00 94.19 143 GLY A C 1
ATOM 1118 O O . GLY A 1 143 ? 10.925 -0.056 -9.540 1.00 94.19 143 GLY A O 1
ATOM 1119 N N . ARG A 1 144 ? 9.685 0.039 -7.673 1.00 91.56 144 ARG A N 1
ATOM 1120 C CA . ARG A 1 144 ? 10.429 1.178 -7.096 1.00 91.56 144 ARG A CA 1
ATOM 1121 C C . ARG A 1 144 ? 11.910 0.883 -6.844 1.00 91.56 144 ARG A C 1
ATOM 1123 O O . ARG A 1 144 ? 12.705 1.816 -6.800 1.00 91.56 144 ARG A O 1
ATOM 1130 N N . ASP A 1 145 ? 12.264 -0.391 -6.687 1.00 91.25 145 ASP A N 1
ATOM 1131 C CA . ASP A 1 145 ? 13.633 -0.818 -6.406 1.00 91.25 145 ASP A CA 1
ATOM 1132 C C . ASP A 1 145 ? 14.473 -0.888 -7.691 1.00 91.25 145 ASP A C 1
ATOM 1134 O O . ASP A 1 145 ? 15.689 -1.026 -7.603 1.00 91.25 145 ASP A O 1
ATOM 1138 N N . ILE A 1 146 ? 13.852 -0.814 -8.880 1.00 92.75 146 ILE A N 1
ATOM 1139 C CA . ILE A 1 146 ? 14.532 -1.059 -10.162 1.00 92.75 146 ILE A CA 1
ATOM 1140 C C . ILE A 1 146 ? 14.247 -0.034 -11.257 1.00 92.75 146 ILE A C 1
ATOM 1142 O O . ILE A 1 146 ? 15.100 0.159 -12.117 1.00 92.75 146 ILE A O 1
ATOM 1146 N N . PHE A 1 147 ? 13.080 0.610 -11.285 1.00 94.12 147 PHE A N 1
ATOM 1147 C CA . PHE A 1 147 ? 12.694 1.444 -12.417 1.00 94.12 147 PHE A CA 1
ATOM 1148 C C . PHE A 1 147 ? 13.113 2.896 -12.236 1.00 94.12 147 PHE A C 1
ATOM 1150 O O . PHE A 1 147 ? 12.697 3.577 -11.305 1.00 94.12 147 PHE A O 1
ATOM 1157 N N . LEU A 1 148 ? 13.829 3.412 -13.229 1.00 92.88 148 LEU A N 1
ATOM 1158 C CA . LEU A 1 148 ? 13.785 4.824 -13.571 1.00 92.88 148 LEU A CA 1
ATOM 1159 C C . LEU A 1 148 ? 12.511 5.132 -14.356 1.00 92.88 148 LEU A C 1
ATOM 1161 O O . LEU A 1 148 ? 12.232 4.486 -15.369 1.00 92.88 148 LEU A O 1
ATOM 1165 N N . ILE A 1 149 ? 11.788 6.152 -13.909 1.00 89.56 149 ILE A N 1
ATOM 1166 C CA . ILE A 1 149 ? 10.490 6.566 -14.432 1.00 89.56 149 ILE A CA 1
ATOM 1167 C C . ILE A 1 149 ? 10.689 7.772 -15.354 1.00 89.56 149 ILE A C 1
ATOM 1169 O O . ILE A 1 149 ? 11.274 8.768 -14.918 1.00 89.56 149 ILE A O 1
ATOM 1173 N N . PRO A 1 150 ? 10.239 7.745 -16.617 1.00 88.88 150 PRO A N 1
ATOM 1174 C CA . PRO A 1 150 ? 10.315 8.930 -17.454 1.00 88.88 150 PRO A CA 1
ATOM 1175 C C . PRO A 1 150 ? 9.400 10.042 -16.926 1.00 88.88 150 PRO A C 1
ATOM 1177 O O . PRO A 1 150 ? 8.296 9.783 -16.455 1.00 88.88 150 PRO A O 1
ATOM 1180 N N . ALA A 1 151 ? 9.856 11.294 -17.002 1.00 84.38 151 ALA A N 1
ATOM 1181 C CA . ALA A 1 151 ? 9.066 12.445 -16.550 1.00 84.38 151 ALA A CA 1
ATOM 1182 C C . ALA A 1 151 ? 8.134 13.019 -17.636 1.00 84.38 151 ALA A C 1
ATOM 1184 O O . ALA A 1 151 ? 7.348 13.921 -17.356 1.00 84.38 151 ALA A O 1
ATOM 1185 N N . ASN A 1 152 ? 8.232 12.528 -18.873 1.00 82.56 152 ASN A N 1
ATOM 1186 C CA . ASN A 1 152 ? 7.307 12.865 -19.954 1.00 82.56 152 ASN A CA 1
ATOM 1187 C C . ASN A 1 152 ? 6.015 12.050 -19.831 1.00 82.56 152 ASN A C 1
ATOM 1189 O O . ASN A 1 152 ? 6.020 10.961 -19.263 1.00 82.56 152 ASN A O 1
ATOM 1193 N N . ASN A 1 153 ? 4.938 12.550 -20.435 1.00 82.31 153 ASN A N 1
ATOM 1194 C CA . ASN A 1 153 ? 3.709 11.780 -20.590 1.00 82.31 153 ASN A CA 1
ATOM 1195 C C . ASN A 1 153 ? 3.898 10.703 -21.662 1.00 82.31 153 ASN A C 1
ATOM 1197 O O . ASN A 1 153 ? 4.518 10.960 -22.696 1.00 82.31 153 ASN A O 1
ATOM 1201 N N . PHE A 1 154 ? 3.344 9.529 -21.391 1.00 84.62 154 PHE A N 1
ATOM 1202 C CA . PHE A 1 154 ? 3.275 8.378 -22.283 1.00 84.62 154 PHE A CA 1
ATOM 1203 C C . PHE A 1 154 ? 1.829 7.907 -22.353 1.00 84.62 154 PHE A C 1
ATOM 1205 O O . PHE A 1 154 ? 1.060 8.178 -21.432 1.00 84.62 154 PHE A O 1
ATOM 1212 N N . GLU A 1 155 ? 1.501 7.192 -23.422 1.00 83.81 155 GLU A N 1
ATOM 1213 C CA . GLU A 1 155 ? 0.249 6.445 -23.519 1.00 83.81 155 GLU A CA 1
ATOM 1214 C C . GLU A 1 155 ? 0.122 5.425 -22.389 1.00 83.81 155 GLU A C 1
ATOM 1216 O O . GLU A 1 155 ? 1.114 4.863 -21.901 1.00 83.81 155 GLU A O 1
ATOM 1221 N N . ASP A 1 156 ? -1.128 5.149 -22.033 1.00 87.81 156 ASP A N 1
ATOM 1222 C CA . ASP A 1 156 ? -1.471 4.079 -21.111 1.00 87.81 156 ASP A CA 1
ATOM 1223 C C . ASP A 1 156 ? -1.099 2.708 -21.710 1.00 87.81 156 ASP A C 1
ATOM 1225 O O . ASP A 1 156 ? -1.160 2.471 -22.921 1.00 87.81 156 ASP A O 1
ATOM 1229 N N . GLY A 1 157 ? -0.754 1.759 -20.842 1.00 91.62 157 GLY A N 1
ATOM 1230 C CA . GLY A 1 157 ? -0.422 0.385 -21.204 1.00 91.62 157 GLY A CA 1
ATOM 1231 C C . GLY A 1 157 ? 1.068 0.168 -21.463 1.00 91.62 157 GLY A C 1
ATOM 1232 O O . GLY A 1 157 ? 1.472 -0.214 -22.562 1.00 91.62 157 GLY A O 1
ATOM 1233 N N . VAL A 1 158 ? 1.892 0.332 -20.427 1.00 94.62 158 VAL A N 1
ATOM 1234 C CA . VAL A 1 158 ? 3.319 -0.006 -20.480 1.00 94.62 158 VAL A CA 1
ATOM 1235 C C . VAL A 1 158 ? 3.479 -1.526 -20.496 1.00 94.62 158 VAL A C 1
ATOM 1237 O O . VAL A 1 158 ? 3.080 -2.222 -19.561 1.00 94.62 158 VAL A O 1
ATOM 1240 N N . THR A 1 159 ? 4.093 -2.069 -21.547 1.00 96.06 159 THR A N 1
ATOM 1241 C CA . THR A 1 159 ? 4.386 -3.509 -21.605 1.00 96.06 159 THR A CA 1
ATOM 1242 C C . THR A 1 159 ? 5.669 -3.817 -20.846 1.00 96.06 159 THR A C 1
ATOM 1244 O O . THR A 1 159 ? 6.704 -3.211 -21.130 1.00 96.06 159 THR A O 1
ATOM 1247 N N . LEU A 1 160 ? 5.631 -4.795 -19.948 1.00 97.62 160 LEU A N 1
ATOM 1248 C CA . LEU A 1 160 ? 6.782 -5.214 -19.160 1.00 97.62 160 LEU A CA 1
ATOM 1249 C C . LEU A 1 160 ? 7.032 -6.717 -19.332 1.00 97.62 160 LEU A C 1
ATOM 1251 O O . LEU A 1 160 ? 6.196 -7.535 -18.961 1.00 97.62 160 LEU A O 1
ATOM 1255 N N . ASP A 1 161 ? 8.190 -7.065 -19.894 1.00 97.81 161 ASP A N 1
ATOM 1256 C CA . ASP A 1 161 ? 8.692 -8.439 -19.998 1.00 97.81 161 ASP A CA 1
ATOM 1257 C C . ASP A 1 161 ? 9.593 -8.773 -18.799 1.00 97.81 161 ASP A C 1
ATOM 1259 O O . ASP A 1 161 ? 10.516 -8.022 -18.483 1.00 97.81 161 ASP A O 1
ATOM 1263 N N . VAL A 1 162 ? 9.376 -9.914 -18.149 1.00 97.81 162 VAL A N 1
ATOM 1264 C CA . VAL A 1 162 ? 10.094 -10.314 -16.932 1.00 97.81 162 VAL A CA 1
ATOM 1265 C C . VAL A 1 162 ? 10.747 -11.677 -17.124 1.00 97.81 162 VAL A C 1
ATOM 1267 O O . VAL A 1 162 ? 10.076 -12.688 -17.290 1.00 97.81 162 VAL A O 1
ATOM 1270 N N . SER A 1 163 ? 12.076 -11.716 -17.074 1.00 96.06 163 SER A N 1
ATOM 1271 C CA . SER A 1 163 ? 12.875 -12.930 -17.239 1.00 96.06 163 SER A CA 1
ATOM 1272 C C . SER A 1 163 ? 13.835 -13.096 -16.065 1.00 96.06 163 SER A C 1
ATOM 1274 O O . SER A 1 163 ? 14.996 -12.691 -16.125 1.00 96.06 163 SER A O 1
ATOM 1276 N N . LEU A 1 164 ? 13.349 -13.714 -14.988 1.00 95.00 164 LEU A N 1
ATOM 1277 C CA . LEU A 1 164 ? 14.149 -13.995 -13.789 1.00 95.00 164 LEU A CA 1
ATOM 1278 C C . LEU A 1 164 ? 14.803 -15.386 -13.805 1.00 95.00 164 LEU A C 1
ATOM 1280 O O . LEU A 1 164 ? 15.420 -15.779 -12.828 1.00 95.00 164 LEU A O 1
ATOM 1284 N N . GLY A 1 165 ? 14.682 -16.135 -14.905 1.00 92.19 165 GLY A N 1
ATOM 1285 C CA . GLY A 1 165 ? 15.314 -17.452 -15.049 1.00 92.19 165 GLY A CA 1
ATOM 1286 C C . GLY A 1 165 ? 14.624 -18.592 -14.292 1.00 92.19 165 GLY A C 1
ATOM 1287 O O . GLY A 1 165 ? 15.166 -19.693 -14.258 1.00 92.19 165 GLY A O 1
ATOM 1288 N N . TYR A 1 166 ? 13.442 -18.351 -13.723 1.00 94.38 166 TYR A N 1
ATOM 1289 C CA . TYR A 1 166 ? 12.623 -19.376 -13.077 1.00 94.38 166 TYR A CA 1
ATOM 1290 C C . TYR A 1 166 ? 11.615 -19.989 -14.054 1.00 94.38 166 TYR A C 1
ATOM 1292 O O . TYR A 1 166 ? 11.207 -19.350 -15.027 1.00 94.38 166 TYR A O 1
ATOM 1300 N N . GLU A 1 167 ? 11.217 -21.235 -13.799 1.00 89.88 167 GLU A N 1
ATOM 1301 C CA . GLU A 1 167 ? 10.152 -21.888 -14.558 1.00 89.88 167 GLU A CA 1
ATOM 1302 C C . GLU A 1 167 ? 8.772 -21.340 -14.161 1.00 89.88 167 GLU A C 1
ATOM 1304 O O . GLU A 1 167 ? 8.542 -20.939 -13.021 1.00 89.88 167 GLU A O 1
ATOM 1309 N N . GLY A 1 168 ? 7.833 -21.359 -15.110 1.00 89.94 168 GLY A N 1
ATOM 1310 C CA . GLY A 1 168 ? 6.452 -20.930 -14.889 1.00 89.94 168 GLY A CA 1
ATOM 1311 C C . GLY A 1 168 ? 6.172 -19.460 -15.233 1.00 89.94 168 GLY A C 1
ATOM 1312 O O . GLY A 1 168 ? 7.055 -18.732 -15.693 1.00 89.94 168 GLY A O 1
ATOM 1313 N N . PRO A 1 169 ? 4.906 -19.032 -15.088 1.00 94.62 169 PRO A N 1
ATOM 1314 C CA . PRO A 1 169 ? 4.488 -17.670 -15.392 1.00 94.62 169 PRO A CA 1
ATOM 1315 C C . PRO A 1 169 ? 4.914 -16.680 -14.299 1.00 94.62 169 PRO A C 1
ATOM 1317 O O . PRO A 1 169 ? 5.359 -17.051 -13.211 1.00 94.62 169 PRO A O 1
ATOM 1320 N N . VAL A 1 170 ? 4.738 -15.393 -14.586 1.00 97.00 170 VAL A N 1
ATOM 1321 C CA . VAL A 1 170 ? 4.832 -14.326 -13.590 1.00 97.00 170 VAL A CA 1
ATOM 1322 C C . VAL A 1 170 ? 3.451 -13.928 -13.088 1.00 97.00 170 VAL A C 1
ATOM 1324 O O . VAL A 1 170 ? 2.468 -13.933 -13.832 1.00 97.00 170 VAL A O 1
ATOM 1327 N N . HIS A 1 171 ? 3.378 -13.517 -11.826 1.00 97.44 171 HIS A N 1
ATOM 1328 C CA . HIS A 1 171 ? 2.146 -13.051 -11.200 1.00 97.44 171 HIS A CA 1
ATOM 1329 C C . HIS A 1 171 ? 2.316 -11.618 -10.695 1.00 97.44 171 HIS A C 1
ATOM 1331 O O . HIS A 1 171 ? 3.329 -11.266 -10.096 1.00 97.44 171 HIS A O 1
ATOM 1337 N N . SER A 1 172 ? 1.305 -10.794 -10.949 1.00 97.56 172 SER A N 1
ATOM 1338 C CA . SER A 1 172 ? 1.202 -9.402 -10.509 1.00 97.56 172 SER A CA 1
ATOM 1339 C C . SER A 1 172 ? -0.270 -9.055 -10.266 1.00 97.56 172 SER A C 1
ATOM 1341 O O . SER A 1 172 ? -1.157 -9.830 -10.647 1.00 97.56 172 SER A O 1
ATOM 1343 N N . THR A 1 173 ? -0.540 -7.893 -9.669 1.00 96.75 173 THR A N 1
ATOM 1344 C CA . THR A 1 173 ? -1.882 -7.285 -9.674 1.00 96.75 173 THR A CA 1
ATOM 1345 C C . THR A 1 173 ? -2.341 -6.904 -11.089 1.00 96.75 173 THR A C 1
ATOM 1347 O O . THR A 1 173 ? -3.531 -6.871 -11.397 1.00 96.75 173 THR A O 1
ATOM 1350 N N . TRP A 1 174 ? -1.398 -6.705 -12.006 1.00 96.25 174 TRP A N 1
ATOM 1351 C CA . TRP A 1 174 ? -1.702 -6.447 -13.406 1.00 96.25 174 TRP A CA 1
ATOM 1352 C C . TRP A 1 174 ? -2.010 -7.731 -14.183 1.00 96.25 174 TRP A C 1
ATOM 1354 O O . TRP A 1 174 ? -1.764 -8.852 -13.723 1.00 96.25 174 TRP A O 1
ATOM 1364 N N . GLU A 1 175 ? -2.570 -7.569 -15.382 1.00 94.06 175 GLU A N 1
ATOM 1365 C CA . GLU A 1 175 ? -2.811 -8.700 -16.275 1.00 94.06 175 GLU A CA 1
ATOM 1366 C C . GLU A 1 175 ? -1.488 -9.247 -16.814 1.00 94.06 175 GLU A C 1
ATOM 1368 O O . GLU A 1 175 ? -0.680 -8.501 -17.373 1.00 94.06 175 GLU A O 1
ATOM 1373 N N . CYS A 1 176 ? -1.301 -10.559 -16.650 1.00 94.19 176 CYS A N 1
ATOM 1374 C CA . CYS A 1 176 ? -0.098 -11.287 -17.038 1.00 94.19 176 CYS A CA 1
ATOM 1375 C C . CYS A 1 176 ? -0.422 -12.346 -18.100 1.00 94.19 176 CYS A C 1
ATOM 1377 O O . CYS A 1 176 ? -1.430 -13.047 -17.999 1.00 94.19 176 CYS A O 1
ATOM 1379 N N . ILE A 1 177 ? 0.472 -12.504 -19.074 1.00 93.62 177 ILE A N 1
ATOM 1380 C CA . ILE A 1 177 ? 0.515 -13.623 -20.019 1.00 93.62 177 ILE A CA 1
ATOM 1381 C C . ILE A 1 177 ? 1.946 -14.153 -20.008 1.00 93.62 177 ILE A C 1
ATOM 1383 O O . ILE A 1 177 ? 2.863 -13.464 -20.457 1.00 93.62 177 ILE A O 1
ATOM 1387 N N . ASP A 1 178 ? 2.128 -15.369 -19.495 1.00 93.06 178 ASP A N 1
ATOM 1388 C CA . ASP A 1 178 ? 3.433 -15.998 -19.280 1.00 93.06 178 ASP A CA 1
ATOM 1389 C C . ASP A 1 178 ? 4.395 -15.073 -18.519 1.00 93.06 178 ASP A C 1
ATOM 1391 O O . ASP A 1 178 ? 4.218 -14.869 -17.322 1.00 93.06 178 ASP A O 1
ATOM 1395 N N . SER A 1 179 ? 5.385 -14.497 -19.199 1.00 95.50 179 SER A N 1
ATOM 1396 C CA . SER A 1 179 ? 6.404 -13.603 -18.641 1.00 95.50 179 SER A CA 1
ATOM 1397 C C . SER A 1 179 ? 6.138 -12.114 -18.873 1.00 95.50 179 SER A C 1
ATOM 1399 O O . SER A 1 179 ? 6.953 -11.276 -18.489 1.00 95.50 179 SER A O 1
ATOM 1401 N N . ARG A 1 180 ? 5.023 -11.760 -19.515 1.00 96.94 180 ARG A N 1
ATOM 1402 C CA . ARG A 1 180 ? 4.672 -10.379 -19.855 1.00 96.94 180 ARG A CA 1
ATOM 1403 C C . ARG A 1 180 ? 3.507 -9.890 -19.015 1.00 96.94 180 ARG A C 1
ATOM 1405 O O . ARG A 1 180 ? 2.512 -10.593 -18.884 1.00 96.94 180 ARG A O 1
ATOM 1412 N N . LEU A 1 181 ? 3.579 -8.645 -18.559 1.00 96.38 181 LEU A N 1
ATOM 1413 C CA . LEU A 1 181 ? 2.449 -7.928 -17.977 1.00 96.38 181 LEU A CA 1
ATOM 1414 C C . LEU A 1 181 ? 2.199 -6.577 -18.658 1.00 96.38 181 LEU A C 1
ATOM 1416 O O . LEU A 1 181 ? 3.083 -6.019 -19.314 1.00 96.38 181 LEU A O 1
ATOM 1420 N N . ILE A 1 182 ? 0.971 -6.074 -18.517 1.00 95.88 182 ILE A N 1
ATOM 1421 C CA . ILE A 1 182 ? 0.549 -4.751 -19.000 1.00 95.88 182 ILE A CA 1
ATOM 1422 C C . ILE A 1 182 ? 0.284 -3.865 -17.785 1.00 95.88 182 ILE A C 1
ATOM 1424 O O . ILE A 1 182 ? -0.730 -4.025 -17.108 1.00 95.88 182 ILE A O 1
ATOM 1428 N N . VAL A 1 183 ? 1.199 -2.937 -17.518 1.00 95.50 183 VAL A N 1
ATOM 1429 C CA . VAL A 1 183 ? 1.079 -1.952 -16.439 1.00 95.50 183 VAL A CA 1
ATOM 1430 C C . VAL A 1 183 ? 0.219 -0.779 -16.942 1.00 95.50 183 VAL A C 1
ATOM 1432 O O . VAL A 1 183 ? 0.473 -0.314 -18.057 1.00 95.50 183 VAL A O 1
ATOM 1435 N N . PRO A 1 184 ? -0.795 -0.299 -16.190 1.00 93.25 184 PRO A N 1
ATOM 1436 C CA . PRO A 1 184 ? -1.745 0.697 -16.691 1.00 93.25 184 PRO A CA 1
ATOM 1437 C C . PRO A 1 184 ? -1.086 1.987 -17.166 1.00 93.25 184 PRO A C 1
ATOM 1439 O O . PRO A 1 184 ? -1.405 2.450 -18.253 1.00 93.25 184 PRO A O 1
ATOM 1442 N N . GLY A 1 185 ? -0.117 2.511 -16.421 1.00 91.75 185 GLY A N 1
ATOM 1443 C CA . GLY A 1 185 ? 0.642 3.678 -16.833 1.00 91.75 185 GLY A CA 1
ATOM 1444 C C . GLY A 1 185 ? 2.047 3.720 -16.246 1.00 91.75 185 GLY A C 1
ATOM 1445 O O . GLY A 1 185 ? 2.476 2.882 -15.454 1.00 91.75 185 GLY A O 1
ATOM 1446 N N . VAL A 1 186 ? 2.790 4.749 -16.645 1.00 90.69 186 VAL A N 1
ATOM 1447 C CA . VAL A 1 186 ? 4.165 4.985 -16.183 1.00 90.69 186 VAL A CA 1
ATOM 1448 C C . VAL A 1 186 ? 4.239 5.193 -14.665 1.00 90.69 186 VAL A C 1
ATOM 1450 O O . VAL A 1 186 ? 5.213 4.776 -14.039 1.00 90.69 186 VAL A O 1
ATOM 1453 N N . ALA A 1 187 ? 3.221 5.816 -14.065 1.00 88.12 187 ALA A N 1
ATOM 1454 C CA . ALA A 1 187 ? 3.168 6.060 -12.624 1.00 88.12 187 ALA A CA 1
ATOM 1455 C C . ALA A 1 187 ? 3.070 4.756 -11.808 1.00 88.12 187 ALA A C 1
ATOM 1457 O O . ALA A 1 187 ? 3.655 4.666 -10.729 1.00 88.12 187 ALA A O 1
ATOM 1458 N N . ASP A 1 188 ? 2.413 3.731 -12.354 1.00 92.31 188 ASP A N 1
ATOM 1459 C CA . ASP A 1 188 ? 2.177 2.450 -11.680 1.00 92.31 188 ASP A CA 1
ATOM 1460 C C . ASP A 1 188 ? 3.405 1.530 -11.689 1.00 92.31 188 ASP A C 1
ATOM 1462 O O . ASP A 1 188 ? 3.472 0.554 -10.941 1.00 92.31 188 ASP A O 1
ATOM 1466 N N . LEU A 1 189 ? 4.421 1.829 -12.508 1.00 93.56 189 LEU A N 1
ATOM 1467 C CA . LEU A 1 189 ? 5.658 1.045 -12.548 1.00 93.56 189 LEU A CA 1
ATOM 1468 C C . LEU A 1 189 ? 6.316 0.975 -11.171 1.00 93.56 189 LEU A C 1
ATOM 1470 O O . LEU A 1 189 ? 6.786 -0.087 -10.782 1.00 93.56 189 LEU A O 1
ATOM 1474 N N . ALA A 1 190 ? 6.321 2.074 -10.413 1.00 91.62 190 ALA A N 1
ATOM 1475 C CA . ALA A 1 190 ? 6.957 2.121 -9.100 1.00 91.62 190 ALA A CA 1
ATOM 1476 C C . ALA A 1 190 ? 6.256 1.220 -8.068 1.00 91.62 190 ALA A C 1
ATOM 1478 O O . ALA A 1 190 ? 6.917 0.639 -7.211 1.00 91.62 190 ALA A O 1
ATOM 1479 N N . THR A 1 191 ? 4.935 1.070 -8.155 1.00 92.44 191 THR A N 1
ATOM 1480 C CA . THR A 1 191 ? 4.124 0.250 -7.239 1.00 92.44 191 THR A CA 1
ATOM 1481 C C . THR A 1 191 ? 3.884 -1.166 -7.763 1.00 92.44 191 THR A C 1
ATOM 1483 O O . THR A 1 191 ? 3.223 -1.970 -7.112 1.00 92.44 191 THR A O 1
ATOM 1486 N N . THR A 1 192 ? 4.445 -1.511 -8.924 1.00 95.56 192 THR A N 1
ATOM 1487 C CA . THR A 1 192 ? 4.279 -2.831 -9.528 1.00 95.56 192 THR A CA 1
ATOM 1488 C C . THR A 1 192 ? 5.102 -3.881 -8.786 1.00 95.56 192 THR A C 1
ATOM 1490 O O . THR A 1 192 ? 6.334 -3.870 -8.838 1.00 95.56 192 THR A O 1
ATOM 1493 N N . LEU A 1 193 ? 4.411 -4.828 -8.149 1.00 96.81 193 LEU A N 1
ATOM 1494 C CA . LEU A 1 193 ? 4.999 -6.041 -7.588 1.00 96.81 193 LEU A CA 1
ATOM 1495 C C . LEU A 1 193 ? 4.850 -7.203 -8.573 1.00 96.81 193 LEU A C 1
ATOM 1497 O O . LEU A 1 193 ? 3.755 -7.456 -9.086 1.00 96.81 193 LEU A O 1
ATOM 1501 N N . VAL A 1 194 ? 5.940 -7.927 -8.822 1.00 97.19 194 VAL A N 1
ATOM 1502 C CA . VAL A 1 194 ? 5.946 -9.136 -9.658 1.00 97.19 194 VAL A CA 1
ATOM 1503 C C . VAL A 1 194 ? 6.592 -10.282 -8.894 1.00 97.19 194 VAL A C 1
ATOM 1505 O O . VAL A 1 194 ? 7.656 -10.101 -8.309 1.00 97.19 194 VAL A O 1
ATOM 1508 N N . VAL A 1 195 ? 5.981 -11.466 -8.929 1.00 97.44 195 VAL A N 1
ATOM 1509 C CA . VAL A 1 195 ? 6.556 -12.714 -8.401 1.00 97.44 195 VAL A CA 1
ATOM 1510 C C . VAL A 1 195 ? 6.684 -13.769 -9.499 1.00 97.44 195 VAL A C 1
ATOM 1512 O O . VAL A 1 195 ? 5.889 -13.792 -10.439 1.00 97.44 195 VAL A O 1
ATOM 1515 N N . SER A 1 196 ? 7.693 -14.631 -9.392 1.00 96.62 196 SER A N 1
ATOM 1516 C CA . SER A 1 196 ? 7.980 -15.710 -10.345 1.00 96.62 196 SER A CA 1
ATOM 1517 C C . SER A 1 196 ? 8.706 -16.872 -9.661 1.00 96.62 196 SER A C 1
ATOM 1519 O O . SER A 1 196 ? 9.389 -16.662 -8.655 1.00 96.62 196 SER A O 1
ATOM 1521 N N . GLY A 1 197 ? 8.579 -18.075 -10.222 1.00 95.69 197 GLY A N 1
ATOM 1522 C CA . GLY A 1 197 ? 9.201 -19.299 -9.720 1.00 95.69 197 GLY A CA 1
ATOM 1523 C C . GLY A 1 197 ? 8.342 -20.028 -8.694 1.00 95.69 197 GLY A C 1
ATOM 1524 O O . GLY A 1 197 ? 7.119 -20.035 -8.819 1.00 95.69 197 GLY A O 1
ATOM 1525 N N . ASP A 1 198 ? 8.983 -20.623 -7.687 1.00 95.38 198 ASP A N 1
ATOM 1526 C CA . ASP A 1 198 ? 8.411 -21.561 -6.704 1.00 95.38 198 ASP A CA 1
ATOM 1527 C C . ASP A 1 198 ? 7.418 -20.933 -5.694 1.00 95.38 198 ASP A C 1
ATOM 1529 O O . ASP A 1 198 ? 7.522 -21.100 -4.475 1.00 95.38 198 ASP A O 1
ATOM 1533 N N . TYR A 1 199 ? 6.420 -20.208 -6.195 1.00 96.88 199 TYR A N 1
ATOM 1534 C CA . TYR A 1 199 ? 5.234 -19.784 -5.461 1.00 96.88 199 TYR A CA 1
ATOM 1535 C C . TYR A 1 199 ? 4.078 -20.739 -5.745 1.00 96.88 199 TYR A C 1
ATOM 1537 O O . TYR A 1 199 ? 3.782 -21.078 -6.891 1.00 96.88 199 TYR A O 1
ATOM 1545 N N . ARG A 1 200 ? 3.357 -21.126 -4.694 1.00 97.31 200 ARG A N 1
ATOM 1546 C CA . ARG A 1 200 ? 2.053 -21.780 -4.827 1.00 97.31 200 ARG A CA 1
ATOM 1547 C C . ARG A 1 200 ? 1.010 -20.685 -4.986 1.00 97.31 200 ARG A C 1
ATOM 1549 O O . ARG A 1 200 ? 0.948 -19.774 -4.160 1.00 97.31 200 ARG A O 1
ATOM 1556 N N . VAL A 1 201 ? 0.235 -20.746 -6.068 1.00 97.44 201 VAL A N 1
ATOM 1557 C CA . VAL A 1 201 ? -0.708 -19.683 -6.431 1.00 97.44 201 VAL A CA 1
ATOM 1558 C C . VAL A 1 201 ? -2.143 -20.180 -6.371 1.00 97.44 201 VAL A C 1
ATOM 1560 O O . VAL A 1 201 ? -2.489 -21.187 -6.988 1.00 97.44 201 VAL A O 1
ATOM 1563 N N . TYR A 1 202 ? -2.977 -19.438 -5.651 1.00 98.25 202 TYR A N 1
ATOM 1564 C CA . TYR A 1 202 ? -4.407 -19.681 -5.496 1.00 98.25 202 TYR A CA 1
ATOM 1565 C C . TYR A 1 202 ? -5.174 -18.469 -6.008 1.00 98.25 202 TYR A C 1
ATOM 1567 O O . TYR A 1 202 ? -4.749 -17.340 -5.780 1.00 98.25 202 TYR A O 1
ATOM 1575 N N . GLU A 1 203 ? -6.301 -18.686 -6.685 1.00 97.81 203 GLU A N 1
ATOM 1576 C CA . GLU A 1 203 ? -7.148 -17.602 -7.185 1.00 97.81 203 GLU A CA 1
ATOM 1577 C C . GLU A 1 203 ? -8.617 -17.831 -6.820 1.00 97.81 203 GLU A C 1
ATOM 1579 O O . GLU A 1 203 ? -9.100 -18.963 -6.791 1.00 97.81 203 GLU A O 1
ATOM 1584 N N . THR A 1 204 ? -9.335 -16.742 -6.559 1.00 97.75 204 THR A N 1
ATOM 1585 C CA . THR A 1 204 ? -10.794 -16.716 -6.401 1.00 97.75 204 THR A CA 1
ATOM 1586 C C . THR A 1 204 ? -11.350 -15.412 -6.966 1.00 97.75 204 THR A C 1
ATOM 1588 O O . THR A 1 204 ? -10.610 -14.462 -7.205 1.00 97.75 204 THR A O 1
ATOM 1591 N N . GLU A 1 205 ? -12.662 -15.342 -7.163 1.00 97.12 205 GLU A N 1
ATOM 1592 C CA . GLU A 1 205 ? -13.361 -14.099 -7.487 1.00 97.12 205 GLU A CA 1
ATOM 1593 C C . GLU A 1 205 ? -14.317 -13.733 -6.348 1.00 97.12 205 GLU A C 1
ATOM 1595 O O . GLU A 1 205 ? -15.029 -14.600 -5.835 1.00 97.12 205 GLU A O 1
ATOM 1600 N N . VAL A 1 206 ? -14.333 -12.462 -5.946 1.00 94.88 206 VAL A N 1
ATOM 1601 C CA . VAL A 1 206 ? -15.291 -11.902 -4.982 1.00 94.88 206 VAL A CA 1
ATOM 1602 C C . VAL A 1 206 ? -15.831 -10.591 -5.538 1.00 94.88 206 VAL A C 1
ATOM 1604 O O . VAL A 1 206 ? -15.064 -9.743 -5.975 1.00 94.88 206 VAL A O 1
ATOM 1607 N N . PHE A 1 207 ? -17.155 -10.435 -5.599 1.00 93.62 207 PHE A N 1
ATOM 1608 C CA . PHE A 1 207 ? -17.808 -9.230 -6.142 1.00 93.62 207 PHE A CA 1
ATOM 1609 C C . PHE A 1 207 ? -17.292 -8.765 -7.528 1.00 93.62 207 PHE A C 1
ATOM 1611 O O . PHE A 1 207 ? -17.298 -7.575 -7.828 1.00 93.62 207 PHE A O 1
ATOM 1618 N N . GLY A 1 208 ? -16.863 -9.692 -8.395 1.00 94.50 208 GLY A N 1
ATOM 1619 C CA . GLY A 1 208 ? -16.298 -9.365 -9.714 1.00 94.50 208 GLY A CA 1
ATOM 1620 C C . GLY A 1 208 ? -14.827 -8.923 -9.698 1.00 94.50 208 GLY A C 1
ATOM 1621 O O . GLY A 1 208 ? -14.309 -8.501 -10.732 1.00 94.50 208 GLY A O 1
ATOM 1622 N N . THR A 1 209 ? -14.158 -9.026 -8.550 1.00 96.88 209 THR A N 1
ATOM 1623 C CA . THR A 1 209 ? -12.731 -8.759 -8.352 1.00 96.88 209 THR A CA 1
ATOM 1624 C C . THR A 1 209 ? -11.974 -10.073 -8.184 1.00 96.88 209 THR A C 1
ATOM 1626 O O . THR A 1 209 ? -12.329 -10.904 -7.346 1.00 96.88 209 THR A O 1
ATOM 1629 N N . ARG A 1 210 ? -10.904 -10.267 -8.962 1.00 97.94 210 ARG A N 1
ATOM 1630 C CA . ARG A 1 210 ? -10.017 -11.432 -8.841 1.00 97.94 210 ARG A CA 1
ATOM 1631 C C . ARG A 1 210 ? -9.064 -11.244 -7.663 1.00 97.94 210 ARG A C 1
ATOM 1633 O O . ARG A 1 210 ? -8.325 -10.271 -7.616 1.00 97.94 210 ARG A O 1
ATOM 1640 N N . LEU A 1 211 ? -9.023 -12.196 -6.747 1.00 98.12 211 LEU A N 1
ATOM 1641 C CA . LEU A 1 211 ? -8.012 -12.253 -5.697 1.00 98.12 211 LEU A CA 1
ATOM 1642 C C . LEU A 1 211 ? -7.053 -13.389 -6.005 1.00 98.12 211 LEU A C 1
ATOM 1644 O O . LEU A 1 211 ? -7.498 -14.504 -6.275 1.00 98.12 211 LEU A O 1
ATOM 1648 N N . SER A 1 212 ? -5.759 -13.112 -5.922 1.00 98.12 212 SER A N 1
ATOM 1649 C CA . SER A 1 212 ? -4.709 -14.114 -6.058 1.00 98.12 212 SER A CA 1
ATOM 1650 C C . SER A 1 212 ? -3.847 -14.113 -4.794 1.00 98.12 212 SER A C 1
ATOM 1652 O O . SER A 1 212 ? -3.437 -13.049 -4.336 1.00 98.12 212 SER A O 1
ATOM 1654 N N . LEU A 1 213 ? -3.540 -15.287 -4.248 1.00 98.69 213 LEU A N 1
ATOM 1655 C CA . LEU A 1 213 ? -2.505 -15.479 -3.231 1.00 98.69 213 LEU A CA 1
ATOM 1656 C C . LEU A 1 213 ? -1.324 -16.193 -3.878 1.00 98.69 213 LEU A C 1
ATOM 1658 O O . LEU A 1 213 ? -1.492 -17.303 -4.370 1.00 98.69 213 LEU A O 1
ATOM 1662 N N . ALA A 1 214 ? -0.143 -15.586 -3.838 1.00 98.38 214 ALA A N 1
ATOM 1663 C CA . ALA A 1 214 ? 1.128 -16.238 -4.114 1.00 98.38 214 ALA A CA 1
ATOM 1664 C C . ALA A 1 214 ? 1.856 -16.470 -2.787 1.00 98.38 214 ALA A C 1
ATOM 1666 O O . ALA A 1 214 ? 2.293 -15.522 -2.138 1.00 98.38 214 ALA A O 1
ATOM 1667 N N . ILE A 1 215 ? 1.984 -17.727 -2.372 1.00 98.00 215 ILE A N 1
ATOM 1668 C CA . ILE A 1 215 ? 2.591 -18.104 -1.093 1.00 98.00 215 ILE A CA 1
ATOM 1669 C C . ILE A 1 215 ? 3.794 -19.011 -1.305 1.00 98.00 215 ILE A C 1
ATOM 1671 O O . ILE A 1 215 ? 3.789 -19.900 -2.157 1.00 98.00 215 ILE A O 1
ATOM 1675 N N . ALA A 1 216 ? 4.838 -18.781 -0.520 1.00 95.50 216 ALA A N 1
ATOM 1676 C CA . ALA A 1 216 ? 6.067 -19.553 -0.578 1.00 95.50 216 ALA A CA 1
ATOM 1677 C C . ALA A 1 216 ? 6.594 -19.875 0.823 1.00 95.50 216 ALA A C 1
ATOM 1679 O O . ALA A 1 216 ? 6.173 -19.286 1.818 1.00 95.50 216 ALA A O 1
ATOM 1680 N N . GLY A 1 217 ? 7.499 -20.853 0.890 1.00 90.69 217 GLY A N 1
ATOM 1681 C CA . GLY A 1 217 ? 7.957 -21.447 2.145 1.00 90.69 217 GLY A CA 1
ATOM 1682 C C . GLY A 1 217 ? 6.973 -22.466 2.723 1.00 90.69 217 GLY A C 1
ATOM 1683 O O . GLY A 1 217 ? 5.922 -22.743 2.142 1.00 90.69 217 GLY A O 1
ATOM 1684 N N . ASP A 1 218 ? 7.343 -23.039 3.866 1.00 91.19 218 ASP A N 1
ATOM 1685 C CA . ASP A 1 218 ? 6.519 -23.994 4.613 1.00 91.19 218 ASP A CA 1
ATOM 1686 C C . ASP A 1 218 ? 5.992 -23.331 5.878 1.00 91.19 218 ASP A C 1
ATOM 1688 O O . ASP A 1 218 ? 6.776 -22.746 6.640 1.00 91.19 218 ASP A O 1
ATOM 1692 N N . TRP A 1 219 ? 4.690 -23.492 6.098 1.00 94.12 219 TRP A N 1
ATOM 1693 C CA . TRP A 1 219 ? 3.929 -22.876 7.178 1.00 94.12 219 TRP A CA 1
ATOM 1694 C C . TRP A 1 219 ? 3.316 -23.939 8.089 1.00 94.12 219 TRP A C 1
ATOM 1696 O O . TRP A 1 219 ? 3.148 -25.097 7.707 1.00 94.12 219 TRP A O 1
ATOM 1706 N N . SER A 1 220 ? 2.989 -23.545 9.319 1.00 93.12 220 SER A N 1
ATOM 1707 C CA . SER A 1 220 ? 2.322 -24.418 10.297 1.00 93.12 220 SER A CA 1
ATOM 1708 C C . SER A 1 220 ? 0.809 -24.563 10.055 1.00 93.12 220 SER A C 1
ATOM 1710 O O . SER A 1 220 ? 0.146 -25.356 10.727 1.00 93.12 220 SER A O 1
ATOM 1712 N N . PHE A 1 221 ? 0.272 -23.794 9.109 1.00 94.81 221 PHE A N 1
ATOM 1713 C CA . PHE A 1 221 ? -1.106 -23.807 8.633 1.00 94.81 221 PHE A CA 1
ATOM 1714 C C . PHE A 1 221 ? -1.148 -24.234 7.164 1.00 94.81 221 PHE A C 1
ATOM 1716 O O . PHE A 1 221 ? -0.129 -24.189 6.470 1.00 94.81 221 PHE A O 1
ATOM 1723 N N . HIS A 1 222 ? -2.323 -24.623 6.674 1.00 96.38 222 HIS A N 1
ATOM 1724 C CA . HIS A 1 222 ? -2.489 -24.875 5.246 1.00 96.38 222 HIS A CA 1
ATOM 1725 C C . HIS A 1 222 ? -2.720 -23.571 4.466 1.00 96.38 222 HIS A C 1
ATOM 1727 O O . HIS A 1 222 ? -3.382 -22.652 4.949 1.00 96.38 222 HIS A O 1
ATOM 1733 N N . ASP A 1 223 ? -2.188 -23.491 3.242 1.00 97.50 223 ASP A N 1
ATOM 1734 C CA . ASP A 1 223 ? -2.299 -22.297 2.392 1.00 97.50 223 ASP A CA 1
ATOM 1735 C C . ASP A 1 223 ? -3.766 -21.869 2.146 1.00 97.50 223 ASP A C 1
ATOM 1737 O O . ASP A 1 223 ? -4.060 -20.676 2.064 1.00 97.50 223 ASP A O 1
ATOM 1741 N N . ASP A 1 224 ? -4.695 -22.828 2.042 1.00 96.94 224 ASP A N 1
ATOM 1742 C CA . ASP A 1 224 ? -6.125 -22.577 1.829 1.00 96.94 224 ASP A CA 1
ATOM 1743 C C . ASP A 1 224 ? -6.806 -21.950 3.051 1.00 96.94 224 ASP A C 1
ATOM 1745 O O . ASP A 1 224 ? -7.758 -21.185 2.892 1.00 96.94 224 ASP A O 1
ATOM 1749 N N . GLU A 1 225 ? -6.296 -22.205 4.257 1.00 97.25 225 GLU A N 1
ATOM 1750 C CA . GLU A 1 225 ? -6.785 -21.575 5.485 1.00 97.25 225 GLU A CA 1
ATOM 1751 C C . GLU A 1 225 ? -6.451 -20.086 5.504 1.00 97.25 225 GLU A C 1
ATOM 1753 O O . GLU A 1 225 ? -7.345 -19.260 5.693 1.00 97.25 225 GLU A O 1
ATOM 1758 N N . LEU A 1 226 ? -5.189 -19.736 5.226 1.00 97.69 226 LEU A N 1
ATOM 1759 C CA . LEU A 1 226 ? -4.786 -18.336 5.098 1.00 97.69 226 LEU A CA 1
ATOM 1760 C C . LEU A 1 226 ? -5.556 -17.654 3.962 1.00 97.69 226 LEU A C 1
ATOM 1762 O O . LEU A 1 226 ? -6.046 -16.538 4.130 1.00 97.69 226 LEU A O 1
ATOM 1766 N N . PHE A 1 227 ? -5.702 -18.319 2.812 1.00 98.31 227 PHE A N 1
ATOM 1767 C CA . PHE A 1 227 ? -6.421 -17.726 1.690 1.00 98.31 227 PHE A CA 1
ATOM 1768 C C . PHE A 1 227 ? -7.912 -17.525 1.984 1.00 98.31 227 PHE A C 1
ATOM 1770 O O . PHE A 1 227 ? -8.478 -16.518 1.560 1.00 98.31 227 PHE A O 1
ATOM 1777 N N . SER A 1 228 ? -8.546 -18.430 2.738 1.00 98.12 228 SER A N 1
ATOM 1778 C CA . SER A 1 228 ? -9.931 -18.251 3.188 1.00 98.12 228 SER A CA 1
ATOM 1779 C C . SER A 1 228 ? -10.064 -17.036 4.098 1.00 98.12 228 SER A C 1
ATOM 1781 O O . SER A 1 228 ? -10.965 -16.233 3.889 1.00 98.12 228 SER A O 1
ATOM 1783 N N . VAL A 1 229 ? -9.147 -16.863 5.053 1.00 98.12 229 VAL A N 1
ATOM 1784 C CA . VAL A 1 229 ? -9.123 -15.698 5.948 1.00 98.12 229 VAL A CA 1
ATOM 1785 C C . VAL A 1 229 ? -8.968 -14.399 5.158 1.00 98.12 229 VAL A C 1
ATOM 1787 O O . VAL A 1 229 ? -9.768 -13.481 5.330 1.00 98.12 229 VAL A O 1
ATOM 1790 N N . ILE A 1 230 ? -7.997 -14.340 4.238 1.00 98.44 230 ILE A N 1
ATOM 1791 C CA . ILE A 1 230 ? -7.802 -13.183 3.351 1.00 98.44 230 ILE A CA 1
ATOM 1792 C C . ILE A 1 230 ? -9.083 -12.903 2.563 1.00 98.44 230 ILE A C 1
ATOM 1794 O O . ILE A 1 230 ? -9.545 -11.766 2.526 1.00 98.44 230 ILE A O 1
ATOM 1798 N N . ARG A 1 231 ? -9.686 -13.931 1.955 1.00 98.44 231 ARG A N 1
ATOM 1799 C CA . ARG A 1 231 ? -10.919 -13.785 1.175 1.00 98.44 231 ARG A CA 1
ATOM 1800 C C . ARG A 1 231 ? -12.056 -13.228 2.025 1.00 98.44 231 ARG A C 1
ATOM 1802 O O . ARG A 1 231 ? -12.777 -12.364 1.534 1.00 98.44 231 ARG A O 1
ATOM 1809 N N . ASP A 1 232 ? -12.244 -13.721 3.243 1.00 98.44 232 ASP A N 1
ATOM 1810 C CA . ASP A 1 232 ? -13.362 -13.323 4.098 1.00 98.44 232 ASP A CA 1
ATOM 1811 C C . ASP A 1 232 ? -13.212 -11.854 4.539 1.00 98.44 232 ASP A C 1
ATOM 1813 O O . ASP A 1 232 ? -14.161 -11.081 4.402 1.00 98.44 232 ASP A O 1
ATOM 1817 N N . VAL A 1 233 ? -12.000 -11.436 4.930 1.00 98.50 233 VAL A N 1
ATOM 1818 C CA . VAL A 1 233 ? -11.664 -10.032 5.242 1.00 98.50 233 VAL A CA 1
ATOM 1819 C C . VAL A 1 233 ? -11.869 -9.124 4.028 1.00 98.50 233 VAL A C 1
ATOM 1821 O O . VAL A 1 233 ? -12.620 -8.153 4.090 1.00 98.50 233 VAL A O 1
ATOM 1824 N N . VAL A 1 234 ? -11.266 -9.473 2.890 1.00 98.19 234 VAL A N 1
ATOM 1825 C CA . VAL A 1 234 ? -11.345 -8.685 1.652 1.00 98.19 234 VAL A CA 1
ATOM 1826 C C . VAL A 1 234 ? -12.782 -8.559 1.151 1.00 98.19 234 VAL A C 1
ATOM 1828 O O . VAL A 1 234 ? -13.201 -7.491 0.712 1.00 98.19 234 VAL A O 1
ATOM 1831 N N . SER A 1 235 ? -13.558 -9.642 1.217 1.00 98.38 235 SER A N 1
ATOM 1832 C CA . SER A 1 235 ? -14.967 -9.629 0.812 1.00 98.38 235 SER A CA 1
ATOM 1833 C C . SER A 1 235 ? -15.784 -8.678 1.677 1.00 98.38 235 SER A C 1
ATOM 1835 O O . SER A 1 235 ? -16.660 -7.988 1.159 1.00 98.38 235 SER A O 1
ATOM 1837 N N . HIS A 1 236 ? -15.503 -8.640 2.980 1.00 98.56 236 HIS A N 1
ATOM 1838 C CA . HIS A 1 236 ? -16.182 -7.743 3.907 1.00 98.56 236 HIS A CA 1
ATOM 1839 C C . HIS A 1 236 ? -15.854 -6.279 3.623 1.00 98.56 236 HIS A C 1
ATOM 1841 O O . HIS A 1 236 ? -16.768 -5.469 3.480 1.00 98.56 236 HIS A O 1
ATOM 1847 N N . GLU A 1 237 ? -14.576 -5.954 3.436 1.00 98.56 237 GLU A N 1
ATOM 1848 C CA . GLU A 1 237 ? -14.156 -4.588 3.117 1.00 98.56 237 GLU A CA 1
ATOM 1849 C C . GLU A 1 237 ? -14.694 -4.124 1.760 1.00 98.56 237 GLU A C 1
ATOM 1851 O O . GLU A 1 237 ? -15.301 -3.057 1.680 1.00 98.56 237 GLU A O 1
ATOM 1856 N N . ILE A 1 238 ? -14.614 -4.954 0.709 1.00 98.19 238 ILE A N 1
ATOM 1857 C CA . ILE A 1 238 ? -15.287 -4.655 -0.568 1.00 98.19 238 ILE A CA 1
ATOM 1858 C C . ILE A 1 238 ? -16.789 -4.455 -0.347 1.00 98.19 238 ILE A C 1
ATOM 1860 O O . ILE A 1 238 ? -17.384 -3.604 -0.999 1.00 98.19 238 ILE A O 1
ATOM 1864 N N . GLY A 1 239 ? -17.414 -5.203 0.563 1.00 97.81 239 GLY A N 1
ATOM 1865 C CA . GLY A 1 239 ? -18.826 -5.065 0.913 1.00 97.81 239 GLY A CA 1
ATOM 1866 C C . GLY A 1 239 ? -19.182 -3.718 1.549 1.00 97.81 239 GLY A C 1
ATOM 1867 O O . GLY A 1 239 ? -20.244 -3.175 1.237 1.00 97.81 239 GLY A O 1
ATOM 1868 N N . TRP A 1 240 ? -18.308 -3.147 2.385 1.00 97.69 240 TRP A N 1
ATOM 1869 C CA . TRP A 1 240 ? -18.517 -1.813 2.962 1.00 97.69 240 TRP A CA 1
ATOM 1870 C C . TRP A 1 240 ? -18.632 -0.738 1.887 1.00 97.69 240 TRP A C 1
ATOM 1872 O O . TRP A 1 240 ? -19.543 0.094 1.941 1.00 97.69 240 TRP A O 1
ATOM 1882 N N . PHE A 1 241 ? -17.755 -0.800 0.890 1.00 97.19 241 PHE A N 1
ATOM 1883 C CA . PHE A 1 241 ? -17.694 0.158 -0.209 1.00 97.19 241 PHE A CA 1
ATOM 1884 C C . PHE A 1 241 ? -18.616 -0.238 -1.380 1.00 97.19 241 PHE A C 1
ATOM 1886 O O . PHE A 1 241 ? -19.093 0.594 -2.131 1.00 97.19 241 PHE A O 1
ATOM 1893 N N . GLY A 1 242 ? -18.970 -1.505 -1.540 1.00 95.00 242 GLY A N 1
ATOM 1894 C CA . GLY A 1 242 ? -19.807 -2.003 -2.636 1.00 95.00 242 GLY A CA 1
ATOM 1895 C C . GLY A 1 242 ? -19.054 -2.303 -3.940 1.00 95.00 242 GLY A C 1
ATOM 1896 O O . GLY A 1 242 ? -19.600 -3.002 -4.795 1.00 95.00 242 GLY A O 1
ATOM 1897 N N . SER A 1 243 ? -17.808 -1.846 -4.102 1.00 94.38 243 SER A N 1
ATOM 1898 C CA . SER A 1 243 ? -16.905 -2.286 -5.176 1.00 94.38 243 SER A CA 1
ATOM 1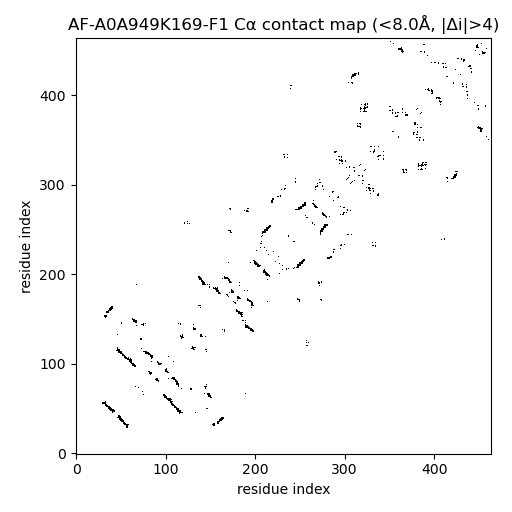899 C C . SER A 1 243 ? -15.436 -2.086 -4.810 1.00 94.38 243 SER A C 1
ATOM 1901 O O . SER A 1 243 ? -15.113 -1.162 -4.069 1.00 94.38 243 SER A O 1
ATOM 1903 N N . SER A 1 244 ? -14.551 -2.905 -5.382 1.00 95.25 244 SER A N 1
ATOM 1904 C CA . SER A 1 244 ? -13.100 -2.738 -5.240 1.00 95.25 244 SER A CA 1
ATOM 1905 C C . SER A 1 244 ? -12.542 -1.590 -6.097 1.00 95.25 244 SER A C 1
ATOM 1907 O O . SER A 1 244 ? -13.069 -1.294 -7.172 1.00 95.25 244 SER A O 1
ATOM 1909 N N . THR A 1 245 ? -11.434 -0.994 -5.648 1.00 92.44 245 THR A N 1
ATOM 1910 C CA . THR A 1 245 ? -10.610 -0.037 -6.405 1.00 92.44 245 THR A CA 1
ATOM 1911 C C . THR A 1 245 ? -9.856 -0.684 -7.568 1.00 92.44 245 THR A C 1
ATOM 1913 O O . THR A 1 245 ? -9.582 -0.020 -8.569 1.00 92.44 245 THR A O 1
ATOM 1916 N N . HIS A 1 246 ? -9.577 -1.991 -7.492 1.00 93.94 246 HIS A N 1
ATOM 1917 C CA . HIS A 1 246 ? -8.892 -2.741 -8.543 1.00 93.94 246 HIS A CA 1
ATOM 1918 C C . HIS A 1 246 ? -9.694 -3.967 -8.994 1.00 93.94 246 HIS A C 1
ATOM 1920 O O . HIS A 1 246 ? -10.458 -4.589 -8.255 1.00 93.94 246 HIS A O 1
ATOM 1926 N N . LYS A 1 247 ? -9.497 -4.360 -10.259 1.00 95.06 247 LYS A N 1
ATOM 1927 C CA . LYS A 1 247 ? -10.112 -5.576 -10.826 1.00 95.06 247 LYS A CA 1
ATOM 1928 C C . LYS A 1 247 ? -9.442 -6.856 -10.344 1.00 95.06 247 LYS A C 1
ATOM 1930 O O . LYS A 1 247 ? -10.050 -7.924 -10.395 1.00 95.06 247 LYS A O 1
ATOM 1935 N N . LYS A 1 248 ? -8.186 -6.749 -9.922 1.00 97.00 248 LYS A N 1
ATOM 1936 C CA . LYS A 1 248 ? -7.391 -7.841 -9.390 1.00 97.00 248 LYS A CA 1
ATOM 1937 C C . LYS A 1 248 ? -6.613 -7.335 -8.183 1.00 97.00 248 LYS A C 1
ATOM 1939 O O . LYS A 1 248 ? -6.134 -6.208 -8.222 1.00 97.00 248 LYS A O 1
ATOM 1944 N N . HIS A 1 249 ? -6.472 -8.178 -7.165 1.00 98.06 249 HIS A N 1
ATOM 1945 C CA . HIS A 1 249 ? -5.482 -7.990 -6.113 1.00 98.06 249 HIS A CA 1
ATOM 1946 C C . HIS A 1 249 ? -4.555 -9.191 -6.006 1.00 98.06 249 HIS A C 1
ATOM 1948 O O . HIS A 1 249 ? -4.988 -10.336 -6.159 1.00 98.06 249 HIS A O 1
ATOM 1954 N N . LEU A 1 250 ? -3.285 -8.920 -5.717 1.00 98.50 250 LEU A N 1
ATOM 1955 C CA . LEU A 1 250 ? -2.277 -9.935 -5.447 1.00 98.50 250 LEU A CA 1
ATOM 1956 C C . LEU A 1 250 ? -1.808 -9.833 -3.996 1.00 98.50 250 LEU A C 1
ATOM 1958 O O . LEU A 1 250 ? -1.167 -8.861 -3.618 1.00 98.50 250 LEU A O 1
ATOM 1962 N N . PHE A 1 251 ? -2.043 -10.880 -3.218 1.00 98.56 251 PHE A N 1
ATOM 1963 C CA . PHE A 1 251 ? -1.411 -11.083 -1.923 1.00 98.56 251 PHE A CA 1
ATOM 1964 C C . PHE A 1 251 ? -0.166 -11.940 -2.121 1.00 98.56 251 PHE A C 1
ATOM 1966 O O . PHE A 1 251 ? -0.242 -13.023 -2.700 1.00 98.56 251 PHE A O 1
ATOM 1973 N N . VAL A 1 252 ? 0.981 -11.475 -1.642 1.00 98.38 252 VAL A N 1
ATOM 1974 C CA . VAL A 1 252 ? 2.219 -12.254 -1.612 1.00 98.38 252 VAL A CA 1
ATOM 1975 C C . VAL A 1 252 ? 2.531 -12.585 -0.164 1.00 98.38 252 VAL A C 1
ATOM 1977 O O . VAL A 1 252 ? 2.732 -11.674 0.627 1.00 98.38 252 VAL A O 1
ATOM 1980 N N . CYS A 1 253 ? 2.580 -13.867 0.185 1.00 97.06 253 CYS A N 1
ATOM 1981 C CA . CYS A 1 253 ? 2.940 -14.320 1.526 1.00 97.06 253 CYS A CA 1
ATOM 1982 C C . CYS A 1 253 ? 4.334 -14.943 1.508 1.00 97.06 253 CYS A C 1
ATOM 1984 O O . CYS A 1 253 ? 4.579 -15.932 0.810 1.00 97.06 253 CYS A O 1
ATOM 1986 N N . ASP A 1 254 ? 5.241 -14.366 2.289 1.00 94.19 254 ASP A N 1
ATOM 1987 C CA . ASP A 1 254 ? 6.636 -14.781 2.352 1.00 94.19 254 ASP A CA 1
ATOM 1988 C C . ASP A 1 254 ? 7.190 -14.714 3.776 1.00 94.19 254 ASP A C 1
ATOM 1990 O O . ASP A 1 254 ? 6.604 -14.114 4.679 1.00 94.19 254 ASP A O 1
ATOM 1994 N N . ASN A 1 255 ? 8.345 -15.336 3.977 1.00 88.94 255 ASN A N 1
ATOM 1995 C CA . ASN A 1 255 ? 9.054 -15.283 5.239 1.00 88.94 255 ASN A CA 1
ATOM 1996 C C . ASN A 1 255 ? 9.606 -13.877 5.507 1.00 88.94 255 ASN A C 1
ATOM 1998 O O . ASN A 1 255 ? 10.242 -13.264 4.648 1.00 88.94 255 ASN A O 1
ATOM 2002 N N . ASN A 1 256 ? 9.449 -13.412 6.742 1.00 86.25 256 ASN A N 1
ATOM 2003 C CA . ASN A 1 256 ? 10.093 -12.202 7.219 1.00 86.25 256 ASN A CA 1
ATOM 2004 C C . ASN A 1 256 ? 11.631 -12.372 7.259 1.00 86.25 256 ASN A C 1
ATOM 2006 O O . ASN A 1 256 ? 12.136 -13.244 7.979 1.00 86.25 256 ASN A O 1
ATOM 2010 N N . PRO A 1 257 ? 12.409 -11.557 6.515 1.00 77.00 257 PRO A N 1
ATOM 2011 C CA . PRO A 1 257 ? 13.867 -11.664 6.508 1.00 77.00 257 PRO A CA 1
ATOM 2012 C C . PRO A 1 257 ? 14.511 -11.130 7.800 1.00 77.00 257 PRO A C 1
ATOM 2014 O O . PRO A 1 257 ? 15.662 -11.463 8.094 1.00 77.00 257 PRO A O 1
ATOM 2017 N N . VAL A 1 258 ? 13.793 -10.326 8.595 1.00 73.50 258 VAL A N 1
ATOM 2018 C CA . VAL A 1 258 ? 14.335 -9.691 9.802 1.00 73.50 258 VAL A CA 1
ATOM 2019 C C . VAL A 1 258 ? 14.377 -10.679 10.971 1.00 73.50 258 VAL A C 1
ATOM 2021 O O . VAL A 1 258 ? 13.354 -11.102 11.504 1.00 73.50 258 VAL A O 1
ATOM 2024 N N . LYS A 1 259 ? 15.588 -11.019 11.426 1.00 61.38 259 LYS A N 1
ATOM 2025 C CA . LYS A 1 259 ? 15.838 -11.972 12.523 1.00 61.38 259 LYS A CA 1
ATOM 2026 C C . LYS A 1 259 ? 16.189 -11.227 13.820 1.00 61.38 259 LYS A C 1
ATOM 2028 O O . LYS A 1 259 ? 17.360 -11.095 14.164 1.00 61.38 259 LYS A O 1
ATOM 2033 N N . GLY A 1 260 ? 15.185 -10.709 14.536 1.00 56.06 260 GLY A N 1
ATOM 2034 C CA . GLY A 1 260 ? 15.354 -9.939 15.785 1.00 56.06 260 GLY A CA 1
ATOM 2035 C C . GLY A 1 260 ? 14.775 -10.623 17.036 1.00 56.06 260 GLY A C 1
ATOM 2036 O O . GLY A 1 260 ? 13.678 -11.169 17.010 1.00 56.06 260 GLY A O 1
ATOM 2037 N N . GLY A 1 261 ? 15.496 -10.575 18.166 1.00 49.72 261 GLY A N 1
ATOM 2038 C CA . GLY A 1 261 ? 15.212 -11.335 19.401 1.00 49.72 261 GLY A CA 1
ATOM 2039 C C . GLY A 1 261 ? 14.067 -10.848 20.310 1.00 49.72 261 GLY A C 1
ATOM 2040 O O . GLY A 1 261 ? 14.009 -11.277 21.461 1.00 49.72 261 GLY A O 1
ATOM 2041 N N . LYS A 1 262 ? 13.176 -9.961 19.849 1.00 52.44 262 LYS A N 1
ATOM 2042 C CA . LYS A 1 262 ? 12.025 -9.454 20.629 1.00 52.44 262 LYS A CA 1
ATOM 2043 C C . LYS A 1 262 ? 10.732 -9.378 19.795 1.00 52.44 262 LYS A C 1
ATOM 2045 O O . LYS A 1 262 ? 10.193 -8.290 19.648 1.00 52.44 262 LYS A O 1
ATOM 2050 N N . GLY A 1 263 ? 10.267 -10.509 19.258 1.00 53.97 263 GLY A N 1
ATOM 2051 C CA . GLY A 1 263 ? 8.936 -10.620 18.627 1.00 53.97 263 GLY A CA 1
ATOM 2052 C C . GLY A 1 263 ? 8.766 -9.723 17.399 1.00 53.97 263 GLY A C 1
ATOM 2053 O O . GLY A 1 263 ? 8.163 -8.656 17.466 1.00 53.97 263 GLY A O 1
ATOM 2054 N N . PHE A 1 264 ? 9.387 -10.114 16.290 1.00 57.69 264 PHE A N 1
ATOM 2055 C CA . PHE A 1 264 ? 9.278 -9.415 15.011 1.00 57.69 264 PHE A CA 1
ATOM 2056 C C . PHE A 1 264 ? 8.186 -10.113 14.191 1.00 57.69 264 PHE A C 1
ATOM 2058 O O . PHE A 1 264 ? 8.488 -10.937 13.335 1.00 57.69 264 PHE A O 1
ATOM 2065 N N . ASP A 1 265 ? 6.920 -9.884 14.541 1.00 66.25 265 ASP A N 1
ATOM 2066 C CA . ASP A 1 265 ? 5.937 -10.953 14.341 1.00 66.25 265 ASP A CA 1
ATOM 2067 C C . ASP A 1 265 ? 5.348 -10.987 12.919 1.00 66.25 265 ASP A C 1
ATOM 2069 O O . ASP A 1 265 ? 5.503 -12.002 12.246 1.00 66.25 265 ASP A O 1
ATOM 2073 N N . HIS A 1 266 ? 4.783 -9.902 12.377 1.00 82.88 266 HIS A N 1
ATOM 2074 C CA . HIS A 1 266 ? 4.239 -9.902 11.006 1.00 82.88 266 HIS A CA 1
ATOM 2075 C C . HIS A 1 266 ? 4.258 -8.489 10.398 1.00 82.88 266 HIS A C 1
ATOM 2077 O O . HIS A 1 266 ? 4.000 -7.521 11.110 1.00 82.88 266 HIS A O 1
ATOM 2083 N N . TYR A 1 267 ? 4.544 -8.361 9.099 1.00 88.06 267 TYR A N 1
ATOM 2084 C CA . TYR A 1 267 ? 4.544 -7.088 8.366 1.00 88.06 267 TYR A CA 1
ATOM 2085 C C . TYR A 1 267 ? 3.619 -7.150 7.158 1.00 88.06 267 TYR A C 1
ATOM 2087 O O . TYR A 1 267 ? 3.674 -8.103 6.384 1.00 88.06 267 TYR A O 1
ATOM 2095 N N . GLY A 1 268 ? 2.823 -6.101 6.985 1.00 92.12 268 GLY A N 1
ATOM 2096 C CA . GLY A 1 268 ? 2.070 -5.820 5.772 1.00 92.12 268 GLY A CA 1
ATOM 2097 C C . GLY A 1 268 ? 2.678 -4.630 5.033 1.00 92.12 268 GLY A C 1
ATOM 2098 O O . GLY A 1 268 ? 3.262 -3.737 5.652 1.00 92.12 268 GLY A O 1
ATOM 2099 N N . MET A 1 269 ? 2.609 -4.650 3.705 1.00 93.00 269 MET A N 1
ATOM 2100 C CA . MET A 1 269 ? 2.896 -3.487 2.872 1.00 93.00 269 MET A CA 1
ATOM 2101 C C . MET A 1 269 ? 1.958 -3.455 1.667 1.00 93.00 269 MET A C 1
ATOM 2103 O O . MET A 1 269 ? 1.954 -4.392 0.864 1.00 93.00 269 MET A O 1
ATOM 2107 N N . HIS A 1 270 ? 1.223 -2.356 1.532 1.00 93.81 270 HIS A N 1
ATOM 2108 C CA . HIS A 1 270 ? 0.350 -2.037 0.405 1.00 93.81 270 HIS A CA 1
ATOM 2109 C C . HIS A 1 270 ? 1.094 -1.373 -0.768 1.00 93.81 270 HIS A C 1
ATOM 2111 O O . HIS A 1 270 ? 1.841 -0.406 -0.591 1.00 93.81 270 HIS A O 1
ATOM 2117 N N . PHE A 1 271 ? 0.864 -1.870 -1.985 1.00 92.44 271 PHE A N 1
ATOM 2118 C CA . PHE A 1 271 ? 1.433 -1.375 -3.241 1.00 92.44 271 PHE A CA 1
ATOM 2119 C C . PHE A 1 271 ? 0.395 -1.433 -4.367 1.00 92.44 271 PHE A C 1
ATOM 2121 O O . PHE A 1 271 ? 0.371 -2.374 -5.170 1.00 92.44 271 PHE A O 1
ATOM 2128 N N . SER A 1 272 ? -0.457 -0.409 -4.442 1.00 89.25 272 SER A N 1
ATOM 2129 C CA . SER A 1 272 ? -1.627 -0.422 -5.328 1.00 89.25 272 SER A CA 1
ATOM 2130 C C . SER A 1 272 ? -2.436 -1.709 -5.109 1.00 89.25 272 SER A C 1
ATOM 2132 O O . SER A 1 272 ? -2.578 -2.163 -3.982 1.00 89.25 272 SER A O 1
ATOM 2134 N N . GLY A 1 273 ? -2.864 -2.421 -6.151 1.00 93.19 273 GLY A N 1
ATOM 2135 C CA . GLY A 1 273 ? -3.564 -3.696 -5.960 1.00 93.19 273 GLY A CA 1
ATOM 2136 C C . GLY A 1 273 ? -2.719 -4.863 -5.399 1.00 93.19 273 GLY A C 1
ATOM 2137 O O . GLY A 1 273 ? -3.207 -5.990 -5.393 1.00 93.19 273 GLY A O 1
ATOM 2138 N N . SER A 1 274 ? -1.464 -4.672 -4.976 1.00 97.38 274 SER A N 1
ATOM 2139 C CA . SER A 1 274 ? -0.630 -5.740 -4.395 1.00 97.38 274 SER A CA 1
ATOM 2140 C C . SER A 1 274 ? -0.381 -5.534 -2.902 1.00 97.38 274 SER A C 1
ATOM 2142 O O . SER A 1 274 ? -0.082 -4.426 -2.478 1.00 97.38 274 SER A O 1
ATOM 2144 N N . ILE A 1 275 ? -0.406 -6.610 -2.117 1.00 97.62 275 ILE A N 1
ATOM 2145 C CA . ILE A 1 275 ? -0.082 -6.596 -0.687 1.00 97.62 275 ILE A CA 1
ATOM 2146 C C . ILE A 1 275 ? 1.001 -7.635 -0.416 1.00 97.62 275 ILE A C 1
ATOM 2148 O O . ILE A 1 275 ? 0.846 -8.809 -0.753 1.00 97.62 275 ILE A O 1
ATOM 2152 N N . LEU A 1 276 ? 2.103 -7.211 0.200 1.00 96.81 276 LEU A N 1
ATOM 2153 C CA . LEU A 1 276 ? 3.167 -8.102 0.654 1.00 96.81 276 LEU A CA 1
ATOM 2154 C C . LEU A 1 276 ? 3.018 -8.371 2.153 1.00 96.81 276 LEU A C 1
ATOM 2156 O O . LEU A 1 276 ? 3.149 -7.464 2.971 1.00 96.81 276 LEU A O 1
ATOM 2160 N N . LEU A 1 277 ? 2.789 -9.635 2.494 1.00 95.69 277 LEU A N 1
ATOM 2161 C CA . LEU A 1 277 ? 2.718 -10.163 3.848 1.00 95.69 277 LEU A CA 1
ATOM 2162 C C . LEU A 1 277 ? 4.029 -10.886 4.166 1.00 95.69 277 LEU A C 1
ATOM 2164 O O . LEU A 1 277 ? 4.336 -11.927 3.583 1.00 95.69 277 LEU A O 1
ATOM 2168 N N . LEU A 1 278 ? 4.805 -10.331 5.090 1.00 92.75 278 LEU A N 1
ATOM 2169 C CA . LEU A 1 278 ? 6.032 -10.935 5.598 1.00 92.75 278 LEU A CA 1
ATOM 2170 C C . LEU A 1 278 ? 5.774 -11.470 7.002 1.00 92.75 278 LEU A C 1
ATOM 2172 O O . LEU A 1 278 ? 5.682 -10.704 7.962 1.00 92.75 278 LEU A O 1
ATOM 2176 N N . LEU A 1 279 ? 5.642 -12.788 7.113 1.00 90.69 279 LEU A N 1
ATOM 2177 C CA . LEU A 1 279 ? 5.284 -13.471 8.355 1.00 90.69 279 LEU A CA 1
ATOM 2178 C C . LEU A 1 279 ? 6.507 -14.167 8.959 1.00 90.69 279 LEU A C 1
ATOM 2180 O O . LEU A 1 279 ? 7.343 -14.712 8.234 1.00 90.69 279 LEU A O 1
ATOM 2184 N N . ASP A 1 280 ? 6.619 -14.190 10.288 1.00 86.94 280 ASP A N 1
ATOM 2185 C CA . ASP A 1 280 ? 7.573 -15.076 10.960 1.00 86.94 280 ASP A CA 1
ATOM 2186 C C . ASP A 1 280 ? 7.180 -16.544 10.723 1.00 86.94 280 ASP A C 1
ATOM 2188 O O . ASP A 1 280 ? 6.032 -16.924 10.943 1.00 86.94 280 ASP A O 1
ATOM 2192 N N . ARG A 1 281 ? 8.125 -17.411 10.326 1.00 84.44 281 ARG A N 1
ATOM 2193 C CA . ARG A 1 281 ? 7.858 -18.853 10.104 1.00 84.44 281 ARG A CA 1
ATOM 2194 C C . ARG A 1 281 ? 7.301 -19.583 11.325 1.00 84.44 281 ARG A C 1
ATOM 2196 O O . ARG A 1 281 ? 6.794 -20.694 11.191 1.00 84.44 281 ARG A O 1
ATOM 2203 N N . ARG A 1 282 ? 7.469 -19.014 12.517 1.00 85.44 282 ARG A N 1
ATOM 2204 C CA . ARG A 1 282 ? 6.974 -19.565 13.781 1.00 85.44 282 ARG A CA 1
ATOM 2205 C C . ARG A 1 282 ? 5.503 -19.254 14.026 1.00 85.44 282 ARG A C 1
ATOM 2207 O O . ARG A 1 282 ? 4.987 -19.757 15.020 1.00 85.44 282 ARG A O 1
ATOM 2214 N N . ILE A 1 283 ? 4.860 -18.462 13.160 1.00 87.31 283 ILE A N 1
ATOM 2215 C CA . ILE A 1 283 ? 3.424 -18.213 13.229 1.00 87.31 283 ILE A CA 1
ATOM 2216 C C . ILE A 1 283 ? 2.684 -19.550 13.322 1.00 87.31 283 ILE A C 1
ATOM 2218 O O . ILE A 1 283 ? 2.954 -20.481 12.554 1.00 87.31 283 ILE A O 1
ATOM 2222 N N . ASP A 1 284 ? 1.792 -19.670 14.296 1.00 88.62 284 ASP A N 1
ATOM 2223 C CA . ASP A 1 284 ? 0.967 -20.856 14.476 1.00 88.62 284 ASP A CA 1
ATOM 2224 C C . ASP A 1 284 ? -0.380 -20.727 13.746 1.00 88.62 284 ASP A C 1
ATOM 2226 O O . ASP A 1 284 ? -0.839 -19.641 13.390 1.00 88.62 284 ASP A O 1
ATOM 2230 N N . ARG A 1 285 ? -1.053 -21.859 13.527 1.00 93.56 285 ARG A N 1
ATOM 2231 C CA . ARG A 1 285 ? -2.362 -21.881 12.863 1.00 93.56 285 ARG A CA 1
ATOM 2232 C C . ARG A 1 285 ? -3.441 -21.074 13.601 1.00 93.56 285 ARG A C 1
ATOM 2234 O O . ARG A 1 285 ? -4.375 -20.608 12.966 1.00 93.56 285 ARG A O 1
ATOM 2241 N N . SER A 1 286 ? -3.384 -20.925 14.922 1.00 93.75 286 SER A N 1
ATOM 2242 C CA . SER A 1 286 ? -4.379 -20.119 15.647 1.00 93.75 286 SER A CA 1
ATOM 2243 C C . SER A 1 286 ? -4.208 -18.622 15.383 1.00 93.75 286 SER A C 1
ATOM 2245 O O . SER A 1 286 ? -5.199 -17.904 15.313 1.00 93.75 286 SER A O 1
ATOM 2247 N N . GLN A 1 287 ? -2.980 -18.170 15.125 1.00 92.19 287 GLN A N 1
ATOM 2248 C CA . GLN A 1 287 ? -2.670 -16.769 14.842 1.00 92.19 287 GLN A CA 1
ATOM 2249 C C . GLN A 1 287 ? -3.245 -16.260 13.515 1.00 92.19 287 GLN A C 1
ATOM 2251 O O . GLN A 1 287 ? -3.551 -15.073 13.413 1.00 92.19 287 GLN A O 1
ATOM 2256 N N . ILE A 1 288 ? -3.459 -17.130 12.521 1.00 93.38 288 ILE A N 1
ATOM 2257 C CA . ILE A 1 288 ? -4.187 -16.749 11.296 1.00 93.38 288 ILE A CA 1
ATOM 2258 C C . ILE A 1 288 ? -5.702 -16.596 11.522 1.00 93.38 288 ILE A C 1
ATOM 2260 O O . ILE A 1 288 ? -6.419 -16.212 10.611 1.00 93.38 288 ILE A O 1
ATOM 2264 N N . TYR A 1 289 ? -6.200 -16.867 12.729 1.00 95.25 289 TYR A N 1
ATOM 2265 C CA . TYR A 1 289 ? -7.578 -16.603 13.151 1.00 95.25 289 TYR A CA 1
ATOM 2266 C C . TYR A 1 289 ? -7.607 -15.675 14.378 1.00 95.25 289 TYR A C 1
ATOM 2268 O O . TYR A 1 289 ? -8.471 -15.805 15.239 1.00 95.25 289 TYR A O 1
ATOM 2276 N N . ASP A 1 290 ? -6.641 -14.759 14.485 1.00 93.75 290 ASP A N 1
ATOM 2277 C CA . ASP A 1 290 ? -6.532 -13.809 15.596 1.00 93.75 290 ASP A CA 1
ATOM 2278 C C . ASP A 1 290 ? -5.979 -12.453 15.093 1.00 93.75 290 ASP A C 1
ATOM 2280 O O . ASP A 1 290 ? -5.840 -12.203 13.892 1.00 93.75 290 ASP A O 1
ATOM 2284 N N . THR A 1 291 ? -5.638 -11.565 16.023 1.00 90.75 291 THR A N 1
ATOM 2285 C CA . THR A 1 291 ? -5.134 -10.203 15.828 1.00 90.75 291 THR A CA 1
ATOM 2286 C C . THR A 1 291 ? -3.971 -10.056 14.840 1.00 90.75 291 THR A C 1
ATOM 2288 O O . THR A 1 291 ? -3.919 -8.999 14.206 1.00 90.75 291 THR A O 1
ATOM 2291 N N . PRO A 1 292 ? -3.078 -11.042 14.599 1.00 91.31 292 PRO A N 1
ATOM 2292 C CA . PRO A 1 292 ? -2.103 -10.962 13.510 1.00 91.31 292 PRO A CA 1
ATOM 2293 C C . PRO A 1 292 ? -2.708 -10.711 12.130 1.00 91.31 292 PRO A C 1
ATOM 2295 O O . PRO A 1 292 ? -2.078 -10.058 11.307 1.00 91.31 292 PRO A O 1
ATOM 2298 N N . MET A 1 293 ? -3.937 -11.163 11.874 1.00 95.06 293 MET A N 1
ATOM 2299 C CA . MET A 1 293 ? -4.608 -10.913 10.595 1.00 95.06 293 MET A CA 1
ATOM 2300 C C . MET A 1 293 ? -5.112 -9.482 10.439 1.00 95.06 293 MET A C 1
ATOM 2302 O O . MET A 1 293 ? -5.555 -9.116 9.352 1.00 95.06 293 MET A O 1
ATOM 2306 N N . SER A 1 294 ? -4.987 -8.640 11.471 1.00 95.81 294 SER A N 1
ATOM 2307 C CA . SER A 1 294 ? -5.317 -7.218 11.343 1.00 95.81 294 SER A CA 1
ATOM 2308 C C . SER A 1 294 ? -4.412 -6.545 10.320 1.00 95.81 294 SER A C 1
ATOM 2310 O O . SER A 1 294 ? -4.855 -5.603 9.687 1.00 95.81 294 SER A O 1
ATOM 2312 N N . ILE A 1 295 ? -3.207 -7.075 10.060 1.00 95.38 295 ILE A N 1
ATOM 2313 C CA . ILE A 1 295 ? -2.339 -6.564 8.991 1.00 95.38 295 ILE A CA 1
ATOM 2314 C C . ILE A 1 295 ? -2.982 -6.732 7.610 1.00 95.38 295 ILE A C 1
ATOM 2316 O O . ILE A 1 295 ? -2.821 -5.874 6.757 1.00 95.38 295 ILE A O 1
ATOM 2320 N N . VAL A 1 296 ? -3.716 -7.827 7.375 1.00 97.69 296 VAL A N 1
ATOM 2321 C CA . VAL A 1 296 ? -4.361 -8.070 6.077 1.00 97.69 296 VAL A CA 1
ATOM 2322 C C . VAL A 1 296 ? -5.465 -7.044 5.875 1.00 97.69 296 VAL A C 1
ATOM 2324 O O . VAL A 1 296 ? -5.528 -6.430 4.817 1.00 97.69 296 VAL A O 1
ATOM 2327 N N . ALA A 1 297 ? -6.289 -6.846 6.906 1.00 98.25 297 ALA A N 1
ATOM 2328 C CA . ALA A 1 297 ? -7.358 -5.858 6.893 1.00 98.25 297 ALA A CA 1
ATOM 2329 C C . ALA A 1 297 ? -6.800 -4.427 6.775 1.00 98.25 297 ALA A C 1
ATOM 2331 O O . ALA A 1 297 ? -7.228 -3.654 5.933 1.00 98.25 297 ALA A O 1
ATOM 2332 N N . HIS A 1 298 ? -5.764 -4.090 7.548 1.00 98.31 298 HIS A N 1
ATOM 2333 C CA . HIS A 1 298 ? -5.108 -2.777 7.524 1.00 98.31 298 HIS A CA 1
ATOM 2334 C C . HIS A 1 298 ? -4.574 -2.433 6.131 1.00 98.31 298 HIS A C 1
ATOM 2336 O O . HIS A 1 298 ? -4.939 -1.407 5.563 1.00 98.31 298 HIS A O 1
ATOM 2342 N N . GLU A 1 299 ? -3.745 -3.306 5.552 1.00 97.94 299 GLU A N 1
ATOM 2343 C CA . GLU A 1 299 ? -3.163 -3.040 4.234 1.00 97.94 299 GLU A CA 1
ATOM 2344 C C . GLU A 1 299 ? -4.214 -3.074 3.121 1.00 97.94 299 GLU A C 1
ATOM 2346 O O . GLU A 1 299 ? -4.117 -2.306 2.169 1.00 97.94 299 GLU A O 1
ATOM 2351 N N . PHE A 1 300 ? -5.232 -3.935 3.218 1.00 98.38 300 PHE A N 1
ATOM 2352 C CA . PHE A 1 300 ? -6.286 -3.969 2.208 1.00 98.38 300 PHE A CA 1
ATOM 2353 C C . PHE A 1 300 ? -7.193 -2.735 2.277 1.00 98.38 300 PHE A C 1
ATOM 2355 O O . PHE A 1 300 ? -7.535 -2.179 1.231 1.00 98.38 300 PHE A O 1
ATOM 2362 N N . PHE A 1 301 ? -7.483 -2.216 3.466 1.00 98.50 301 PHE A N 1
ATOM 2363 C CA . PHE A 1 301 ? -8.311 -1.024 3.628 1.00 98.50 301 P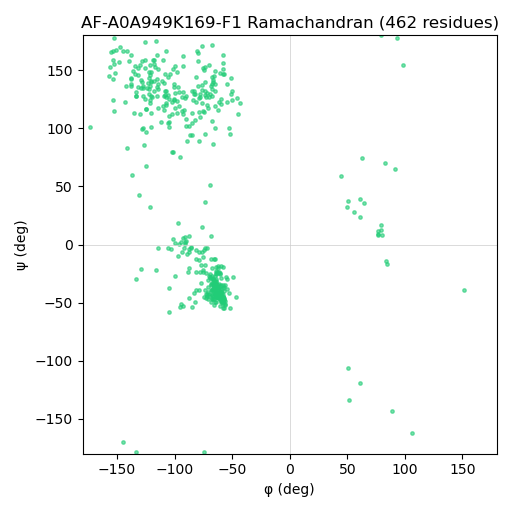HE A CA 1
ATOM 2364 C C . PHE A 1 301 ? -7.660 0.234 3.027 1.00 98.50 301 PHE A C 1
ATOM 2366 O O . PHE A 1 301 ? -8.365 1.132 2.548 1.00 98.50 301 PHE A O 1
ATOM 2373 N N . HIS A 1 302 ? -6.321 0.278 2.946 1.00 97.88 302 HIS A N 1
ATOM 2374 C CA . HIS A 1 302 ? -5.578 1.367 2.300 1.00 97.88 302 HIS A CA 1
ATOM 2375 C C . HIS A 1 302 ? -5.899 1.565 0.813 1.00 97.88 302 HIS A C 1
ATOM 2377 O O . HIS A 1 302 ? -5.683 2.665 0.297 1.00 97.88 302 HIS A O 1
ATOM 2383 N N . ASN A 1 303 ? -6.493 0.571 0.139 1.00 96.75 303 ASN A N 1
ATOM 2384 C CA . ASN A 1 303 ? -7.052 0.753 -1.203 1.00 96.75 303 ASN A CA 1
ATOM 2385 C C . ASN A 1 303 ? -8.020 1.951 -1.249 1.00 96.75 303 ASN A C 1
ATOM 2387 O O . ASN A 1 303 ? -7.965 2.770 -2.168 1.00 96.75 303 ASN A O 1
ATOM 2391 N N . TRP A 1 304 ? -8.867 2.103 -0.227 1.00 97.69 304 TRP A N 1
ATOM 2392 C CA . TRP A 1 304 ? -9.766 3.250 -0.102 1.00 97.69 304 TRP A CA 1
ATOM 2393 C C . TRP A 1 304 ? -9.140 4.370 0.728 1.00 97.69 304 TRP A C 1
ATOM 2395 O O . TRP A 1 304 ? -9.063 5.500 0.251 1.00 97.69 304 TRP A O 1
ATOM 2405 N N . ASN A 1 305 ? -8.666 4.073 1.940 1.00 97.75 305 ASN A N 1
ATOM 2406 C CA . ASN A 1 305 ? -8.135 5.071 2.872 1.00 97.75 305 ASN A CA 1
ATOM 2407 C C . ASN A 1 305 ? -6.599 5.078 2.868 1.00 97.75 305 ASN A C 1
ATOM 2409 O O . ASN A 1 305 ? -5.958 4.480 3.727 1.00 97.75 305 ASN A O 1
ATOM 2413 N N . GLY A 1 306 ? -6.001 5.719 1.869 1.00 94.81 306 GLY A N 1
ATOM 2414 C CA . GLY A 1 306 ? -4.552 5.775 1.655 1.00 94.81 306 GLY A CA 1
ATOM 2415 C C . GLY A 1 306 ? -4.188 5.940 0.179 1.00 94.81 306 GLY A C 1
ATOM 2416 O O . GLY A 1 306 ? -3.294 6.716 -0.152 1.00 94.81 306 GLY A O 1
ATOM 2417 N N . GLU A 1 307 ? -4.914 5.266 -0.718 1.00 94.00 307 GLU A N 1
ATOM 2418 C CA . GLU A 1 307 ? -4.724 5.355 -2.173 1.00 94.00 307 GLU A CA 1
ATOM 2419 C C . GLU A 1 307 ? -5.810 6.194 -2.860 1.00 94.00 307 GLU A C 1
ATOM 2421 O O . GLU A 1 307 ? -5.496 7.210 -3.493 1.00 94.00 307 GLU A O 1
ATOM 2426 N N . ALA A 1 308 ? -7.088 5.823 -2.713 1.00 95.25 308 ALA A N 1
ATOM 2427 C CA . ALA A 1 308 ? -8.190 6.611 -3.271 1.00 95.25 308 ALA A CA 1
ATOM 2428 C C . ALA A 1 308 ? -8.388 7.927 -2.500 1.00 95.25 308 ALA A C 1
ATOM 2430 O O . ALA A 1 308 ? -8.482 8.998 -3.102 1.00 95.25 308 ALA A O 1
ATOM 2431 N N . ILE A 1 309 ? -8.404 7.855 -1.169 1.00 97.69 309 ILE A N 1
ATOM 2432 C CA . ILE A 1 309 ? -8.471 8.995 -0.254 1.00 97.69 309 ILE A CA 1
ATOM 2433 C C . ILE A 1 309 ? -7.081 9.178 0.351 1.00 97.69 309 ILE A C 1
ATOM 2435 O O . ILE A 1 309 ? -6.640 8.390 1.179 1.00 97.69 309 ILE A O 1
ATOM 2439 N N . ARG A 1 310 ? -6.372 10.204 -0.109 1.00 96.50 310 ARG A N 1
ATOM 2440 C CA . ARG A 1 310 ? -4.992 10.527 0.262 1.00 96.50 310 ARG A CA 1
ATOM 2441 C C . ARG A 1 310 ? -4.959 11.713 1.219 1.00 96.50 310 ARG A C 1
ATOM 2443 O O . ARG A 1 310 ? -5.768 12.622 1.057 1.00 96.50 310 ARG A O 1
ATOM 2450 N N . PRO A 1 311 ? -4.014 11.772 2.163 1.00 96.75 311 PRO A N 1
ATOM 2451 C CA . PRO A 1 311 ? -3.884 12.926 3.043 1.00 96.75 311 PRO A CA 1
ATOM 2452 C C . PRO A 1 311 ? -3.423 14.155 2.245 1.00 96.75 311 PRO A C 1
ATOM 2454 O O . PRO A 1 311 ? -2.488 14.074 1.447 1.00 96.75 311 PRO A O 1
ATOM 2457 N N . ALA A 1 312 ? -4.061 15.307 2.458 1.00 97.06 312 ALA A N 1
ATOM 2458 C CA . ALA A 1 312 ? -3.612 16.585 1.899 1.00 97.06 312 ALA A CA 1
ATOM 2459 C C . ALA A 1 312 ? -2.383 17.147 2.639 1.00 97.06 312 ALA A C 1
ATOM 2461 O O . ALA A 1 312 ? -1.639 17.957 2.083 1.00 97.06 312 ALA A O 1
ATOM 2462 N N . SER A 1 313 ? -2.167 16.719 3.885 1.00 95.31 313 SER A N 1
ATOM 2463 C CA . SER A 1 313 ? -1.036 17.096 4.731 1.00 95.31 313 SER A CA 1
ATOM 2464 C C . SER A 1 313 ? -0.738 16.007 5.765 1.00 95.31 313 SER A C 1
ATOM 2466 O O . SER A 1 313 ? -1.572 15.137 6.021 1.00 95.31 313 SER A O 1
ATOM 2468 N N . ASP A 1 314 ? 0.432 16.096 6.404 1.00 94.19 314 ASP A N 1
ATOM 2469 C CA . ASP A 1 314 ? 0.822 15.212 7.511 1.00 94.19 314 ASP A CA 1
ATOM 2470 C C . ASP A 1 314 ? -0.219 15.243 8.659 1.00 94.19 314 ASP A C 1
ATOM 2472 O O . ASP A 1 314 ? -0.458 14.220 9.296 1.00 94.19 314 ASP A O 1
ATOM 2476 N N . GLY A 1 315 ? -0.939 16.362 8.829 1.00 95.62 315 GLY A N 1
ATOM 2477 C CA . GLY A 1 315 ? -2.006 16.528 9.823 1.00 95.62 315 GLY A CA 1
ATOM 2478 C C . GLY A 1 315 ? -3.208 15.593 9.658 1.00 95.62 315 GLY A C 1
ATOM 2479 O O . GLY A 1 315 ? -3.944 15.376 10.611 1.00 95.62 315 GLY A O 1
ATOM 2480 N N . MET A 1 316 ? -3.393 14.987 8.481 1.00 97.56 316 MET A N 1
ATOM 2481 C CA . MET A 1 316 ? -4.469 14.018 8.230 1.00 97.56 316 MET A CA 1
ATOM 2482 C C . MET A 1 316 ? -4.026 12.560 8.383 1.00 97.56 316 MET A C 1
ATOM 2484 O O . MET A 1 316 ? -4.836 11.647 8.214 1.00 97.56 316 MET A O 1
ATOM 2488 N N . MET A 1 317 ? -2.761 12.304 8.730 1.00 96.88 317 MET A N 1
ATOM 2489 C CA . MET A 1 317 ? -2.250 10.937 8.873 1.00 96.88 317 MET A CA 1
ATOM 2490 C C . MET A 1 317 ? -2.925 10.158 10.006 1.00 96.88 317 MET A C 1
ATOM 2492 O O . MET A 1 317 ? -2.998 8.936 9.923 1.00 96.88 317 MET A O 1
ATOM 2496 N N . TRP A 1 318 ? -3.475 10.823 11.027 1.00 97.50 318 TRP A N 1
ATOM 2497 C CA . TRP A 1 318 ? -4.247 10.140 12.072 1.00 97.50 318 TRP A CA 1
ATOM 2498 C C . TR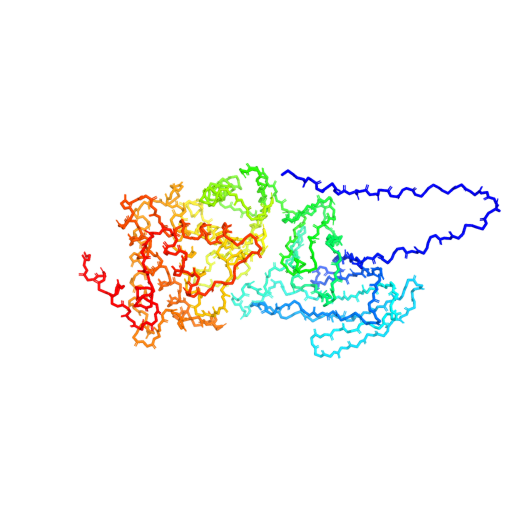P A 1 318 ? -5.497 9.464 11.494 1.00 97.50 318 TRP A C 1
ATOM 2500 O O . TRP A 1 318 ? -5.873 8.375 11.927 1.00 97.50 318 TRP A O 1
ATOM 2510 N N . PHE A 1 319 ? -6.115 10.084 10.485 1.00 98.31 319 PHE A N 1
ATOM 2511 C CA . PHE A 1 319 ? -7.282 9.544 9.802 1.00 98.31 319 PHE A CA 1
ATOM 2512 C C . PHE A 1 319 ? -6.879 8.458 8.803 1.00 98.31 319 PHE A C 1
ATOM 2514 O O . PHE A 1 319 ? -7.550 7.438 8.692 1.00 98.31 319 PHE A O 1
ATOM 2521 N N . ILE A 1 320 ? -5.763 8.638 8.094 1.00 97.62 320 ILE A N 1
ATOM 2522 C CA . ILE A 1 320 ? -5.294 7.651 7.112 1.00 97.62 320 ILE A CA 1
ATOM 2523 C C . ILE A 1 320 ? -4.751 6.387 7.783 1.00 97.62 320 ILE A C 1
ATOM 2525 O O . ILE A 1 320 ? -5.083 5.287 7.359 1.00 97.62 320 ILE A O 1
ATOM 2529 N N . GLU A 1 321 ? -3.947 6.509 8.835 1.00 97.00 321 GLU A N 1
ATOM 2530 C CA . GLU A 1 321 ? -3.325 5.361 9.503 1.00 97.00 321 GLU A CA 1
ATOM 2531 C C . GLU A 1 321 ? -4.146 4.899 10.702 1.00 97.00 321 GLU A C 1
ATOM 2533 O O . GLU A 1 321 ? -4.543 3.740 10.776 1.00 97.00 321 GLU A O 1
ATOM 2538 N N . GLY A 1 322 ? -4.470 5.803 11.629 1.00 97.88 322 GLY A N 1
ATOM 2539 C CA . GLY A 1 322 ? -5.171 5.451 12.864 1.00 97.88 322 GLY A CA 1
ATOM 2540 C C . GLY A 1 322 ? -6.606 4.967 12.637 1.00 97.88 322 GLY A C 1
ATOM 2541 O O . GLY A 1 322 ? -6.991 3.930 13.185 1.00 97.88 322 GLY A O 1
ATOM 2542 N N . ALA A 1 323 ? -7.389 5.633 11.776 1.00 98.44 323 ALA A N 1
ATOM 2543 C CA . ALA A 1 323 ? -8.727 5.131 11.437 1.00 98.44 323 ALA A CA 1
ATOM 2544 C C . ALA A 1 323 ? -8.665 3.793 10.678 1.00 98.44 323 ALA A C 1
ATOM 2546 O O . ALA A 1 323 ? -9.544 2.949 10.849 1.00 98.44 323 ALA A O 1
ATOM 2547 N N . THR A 1 324 ? -7.605 3.556 9.900 1.00 98.62 324 THR A N 1
ATOM 2548 C CA . THR A 1 324 ? -7.368 2.262 9.244 1.00 98.62 324 THR A CA 1
ATOM 2549 C C . THR A 1 324 ? -7.060 1.166 10.262 1.00 98.62 324 THR A C 1
ATOM 2551 O O . THR A 1 324 ? -7.629 0.078 10.160 1.00 98.62 324 THR A O 1
ATOM 2554 N N . VAL A 1 325 ? -6.295 1.456 11.327 1.00 98.31 325 VAL A N 1
ATOM 2555 C CA . VAL A 1 325 ? -6.156 0.514 12.453 1.00 98.31 325 VAL A CA 1
ATOM 2556 C C . VAL A 1 325 ? -7.528 0.197 13.035 1.00 98.31 325 VAL A C 1
ATOM 2558 O O . VAL A 1 325 ? -7.845 -0.976 13.217 1.00 98.31 325 VAL A O 1
ATOM 2561 N N . TYR A 1 326 ? -8.362 1.204 13.301 1.00 98.69 326 TYR A N 1
ATOM 2562 C CA . TYR A 1 326 ? -9.705 0.990 13.846 1.00 98.69 326 TYR A CA 1
ATOM 2563 C C . TYR A 1 326 ? -10.536 0.050 12.965 1.00 98.69 326 TYR A C 1
ATOM 2565 O O . TYR A 1 326 ? -11.024 -0.979 13.449 1.00 98.69 326 TYR A O 1
ATOM 2573 N N . TYR A 1 327 ? -10.608 0.326 11.661 1.00 98.62 327 TYR A N 1
ATOM 2574 C CA . TYR A 1 327 ? -11.353 -0.518 10.732 1.00 98.62 327 TYR A CA 1
ATOM 2575 C C . TYR A 1 327 ? -10.757 -1.907 10.547 1.00 98.62 327 TYR A C 1
ATOM 2577 O O . TYR A 1 327 ? -11.528 -2.852 10.392 1.00 98.62 327 TYR A O 1
ATOM 2585 N N . SER A 1 328 ? -9.439 -2.075 10.673 1.00 98.50 328 SER A N 1
ATOM 2586 C CA . SER A 1 328 ? -8.814 -3.397 10.595 1.00 98.50 328 SER A CA 1
ATOM 2587 C C . SER A 1 328 ? -9.381 -4.353 11.657 1.00 98.50 328 SER A C 1
ATOM 2589 O O . SER A 1 328 ? -9.774 -5.479 11.352 1.00 98.50 328 SER A O 1
ATOM 2591 N N . TYR A 1 329 ? -9.533 -3.892 12.904 1.00 98.44 329 TYR A N 1
ATOM 2592 C CA . TYR A 1 329 ? -10.083 -4.709 13.990 1.00 98.44 329 TYR A CA 1
ATOM 2593 C C . TYR A 1 329 ? -11.606 -4.849 13.903 1.00 98.44 329 TYR A C 1
ATOM 2595 O O . TYR A 1 329 ? -12.139 -5.908 14.249 1.00 98.44 329 TYR A O 1
ATOM 2603 N N . ARG A 1 330 ? -12.316 -3.823 13.412 1.00 98.38 330 ARG A N 1
ATOM 2604 C CA . ARG A 1 330 ? -13.756 -3.916 13.115 1.00 98.38 330 ARG A CA 1
ATOM 2605 C C . ARG A 1 330 ? -14.032 -4.970 12.043 1.00 98.38 330 ARG A C 1
ATOM 2607 O O . ARG A 1 330 ? -14.884 -5.823 12.270 1.00 98.38 330 ARG A O 1
ATOM 2614 N N . ALA A 1 331 ? -13.262 -4.982 10.954 1.00 98.50 331 ALA A N 1
ATOM 2615 C CA . ALA A 1 331 ? -13.396 -5.951 9.870 1.00 98.50 331 ALA A CA 1
ATOM 2616 C C . ALA A 1 331 ? -13.234 -7.380 10.392 1.00 98.50 331 ALA A C 1
ATOM 2618 O O . ALA A 1 331 ? -14.120 -8.208 10.194 1.00 98.50 331 ALA A O 1
ATOM 2619 N N . LEU A 1 332 ? -12.159 -7.651 11.144 1.00 98.62 332 LEU A N 1
ATOM 2620 C CA . LEU A 1 332 ? -11.936 -8.973 11.738 1.00 98.62 332 LEU A CA 1
ATOM 2621 C C . LEU A 1 332 ? -13.049 -9.404 12.702 1.00 98.62 332 LEU A C 1
ATOM 2623 O O . LEU A 1 332 ? -13.368 -10.592 12.783 1.00 98.62 332 LEU A O 1
ATOM 2627 N N . THR A 1 333 ? -13.617 -8.460 13.451 1.00 98.38 333 THR A N 1
ATOM 2628 C CA . THR A 1 333 ? -14.716 -8.736 14.387 1.00 98.38 333 THR A CA 1
ATOM 2629 C C . THR A 1 333 ? -15.997 -9.077 13.632 1.00 98.38 333 THR A C 1
ATOM 2631 O O . THR A 1 333 ? -16.664 -10.057 13.958 1.00 98.38 333 THR A O 1
ATOM 2634 N N . ASP A 1 334 ? -16.319 -8.315 12.587 1.00 98.25 334 ASP A N 1
ATOM 2635 C CA . ASP A 1 334 ? -17.523 -8.511 11.780 1.00 98.25 334 ASP A CA 1
ATOM 2636 C C . ASP A 1 334 ? -17.511 -9.864 11.044 1.00 98.25 334 ASP A C 1
ATOM 2638 O O . ASP A 1 334 ? -18.553 -10.516 10.923 1.00 98.25 334 ASP A O 1
ATOM 2642 N N . VAL A 1 335 ? -16.332 -10.338 10.617 1.00 98.12 335 VAL A N 1
ATOM 2643 C CA . VAL A 1 335 ? -16.169 -11.667 9.994 1.00 98.12 335 VAL A CA 1
ATOM 2644 C C . VAL A 1 335 ? -15.926 -12.801 11.000 1.00 98.12 335 VAL A C 1
ATOM 2646 O O . VAL A 1 335 ? -15.697 -13.939 10.599 1.00 98.12 335 VAL A O 1
ATOM 2649 N N . ASN A 1 336 ? -16.038 -12.536 12.307 1.00 97.75 336 ASN A N 1
ATOM 2650 C CA . ASN A 1 336 ? -15.857 -13.503 13.401 1.00 97.75 336 ASN A CA 1
ATOM 2651 C C . ASN A 1 336 ? -14.459 -14.148 13.480 1.00 97.75 336 ASN A C 1
ATOM 2653 O O . ASN A 1 336 ? -14.316 -15.230 14.051 1.00 97.75 336 ASN A O 1
ATOM 2657 N N . ILE A 1 337 ? -13.429 -13.491 12.941 1.00 97.69 337 ILE A N 1
ATOM 2658 C CA . ILE A 1 337 ? -12.031 -13.850 13.224 1.00 97.69 337 ILE A CA 1
ATOM 2659 C C . ILE A 1 337 ? -11.692 -13.432 14.655 1.00 97.69 337 ILE A C 1
ATOM 2661 O O . ILE A 1 337 ? -11.097 -14.198 15.405 1.00 97.69 337 ILE A O 1
ATOM 2665 N N . LEU A 1 338 ? -12.130 -12.237 15.059 1.00 97.69 338 LEU A N 1
ATOM 2666 C CA . LEU A 1 338 ? -12.072 -11.805 16.450 1.00 97.69 338 LEU A CA 1
ATOM 2667 C C . LEU A 1 338 ? -13.434 -11.953 17.113 1.00 97.69 338 LEU A C 1
ATOM 2669 O O . LEU A 1 338 ? -14.471 -11.581 16.568 1.00 97.69 338 LEU A O 1
ATOM 2673 N N . THR A 1 339 ? -13.425 -12.446 18.347 1.00 97.12 339 THR A N 1
ATOM 2674 C CA . THR A 1 339 ? -14.571 -12.281 19.238 1.00 97.12 339 THR A CA 1
ATOM 2675 C C . THR A 1 339 ? -14.693 -10.820 19.660 1.00 97.12 339 THR A C 1
ATOM 2677 O O . THR A 1 339 ? -13.695 -10.105 19.772 1.00 97.12 339 THR A O 1
ATOM 2680 N N . PHE A 1 340 ? -15.907 -10.391 20.012 1.00 95.19 340 PHE A N 1
ATOM 2681 C CA . PHE A 1 340 ? -16.113 -9.060 20.586 1.00 95.19 340 PHE A CA 1
ATOM 2682 C C . PHE A 1 340 ? -15.220 -8.822 21.816 1.00 95.19 340 PHE A C 1
ATOM 2684 O O . PHE A 1 340 ? -14.632 -7.761 21.951 1.00 95.19 340 PHE A O 1
ATOM 2691 N N . SER A 1 341 ? -15.012 -9.835 22.667 1.00 96.19 341 SER A N 1
ATOM 2692 C CA . SER A 1 341 ? -14.105 -9.714 23.817 1.00 96.19 341 SER A CA 1
ATOM 2693 C C . SER A 1 341 ? -12.648 -9.452 23.415 1.00 96.19 341 SER A C 1
ATOM 2695 O O . SER A 1 341 ? -11.967 -8.713 24.118 1.00 96.19 341 SER A O 1
ATOM 2697 N N . GLN A 1 342 ? -12.150 -10.045 22.323 1.00 95.81 342 GLN A N 1
ATOM 2698 C CA . GLN A 1 342 ? -10.802 -9.754 21.811 1.00 95.81 342 GLN A CA 1
ATOM 2699 C C . GLN A 1 342 ? -10.701 -8.329 21.269 1.00 95.81 342 GLN A C 1
ATOM 2701 O O . GLN A 1 342 ? -9.702 -7.655 21.515 1.00 95.81 342 GLN A O 1
ATOM 2706 N N . TYR A 1 343 ? -11.743 -7.857 20.585 1.00 96.31 343 TYR A N 1
ATOM 2707 C CA . TYR A 1 343 ? -11.836 -6.468 20.144 1.00 96.31 343 TYR A CA 1
ATOM 2708 C C . TYR A 1 343 ? -11.825 -5.483 21.326 1.00 96.31 343 TYR A C 1
ATOM 2710 O O . TYR A 1 343 ? -11.038 -4.538 21.322 1.00 96.31 343 TYR A O 1
ATOM 2718 N N . GLU A 1 344 ? -12.613 -5.736 22.374 1.00 95.88 344 GLU A N 1
ATOM 2719 C CA . GLU A 1 344 ? -12.624 -4.899 23.582 1.00 95.88 344 GLU A CA 1
ATOM 2720 C C . GLU A 1 344 ? -11.249 -4.875 24.265 1.00 95.88 344 GLU A C 1
ATOM 2722 O O . GLU A 1 344 ? -10.724 -3.800 24.546 1.00 95.88 344 GLU A O 1
ATOM 2727 N N . MET A 1 345 ? -10.607 -6.039 24.437 1.00 95.69 345 MET A N 1
ATOM 2728 C CA . MET A 1 345 ? -9.245 -6.116 24.987 1.00 95.69 345 MET A CA 1
ATOM 2729 C C . MET A 1 345 ? -8.244 -5.317 24.147 1.00 95.69 345 MET A C 1
ATOM 2731 O O . MET A 1 345 ? -7.341 -4.676 24.693 1.00 95.69 345 MET A O 1
ATOM 2735 N N . LYS A 1 346 ? -8.395 -5.324 22.815 1.00 94.94 346 LYS A N 1
ATOM 2736 C CA . LYS A 1 346 ? -7.576 -4.491 21.937 1.00 94.94 346 LYS A CA 1
ATOM 2737 C C . LYS A 1 346 ? -7.827 -3.008 22.204 1.00 94.94 346 LYS A C 1
ATOM 2739 O O . LYS A 1 346 ? -6.845 -2.293 22.410 1.00 94.94 346 LYS A O 1
ATOM 2744 N N . ARG A 1 347 ? -9.087 -2.557 22.249 1.00 95.75 347 ARG A N 1
ATOM 2745 C CA . ARG A 1 347 ? -9.429 -1.153 22.541 1.00 95.75 347 ARG A CA 1
ATOM 2746 C C . ARG A 1 347 ? -8.853 -0.709 23.885 1.00 95.75 347 ARG A C 1
ATOM 2748 O O . ARG A 1 347 ? -8.192 0.322 23.939 1.00 95.75 347 ARG A O 1
ATOM 2755 N N . GLU A 1 348 ? -9.021 -1.507 24.937 1.00 95.94 348 GLU A N 1
ATOM 2756 C CA . GLU A 1 348 ? -8.455 -1.233 26.266 1.00 95.94 348 GLU A CA 1
ATOM 2757 C C . GLU A 1 348 ? -6.922 -1.148 26.238 1.00 95.94 348 GLU A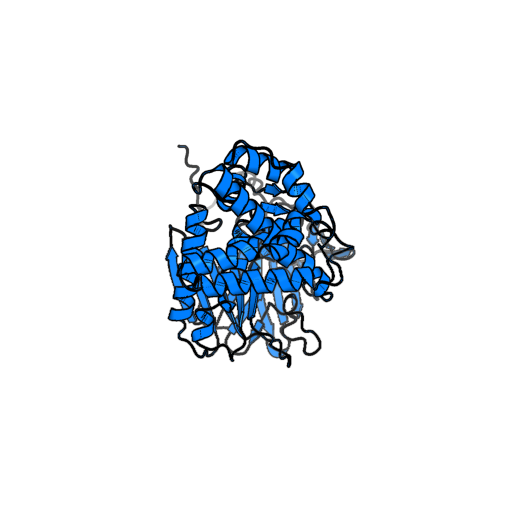 C 1
ATOM 2759 O O . GLU A 1 348 ? -6.322 -0.290 26.886 1.00 95.94 348 GLU A O 1
ATOM 2764 N N . SER A 1 349 ? -6.255 -2.033 25.488 1.00 95.88 349 SER A N 1
ATOM 2765 C CA . SER A 1 349 ? -4.795 -1.990 25.345 1.00 95.88 349 SER A CA 1
ATOM 2766 C C . SER A 1 349 ? -4.315 -0.733 24.613 1.00 95.88 349 SER A C 1
ATOM 2768 O O . SER A 1 349 ? -3.302 -0.154 25.004 1.00 95.88 349 SER A O 1
ATOM 2770 N N . THR A 1 350 ? -5.059 -0.294 23.594 1.00 96.81 350 THR A N 1
ATOM 2771 C CA . THR A 1 350 ? -4.794 0.930 22.835 1.00 96.81 350 THR A CA 1
ATOM 2772 C C . THR A 1 350 ? -5.015 2.168 23.701 1.00 96.81 350 THR A C 1
ATOM 2774 O O . THR A 1 350 ? -4.129 3.015 23.752 1.00 96.81 350 THR A O 1
ATOM 2777 N N . MET A 1 351 ? -6.121 2.234 24.454 1.00 96.69 351 MET A N 1
ATOM 2778 C CA . MET A 1 351 ? -6.380 3.319 25.408 1.00 96.69 351 MET A CA 1
ATOM 2779 C C . MET A 1 351 ? -5.247 3.436 26.427 1.00 96.69 351 MET A C 1
ATOM 2781 O O . MET A 1 351 ? -4.638 4.491 26.565 1.00 96.69 351 MET A O 1
ATOM 2785 N N . ARG A 1 352 ? -4.881 2.328 27.078 1.00 97.00 352 ARG A N 1
ATOM 2786 C CA . ARG A 1 352 ? -3.791 2.312 28.061 1.00 97.00 352 ARG A CA 1
ATOM 2787 C C . ARG A 1 352 ? -2.472 2.809 27.473 1.00 97.00 352 ARG A C 1
ATOM 2789 O O . ARG A 1 352 ? -1.804 3.626 28.092 1.00 97.00 352 ARG A O 1
ATOM 2796 N N . ARG A 1 353 ? -2.100 2.335 26.278 1.00 96.62 353 ARG A N 1
ATOM 2797 C CA . ARG A 1 353 ? -0.852 2.741 25.617 1.00 96.62 353 ARG A CA 1
ATOM 2798 C C . ARG A 1 353 ? -0.861 4.218 25.222 1.00 96.62 353 ARG A C 1
ATOM 2800 O O . ARG A 1 353 ? 0.179 4.859 25.326 1.00 96.62 353 ARG A O 1
ATOM 2807 N N . PHE A 1 354 ? -2.011 4.754 24.816 1.00 97.31 354 PHE A N 1
ATOM 2808 C CA . PHE A 1 354 ? -2.191 6.182 24.560 1.00 97.31 354 PHE A CA 1
ATOM 2809 C C . PHE A 1 354 ? -2.056 7.008 25.849 1.00 97.31 354 PHE A C 1
ATOM 2811 O O . PHE A 1 354 ? -1.294 7.969 25.884 1.00 97.31 354 PHE A O 1
ATOM 2818 N N . MET A 1 355 ? -2.708 6.581 26.934 1.00 96.56 355 MET A N 1
ATOM 2819 C CA . MET A 1 355 ? -2.656 7.240 28.246 1.00 96.56 355 MET A CA 1
ATOM 2820 C C . MET A 1 355 ? -1.262 7.205 28.893 1.00 96.56 355 MET A C 1
ATOM 2822 O O . MET A 1 355 ? -0.871 8.131 29.600 1.00 96.56 355 MET A O 1
ATOM 2826 N N . GLU A 1 356 ? -0.496 6.141 28.656 1.00 96.88 356 GLU A N 1
ATOM 2827 C CA . GLU A 1 356 ? 0.880 5.985 29.143 1.00 96.88 356 GLU A CA 1
ATOM 2828 C C . GLU A 1 356 ? 1.925 6.634 28.214 1.00 96.88 356 GLU A C 1
ATOM 2830 O O . GLU A 1 356 ? 3.119 6.616 28.530 1.00 96.88 356 GLU A O 1
ATOM 2835 N N . ASN A 1 357 ? 1.511 7.203 27.075 1.00 97.38 357 ASN A N 1
ATOM 2836 C CA . ASN A 1 357 ? 2.426 7.766 26.089 1.00 97.38 357 ASN A CA 1
ATOM 2837 C C . ASN A 1 357 ? 3.133 9.021 26.642 1.00 97.38 357 ASN A C 1
ATOM 2839 O O . ASN A 1 357 ? 2.463 9.964 27.072 1.00 97.38 357 ASN A O 1
ATOM 2843 N N . PRO A 1 358 ? 4.478 9.103 26.596 1.00 97.31 358 PRO A N 1
ATOM 2844 C CA . PRO A 1 358 ? 5.216 10.252 27.123 1.00 97.31 358 PRO A CA 1
ATOM 2845 C C . PRO A 1 358 ? 4.895 11.582 26.422 1.00 97.31 358 PRO A C 1
ATOM 2847 O O . PRO A 1 358 ? 5.154 12.639 26.999 1.00 97.31 358 PRO A O 1
ATOM 2850 N N . TYR A 1 359 ? 4.343 11.548 25.205 1.00 96.69 359 TYR A N 1
ATOM 2851 C CA . TYR A 1 359 ? 3.992 12.740 24.433 1.00 96.69 359 TYR A CA 1
ATOM 2852 C C . TYR A 1 359 ? 2.570 13.263 24.683 1.00 96.69 359 TYR A C 1
ATOM 2854 O O . TYR A 1 359 ? 2.281 14.375 24.236 1.00 96.69 359 TYR A O 1
ATOM 2862 N N . LEU A 1 360 ? 1.724 12.527 25.421 1.00 96.81 360 LEU A N 1
ATOM 2863 C CA . LEU A 1 360 ? 0.285 12.789 25.595 1.00 96.81 360 LEU A CA 1
ATOM 2864 C C . LEU A 1 360 ? -0.054 14.255 25.921 1.00 96.81 360 LEU A C 1
ATOM 2866 O O . LEU A 1 360 ? -0.954 14.832 25.323 1.00 96.81 360 LEU A O 1
ATOM 2870 N N . GLU A 1 361 ? 0.690 14.865 26.844 1.00 96.62 361 GLU A N 1
ATOM 2871 C CA . GLU A 1 361 ? 0.456 16.231 27.349 1.00 96.62 361 GLU A CA 1
ATOM 2872 C C . GLU A 1 361 ? 1.108 17.328 26.485 1.00 96.62 361 GLU A C 1
ATOM 2874 O O . GLU A 1 361 ? 1.023 18.515 26.799 1.00 96.62 361 GLU A O 1
ATOM 2879 N N . SER A 1 362 ? 1.832 16.953 25.426 1.00 96.25 362 SER A N 1
ATOM 2880 C CA . SER A 1 362 ? 2.725 17.863 24.691 1.00 96.25 362 SER A CA 1
ATOM 2881 C C . SER A 1 362 ? 2.529 17.894 23.179 1.00 96.25 362 SER A C 1
ATOM 2883 O O . SER A 1 362 ? 2.937 18.867 22.548 1.00 96.25 362 SER A O 1
ATOM 2885 N N . VAL A 1 363 ? 1.929 16.853 22.606 1.00 96.25 363 VAL A N 1
ATOM 2886 C CA . VAL A 1 363 ? 1.744 16.681 21.163 1.00 96.25 363 VAL A CA 1
ATOM 2887 C C . VAL A 1 363 ? 0.275 16.358 20.921 1.00 96.25 363 VAL A C 1
ATOM 2889 O O . VAL A 1 363 ? -0.310 15.572 21.662 1.00 96.25 363 VAL A O 1
ATOM 2892 N N . SER A 1 364 ? -0.337 16.998 19.929 1.00 96.75 364 SER A N 1
ATOM 2893 C CA . SER A 1 364 ? -1.692 16.660 19.499 1.00 96.75 364 SER A CA 1
ATOM 2894 C C . SER A 1 364 ? -1.664 15.419 18.598 1.00 96.75 364 SER A C 1
ATOM 2896 O O . SER A 1 364 ? -0.615 15.016 18.096 1.00 96.75 364 SER A O 1
ATOM 2898 N N . ILE A 1 365 ? -2.813 14.789 18.370 1.00 96.94 365 ILE A N 1
ATOM 2899 C CA . ILE A 1 365 ? -2.885 13.623 17.479 1.00 96.94 365 ILE A CA 1
ATOM 2900 C C . ILE A 1 365 ? -2.590 14.040 16.028 1.00 96.94 365 ILE A C 1
ATOM 2902 O O . ILE A 1 365 ? -1.899 13.309 15.315 1.00 96.94 365 ILE A O 1
ATOM 2906 N N . SER A 1 366 ? -3.061 15.217 15.600 1.00 95.81 366 SER A N 1
ATOM 2907 C CA . SER A 1 366 ? -2.803 15.764 14.262 1.00 95.81 366 SER A CA 1
ATOM 2908 C C . SER A 1 366 ? -1.324 16.119 14.043 1.00 95.81 366 SER A C 1
ATOM 2910 O O . SER A 1 366 ? -0.808 15.921 12.944 1.00 95.81 366 SER A O 1
ATOM 2912 N N . ASP A 1 367 ? -0.593 16.515 15.088 1.00 95.81 367 ASP A N 1
ATOM 2913 C CA . ASP A 1 367 ? 0.842 16.832 15.006 1.00 95.81 367 ASP A CA 1
ATOM 2914 C C . ASP A 1 367 ? 1.766 15.610 15.194 1.00 95.81 367 ASP A C 1
ATOM 2916 O O . ASP A 1 367 ? 2.986 15.726 15.055 1.00 95.81 367 ASP A O 1
ATOM 2920 N N . ALA A 1 368 ? 1.222 14.424 15.491 1.00 94.25 368 ALA A N 1
ATOM 2921 C CA . ALA A 1 368 ? 2.010 13.217 15.771 1.00 94.25 368 ALA A CA 1
ATOM 2922 C C . ALA A 1 368 ? 2.611 12.552 14.515 1.00 94.25 368 ALA A C 1
ATOM 2924 O O . ALA A 1 368 ? 3.377 11.587 14.615 1.00 94.25 368 ALA A O 1
ATOM 2925 N N . ALA A 1 369 ? 2.271 13.037 13.319 1.00 89.50 369 ALA A N 1
ATOM 2926 C CA . ALA A 1 369 ? 2.821 12.525 12.073 1.00 89.50 369 ALA A CA 1
ATOM 2927 C C . ALA A 1 369 ? 4.339 12.742 12.015 1.00 89.50 369 ALA A C 1
ATOM 2929 O O . ALA A 1 369 ? 4.837 13.867 11.983 1.00 89.50 369 ALA A O 1
ATOM 2930 N N . ASN A 1 370 ? 5.093 11.642 11.978 1.00 78.62 370 ASN A N 1
ATOM 2931 C CA . ASN A 1 370 ? 6.548 11.681 12.024 1.00 78.62 370 ASN A CA 1
ATOM 2932 C C . ASN A 1 370 ? 7.176 10.873 10.886 1.00 78.62 370 ASN A C 1
ATOM 2934 O O . ASN A 1 370 ? 6.745 9.770 10.552 1.00 78.62 370 ASN A O 1
ATOM 2938 N N . ARG A 1 371 ? 8.252 11.423 10.316 1.00 69.44 371 ARG A N 1
ATOM 2939 C CA . ARG A 1 371 ? 9.075 10.748 9.304 1.00 69.44 371 ARG A CA 1
ATOM 2940 C C . ARG A 1 371 ? 10.085 9.785 9.927 1.00 69.44 371 ARG A C 1
ATOM 2942 O O . ARG A 1 371 ? 10.519 8.857 9.249 1.00 69.44 371 ARG A O 1
ATOM 2949 N N . ASP A 1 372 ? 10.463 9.994 11.189 1.00 75.25 372 ASP A N 1
ATOM 2950 C CA . ASP A 1 372 ? 11.336 9.082 11.929 1.00 75.25 372 ASP A CA 1
ATOM 2951 C C . ASP A 1 372 ? 10.522 7.967 12.600 1.00 75.25 372 ASP A C 1
ATOM 2953 O O . ASP A 1 372 ? 10.025 8.104 13.715 1.00 75.25 372 ASP A O 1
ATOM 2957 N N . LEU A 1 373 ? 10.416 6.830 11.913 1.00 75.00 373 LEU A N 1
ATOM 2958 C CA . LEU A 1 373 ? 9.706 5.650 12.414 1.00 75.00 373 LEU A CA 1
ATOM 2959 C C . LEU A 1 373 ? 10.441 4.918 13.554 1.00 75.00 373 LEU A C 1
ATOM 2961 O O . LEU A 1 373 ? 9.927 3.921 14.065 1.00 75.00 373 LEU A O 1
ATOM 2965 N N . SER A 1 374 ? 11.648 5.353 13.939 1.00 79.12 374 SER A N 1
ATOM 2966 C CA . SER A 1 374 ? 12.374 4.758 15.068 1.00 79.12 374 SER A CA 1
ATOM 2967 C C . SER A 1 374 ? 11.840 5.223 16.427 1.00 79.12 374 SER A C 1
ATOM 2969 O O . SER A 1 374 ? 11.956 4.484 17.411 1.00 79.12 374 SER A O 1
ATOM 2971 N N . ASP A 1 375 ? 11.191 6.391 16.468 1.00 89.00 375 ASP A N 1
ATOM 2972 C CA . ASP A 1 375 ? 10.466 6.890 17.633 1.00 89.00 375 ASP A CA 1
ATOM 2973 C C . ASP A 1 375 ? 9.102 6.196 17.744 1.00 89.00 375 ASP A C 1
ATOM 2975 O O . ASP A 1 375 ? 8.082 6.634 17.205 1.00 89.00 375 ASP A O 1
ATOM 2979 N N . LYS A 1 376 ? 9.098 5.059 18.443 1.00 89.75 376 LYS A N 1
ATOM 2980 C CA . LYS A 1 376 ? 7.895 4.242 18.628 1.00 89.75 376 LYS A CA 1
ATOM 2981 C C . LYS A 1 376 ? 6.801 4.958 19.411 1.00 89.75 376 LYS A C 1
ATOM 2983 O O . LYS A 1 376 ? 5.636 4.651 19.184 1.00 89.75 376 LYS A O 1
ATOM 2988 N N . ASP A 1 377 ? 7.151 5.861 20.321 1.00 94.25 377 ASP A N 1
ATOM 2989 C CA . ASP A 1 377 ? 6.162 6.558 21.140 1.00 94.25 377 ASP A CA 1
ATOM 2990 C C . ASP A 1 377 ? 5.422 7.597 20.292 1.00 94.25 377 ASP A C 1
ATOM 2992 O O . ASP A 1 377 ? 4.197 7.667 20.360 1.00 94.25 377 ASP A O 1
ATOM 2996 N N . MET A 1 378 ? 6.119 8.296 19.390 1.00 94.12 378 MET A N 1
ATOM 2997 C CA . MET A 1 378 ? 5.476 9.177 18.409 1.00 94.12 378 MET A CA 1
ATOM 2998 C C . MET A 1 378 ? 4.600 8.402 17.410 1.00 94.12 378 MET A C 1
ATOM 3000 O O . MET A 1 378 ? 3.465 8.791 17.137 1.00 94.12 378 MET A O 1
ATOM 3004 N N . VAL A 1 379 ? 5.079 7.256 16.907 1.00 91.94 379 VAL A N 1
ATOM 3005 C CA . VAL A 1 379 ? 4.275 6.379 16.032 1.00 91.94 379 VAL A CA 1
ATOM 3006 C C . VAL A 1 379 ? 3.018 5.889 16.756 1.00 91.94 379 VAL A C 1
ATOM 3008 O O . VAL A 1 379 ? 1.924 5.954 16.199 1.00 91.94 379 VAL A O 1
ATOM 3011 N N . ASN A 1 380 ? 3.142 5.434 18.005 1.00 94.81 380 ASN A N 1
ATOM 3012 C CA . ASN A 1 380 ? 1.987 5.014 18.797 1.00 94.81 380 ASN A CA 1
ATOM 3013 C C . ASN A 1 380 ? 1.035 6.187 19.067 1.00 94.81 380 ASN A C 1
ATOM 3015 O O . ASN A 1 380 ? -0.170 5.981 19.019 1.00 94.81 380 ASN A O 1
ATOM 3019 N N . MET A 1 381 ? 1.540 7.408 19.286 1.00 96.25 381 MET A N 1
ATOM 3020 C CA . MET A 1 381 ? 0.701 8.599 19.474 1.00 96.25 381 MET A CA 1
ATOM 3021 C C . MET A 1 381 ? -0.222 8.829 18.268 1.00 96.25 381 MET A C 1
ATOM 3023 O O . MET A 1 381 ? -1.426 9.014 18.440 1.00 96.25 381 MET A O 1
ATOM 3027 N N . LEU A 1 382 ? 0.320 8.723 17.050 1.00 96.69 382 LEU A N 1
ATOM 3028 C CA . LEU A 1 382 ? -0.445 8.845 15.807 1.00 96.69 382 LEU A CA 1
ATOM 3029 C C . LEU A 1 382 ? -1.460 7.703 15.628 1.00 96.69 382 LEU A C 1
ATOM 3031 O O . LEU A 1 382 ? -2.636 7.948 15.359 1.00 96.69 382 LEU A O 1
ATOM 3035 N N . TYR A 1 383 ? -1.006 6.452 15.748 1.00 97.00 383 TYR A N 1
ATOM 3036 C CA . TYR A 1 383 ? -1.823 5.278 15.424 1.00 97.00 383 TYR A CA 1
ATOM 3037 C C . TYR A 1 383 ? -2.888 5.004 16.493 1.00 97.00 383 TYR A C 1
ATOM 3039 O O . TYR A 1 383 ? -4.045 4.766 16.152 1.00 97.00 383 TYR A O 1
ATOM 3047 N N . ASP A 1 384 ? -2.527 5.052 17.779 1.00 97.81 384 ASP A N 1
ATOM 3048 C CA . ASP A 1 384 ? -3.475 4.835 18.876 1.00 97.81 384 ASP A CA 1
ATOM 3049 C C . ASP A 1 384 ? -4.418 6.021 19.038 1.00 97.81 384 ASP A C 1
ATOM 3051 O O . ASP A 1 384 ? -5.622 5.822 19.187 1.00 97.81 384 ASP A O 1
ATOM 3055 N N . GLY A 1 385 ? -3.891 7.246 18.950 1.00 97.50 385 GLY A N 1
ATOM 3056 C CA . GLY A 1 385 ? -4.708 8.453 18.981 1.00 97.50 385 GLY A CA 1
ATOM 3057 C C . GLY A 1 385 ? -5.720 8.462 17.840 1.00 97.50 385 GLY A C 1
ATOM 3058 O O . GLY A 1 385 ? -6.915 8.637 18.073 1.00 97.50 385 GLY A O 1
ATOM 3059 N N . GLY A 1 386 ? -5.275 8.181 16.612 1.00 98.00 386 GLY A N 1
ATOM 3060 C CA . GLY A 1 386 ? -6.169 8.111 15.462 1.00 98.00 386 GLY A CA 1
ATOM 3061 C C . GLY A 1 386 ? -7.179 6.958 15.539 1.00 98.00 386 GLY A C 1
ATOM 3062 O O . GLY A 1 386 ? -8.330 7.149 15.153 1.00 98.00 386 GLY A O 1
ATOM 3063 N N . PHE A 1 387 ? -6.806 5.798 16.099 1.00 98.50 387 PHE A N 1
ATOM 3064 C CA . PHE A 1 387 ? -7.749 4.707 16.386 1.00 98.50 387 PHE A CA 1
ATOM 3065 C C . PHE A 1 387 ? -8.869 5.170 17.328 1.00 98.50 387 PHE A C 1
ATOM 3067 O O . PHE A 1 387 ? -10.045 4.940 17.044 1.00 98.50 387 PHE A O 1
ATOM 3074 N N . LEU A 1 388 ? -8.513 5.826 18.439 1.00 98.31 388 LEU A N 1
ATOM 3075 C CA . LEU A 1 388 ? -9.464 6.264 19.465 1.00 98.31 388 LEU A CA 1
ATOM 3076 C C . LEU A 1 388 ? -10.351 7.408 18.960 1.00 98.31 388 LEU A C 1
ATOM 3078 O O . LEU A 1 388 ? -11.566 7.387 19.160 1.00 98.31 388 LEU A O 1
ATOM 3082 N N . ALA A 1 389 ? -9.767 8.377 18.251 1.00 98.12 389 ALA A N 1
ATOM 3083 C CA . ALA A 1 389 ? -10.515 9.453 17.612 1.00 98.12 389 ALA A CA 1
ATOM 3084 C C . ALA A 1 389 ? -11.521 8.893 16.593 1.00 98.12 389 ALA A C 1
ATOM 3086 O O . ALA A 1 389 ? -12.700 9.248 16.631 1.00 98.12 389 ALA A O 1
ATOM 3087 N N . ALA A 1 390 ? -11.097 7.957 15.736 1.00 98.44 390 ALA A N 1
ATOM 3088 C CA . ALA A 1 390 ? -11.979 7.307 14.771 1.00 98.44 390 ALA A CA 1
ATOM 3089 C C . ALA A 1 390 ? -13.111 6.518 15.446 1.00 98.44 390 ALA A C 1
ATOM 3091 O O . ALA A 1 390 ? -14.258 6.636 15.014 1.00 98.44 390 ALA A O 1
ATOM 3092 N N . SER A 1 391 ? -12.828 5.772 16.523 1.00 98.12 391 SER A N 1
ATOM 3093 C CA . SER A 1 391 ? -13.869 5.036 17.251 1.00 98.12 391 SER A CA 1
ATOM 3094 C C . SER A 1 391 ? -14.893 5.967 17.899 1.00 98.12 391 SER A C 1
ATOM 3096 O O . SER A 1 391 ? -16.089 5.710 17.812 1.00 98.12 391 SER A O 1
ATOM 3098 N N . ILE A 1 392 ? -14.449 7.081 18.487 1.00 97.75 392 ILE A N 1
ATOM 3099 C CA . ILE A 1 392 ? -15.338 8.065 19.121 1.00 97.75 392 ILE A CA 1
ATOM 3100 C C . ILE A 1 392 ? -16.200 8.787 18.075 1.00 97.75 392 ILE A C 1
ATOM 3102 O O . ILE A 1 392 ? -17.390 9.025 18.299 1.00 97.75 392 ILE A O 1
ATOM 3106 N N . ILE A 1 393 ? -15.633 9.115 16.909 1.00 98.25 393 ILE A N 1
ATOM 3107 C CA . ILE A 1 393 ? -16.394 9.690 15.794 1.00 98.25 393 ILE A CA 1
ATOM 3108 C C . ILE A 1 393 ? -17.431 8.682 15.276 1.00 98.25 393 ILE A C 1
ATOM 3110 O O . ILE A 1 393 ? -18.585 9.061 15.074 1.00 98.25 393 ILE A O 1
ATOM 3114 N N . ASP A 1 394 ? -17.060 7.409 15.104 1.00 98.44 394 ASP A N 1
ATOM 3115 C CA . ASP A 1 394 ? -17.982 6.342 14.695 1.00 98.44 394 ASP A CA 1
ATOM 3116 C C . ASP A 1 394 ? -19.156 6.196 15.676 1.00 98.44 394 ASP A C 1
ATOM 3118 O O . ASP A 1 394 ? -20.320 6.246 15.270 1.00 98.44 394 ASP A O 1
ATOM 3122 N N . GLU A 1 395 ? -18.866 6.139 16.978 1.00 97.25 395 GLU A N 1
ATOM 3123 C CA . GLU A 1 395 ? -19.873 6.086 18.041 1.00 97.25 395 GLU A CA 1
ATOM 3124 C C . GLU A 1 395 ? -20.793 7.311 18.021 1.00 97.25 395 GLU A C 1
ATOM 3126 O O . GLU A 1 395 ? -22.015 7.178 18.154 1.00 97.25 395 GLU A O 1
ATOM 3131 N N . LYS A 1 396 ? -20.242 8.510 17.787 1.00 97.44 396 LYS A N 1
ATOM 3132 C CA . LYS A 1 396 ? -21.040 9.735 17.698 1.00 97.44 396 LYS A CA 1
ATOM 3133 C C . LYS A 1 396 ? -21.985 9.722 16.498 1.00 97.44 396 LYS A C 1
ATOM 3135 O O . LYS A 1 396 ? -23.144 10.135 16.609 1.00 97.44 396 LYS A O 1
ATOM 3140 N N . ILE A 1 397 ? -21.520 9.233 15.351 1.00 98.44 397 ILE A N 1
ATOM 3141 C CA . ILE A 1 397 ? -22.347 9.063 14.150 1.00 98.44 397 ILE A CA 1
ATOM 3142 C C . ILE A 1 397 ? -23.447 8.028 14.408 1.00 98.44 397 ILE A C 1
ATOM 3144 O O . ILE A 1 397 ? -24.610 8.250 14.042 1.00 98.44 397 ILE A O 1
ATOM 3148 N N . ALA A 1 398 ? -23.113 6.921 15.068 1.00 97.94 398 ALA A N 1
ATOM 3149 C CA . ALA A 1 398 ? -24.078 5.904 15.452 1.00 97.94 398 ALA A CA 1
ATOM 3150 C C . ALA A 1 398 ? -25.145 6.482 16.398 1.00 97.94 398 ALA A C 1
ATOM 3152 O O . ALA A 1 398 ? -26.335 6.281 16.159 1.00 97.94 398 ALA A O 1
ATOM 3153 N N . GLU A 1 399 ? -24.766 7.271 17.406 1.00 97.25 399 GLU A N 1
ATOM 3154 C CA . GLU A 1 399 ? -25.699 7.944 18.318 1.00 97.25 399 GLU A CA 1
ATOM 3155 C C . GLU A 1 399 ? -26.688 8.841 17.552 1.00 97.25 399 GLU A C 1
ATOM 3157 O O . GLU A 1 399 ? -27.906 8.665 17.651 1.00 97.25 399 GLU A O 1
ATOM 3162 N N . LEU A 1 400 ? -26.175 9.764 16.730 1.00 96.94 400 LEU A N 1
ATOM 3163 C CA . LEU A 1 400 ? -26.989 10.727 15.976 1.00 96.94 400 LEU A CA 1
ATOM 3164 C C . LEU A 1 400 ? -27.899 10.051 14.942 1.00 96.94 400 LEU A C 1
ATOM 3166 O O . LEU A 1 400 ? -28.999 10.526 14.650 1.00 96.94 400 LEU A O 1
ATOM 3170 N N . SER A 1 401 ? -27.460 8.921 14.390 1.00 96.56 401 SER A N 1
ATOM 3171 C CA . SER A 1 401 ? -28.211 8.168 13.388 1.00 96.56 401 SER A CA 1
ATOM 3172 C C . SER A 1 401 ? -29.109 7.075 13.979 1.00 96.56 401 SER A C 1
ATOM 3174 O O . SER A 1 401 ? -29.841 6.428 13.225 1.00 96.56 401 SER A O 1
ATOM 3176 N N . GLY A 1 402 ? -29.095 6.853 15.298 1.00 95.38 402 GLY A N 1
ATOM 3177 C CA . GLY A 1 402 ? -29.786 5.731 15.942 1.00 95.38 402 GLY A CA 1
ATOM 3178 C C . GLY A 1 402 ? -29.278 4.365 15.464 1.00 95.38 402 GLY A C 1
ATOM 3179 O O . GLY A 1 402 ? -30.086 3.473 15.204 1.00 95.38 402 GLY A O 1
ATOM 3180 N N . GLY A 1 403 ? -27.964 4.241 15.270 1.00 95.12 403 GLY A N 1
ATOM 3181 C CA . GLY A 1 403 ? -27.248 3.033 14.853 1.00 95.12 403 GLY A CA 1
ATOM 3182 C C . GLY A 1 403 ? -27.360 2.693 13.367 1.00 95.12 403 GLY A C 1
ATOM 3183 O O . GLY A 1 403 ? -27.027 1.582 12.972 1.00 95.12 403 GLY A O 1
ATOM 3184 N N . ARG A 1 404 ? -27.881 3.605 12.533 1.00 96.06 404 ARG A N 1
ATOM 3185 C CA . ARG A 1 404 ? -28.080 3.351 11.093 1.00 96.06 404 ARG A CA 1
ATOM 3186 C C . ARG A 1 404 ? -26.866 3.684 10.235 1.00 96.06 404 ARG A C 1
ATOM 3188 O O . ARG A 1 404 ? -26.837 3.255 9.086 1.00 96.06 404 ARG A O 1
ATOM 3195 N N . LYS A 1 405 ? -25.959 4.510 10.749 1.00 97.88 405 LYS A N 1
ATOM 3196 C CA . LYS A 1 405 ? -24.756 4.966 10.058 1.00 97.88 405 LYS A CA 1
ATOM 3197 C C . LYS A 1 405 ? -23.556 4.872 10.991 1.00 97.88 405 LYS A C 1
ATOM 3199 O O . LYS A 1 405 ? -23.733 4.996 12.202 1.00 97.88 405 LYS A O 1
ATOM 3204 N N . GLY A 1 406 ? -22.377 4.721 10.407 1.00 97.88 406 GLY A N 1
ATOM 3205 C CA . GLY A 1 406 ? -21.084 4.839 11.078 1.00 97.88 406 GLY A CA 1
ATOM 3206 C C . GLY A 1 406 ? -20.114 5.704 10.274 1.00 97.88 406 GLY A C 1
ATOM 3207 O O . GLY A 1 406 ? -20.440 6.209 9.197 1.00 97.88 406 GLY A O 1
ATOM 3208 N N . LEU A 1 407 ? -18.896 5.856 10.776 1.00 98.62 407 LEU A N 1
ATOM 3209 C CA . LEU A 1 407 ? -17.803 6.541 10.096 1.00 98.62 407 LEU A CA 1
ATOM 3210 C C . LEU A 1 407 ? -17.460 5.857 8.756 1.00 98.62 407 LEU A C 1
ATOM 3212 O O . LEU A 1 407 ? -17.033 6.531 7.822 1.00 98.62 407 LEU A O 1
ATOM 3216 N N . ILE A 1 408 ? -17.744 4.561 8.592 1.00 98.50 408 ILE A N 1
ATOM 3217 C CA . ILE A 1 408 ? -17.522 3.850 7.327 1.00 98.50 408 ILE A CA 1
ATOM 3218 C C . ILE A 1 408 ? -18.398 4.419 6.207 1.00 98.50 408 ILE A C 1
ATOM 3220 O O . ILE A 1 408 ? -17.965 4.494 5.059 1.00 98.50 408 ILE A O 1
ATOM 3224 N N . ASP A 1 409 ? -19.599 4.910 6.536 1.00 98.56 409 ASP A N 1
ATOM 3225 C CA . ASP A 1 409 ? -20.468 5.591 5.578 1.00 98.56 409 ASP A CA 1
ATOM 3226 C C . ASP A 1 409 ? -19.878 6.927 5.118 1.00 98.56 409 ASP A C 1
ATOM 3228 O O . ASP A 1 409 ? -20.130 7.337 3.989 1.00 98.56 409 ASP A O 1
ATOM 3232 N N . VAL A 1 410 ? -19.083 7.592 5.961 1.00 98.56 410 VAL A N 1
ATOM 3233 C CA . VAL A 1 410 ? -18.371 8.839 5.631 1.00 98.56 410 VAL A CA 1
ATOM 3234 C C . VAL A 1 410 ? -17.217 8.554 4.682 1.00 98.56 410 VAL A C 1
ATOM 3236 O O . VAL A 1 410 ? -17.091 9.229 3.663 1.00 98.56 410 VAL A O 1
ATOM 3239 N N . ILE A 1 411 ? -16.417 7.522 4.962 1.00 98.31 411 ILE A N 1
ATOM 3240 C CA . ILE A 1 411 ? -15.311 7.116 4.083 1.00 98.31 411 ILE A CA 1
ATOM 3241 C C . ILE A 1 411 ? -15.864 6.648 2.731 1.00 98.31 411 ILE A C 1
ATOM 3243 O O . ILE A 1 411 ? -15.365 7.060 1.683 1.00 98.31 411 ILE A O 1
ATOM 3247 N N . ARG A 1 412 ? -16.953 5.863 2.728 1.00 98.06 412 ARG A N 1
ATOM 3248 C CA . ARG A 1 412 ? -17.651 5.489 1.491 1.00 98.06 412 ARG A CA 1
ATOM 3249 C C . ARG A 1 412 ? -18.167 6.715 0.742 1.00 98.06 412 ARG A C 1
ATOM 3251 O O . ARG A 1 412 ? -17.960 6.803 -0.462 1.00 98.06 412 ARG A O 1
ATOM 3258 N N . TYR A 1 413 ? -18.802 7.659 1.435 1.00 97.81 413 TYR A N 1
ATOM 3259 C CA . TYR A 1 413 ? -19.309 8.889 0.826 1.00 97.81 413 TYR A CA 1
ATOM 3260 C C . TYR A 1 413 ? -18.188 9.715 0.175 1.00 97.81 413 TYR A C 1
ATOM 3262 O O . TYR A 1 413 ? -18.344 10.167 -0.957 1.00 97.81 413 TYR A O 1
ATOM 3270 N N . LEU A 1 414 ? -17.035 9.853 0.841 1.00 97.75 414 LEU A N 1
ATOM 3271 C CA . LEU A 1 414 ? -15.842 10.496 0.277 1.00 97.75 414 LEU A CA 1
ATOM 3272 C C . LEU A 1 414 ? -15.366 9.789 -0.996 1.00 97.75 414 LEU A C 1
ATOM 3274 O O . LEU A 1 414 ? -15.130 10.437 -2.013 1.00 97.75 414 LEU A O 1
ATOM 3278 N N . TRP A 1 415 ? -15.246 8.465 -0.964 1.00 96.00 415 TRP A N 1
ATOM 3279 C CA . TRP A 1 415 ? -14.803 7.695 -2.125 1.00 96.00 415 TRP A CA 1
ATOM 3280 C C . TRP A 1 415 ? -15.787 7.790 -3.306 1.00 96.00 415 TRP A C 1
ATOM 3282 O O . TRP A 1 415 ? -15.360 8.009 -4.439 1.00 96.00 415 TRP A O 1
ATOM 3292 N N . GLU A 1 416 ? -17.097 7.721 -3.058 1.00 95.75 416 GLU A N 1
ATOM 3293 C CA . GLU A 1 416 ? -18.128 7.853 -4.099 1.00 95.75 416 GLU A CA 1
ATOM 3294 C C . GLU A 1 416 ? -18.164 9.254 -4.733 1.00 95.75 416 GLU A C 1
ATOM 3296 O O . GLU A 1 416 ? -18.413 9.387 -5.935 1.00 95.75 416 GLU A O 1
ATOM 3301 N N . LEU A 1 417 ? -17.907 10.306 -3.947 1.00 95.56 417 LEU A N 1
ATOM 3302 C CA . LEU A 1 417 ? -17.833 11.683 -4.442 1.00 95.56 417 LEU A CA 1
ATOM 3303 C C . LEU A 1 417 ? -16.575 11.968 -5.269 1.00 95.56 417 LEU A C 1
ATOM 3305 O O . LEU A 1 417 ? -16.581 12.886 -6.094 1.00 95.56 417 LEU A O 1
ATOM 3309 N N . HIS A 1 418 ? -15.507 11.200 -5.055 1.00 94.38 418 HIS A N 1
ATOM 3310 C CA . HIS A 1 418 ? -14.189 11.453 -5.625 1.00 94.38 418 HIS A CA 1
ATOM 3311 C C . HIS A 1 418 ? -13.658 10.239 -6.410 1.00 94.38 418 HIS A C 1
ATOM 3313 O O . HIS A 1 418 ? -12.646 9.653 -6.024 1.00 94.38 418 HIS A O 1
ATOM 3319 N N . PRO A 1 419 ? -14.282 9.877 -7.551 1.00 88.75 419 PRO A N 1
ATOM 3320 C CA . PRO A 1 419 ? -13.874 8.714 -8.345 1.00 88.75 419 PRO A CA 1
ATOM 3321 C C . PRO A 1 419 ? -12.454 8.825 -8.925 1.00 88.75 419 PRO A C 1
ATOM 3323 O O . PRO A 1 419 ? -11.825 7.803 -9.178 1.00 88.75 419 PRO A O 1
ATOM 3326 N N . ASP A 1 420 ? -11.940 10.048 -9.099 1.00 88.50 420 ASP A N 1
ATOM 3327 C CA . ASP A 1 420 ? -10.570 10.323 -9.563 1.00 88.50 420 ASP A CA 1
ATOM 3328 C C . ASP A 1 420 ? -9.562 10.469 -8.396 1.00 88.50 420 ASP A C 1
ATOM 3330 O O . ASP A 1 420 ? -8.395 10.819 -8.592 1.00 88.50 420 ASP A O 1
ATOM 3334 N N . GLY A 1 421 ? -10.014 10.208 -7.166 1.00 92.44 421 GLY A N 1
ATOM 3335 C CA . GLY A 1 421 ? -9.254 10.343 -5.929 1.00 92.44 421 GLY A CA 1
ATOM 3336 C C . GLY A 1 421 ? -9.511 11.653 -5.177 1.00 92.44 421 GLY A C 1
ATOM 3337 O O . GLY A 1 421 ? -9.882 12.680 -5.749 1.00 92.44 421 GLY A O 1
ATOM 3338 N N . CYS A 1 422 ? -9.293 11.614 -3.864 1.00 96.06 422 CYS A N 1
ATOM 3339 C CA . CYS A 1 422 ? -9.488 12.729 -2.942 1.00 96.06 422 CYS A CA 1
ATOM 3340 C C . CYS A 1 422 ? -8.176 13.064 -2.228 1.00 96.06 422 CYS A C 1
ATOM 3342 O O . CYS A 1 422 ? -7.568 12.186 -1.629 1.00 96.06 422 CYS A O 1
ATOM 3344 N N . LEU A 1 423 ? -7.755 14.332 -2.259 1.00 97.69 423 LEU A N 1
ATOM 3345 C CA . LEU A 1 423 ? -6.812 14.865 -1.270 1.00 97.69 423 LEU A CA 1
ATOM 3346 C C . LEU A 1 423 ? -7.628 15.369 -0.080 1.00 97.69 423 LEU A C 1
ATOM 3348 O O . LEU A 1 423 ? -8.258 16.420 -0.186 1.00 97.69 423 LEU A O 1
ATOM 3352 N N . LEU A 1 424 ? -7.664 14.592 0.993 1.00 98.06 424 LEU A N 1
ATOM 3353 C CA . LEU A 1 424 ? -8.456 14.828 2.188 1.00 98.06 424 LEU A CA 1
ATOM 3354 C C . LEU A 1 424 ? -7.759 15.828 3.110 1.00 98.06 424 LEU A C 1
ATOM 3356 O O . LEU A 1 424 ? -6.634 15.592 3.547 1.00 98.06 424 LEU A O 1
ATOM 3360 N N . ASP A 1 425 ? -8.456 16.911 3.416 1.00 97.19 425 ASP A N 1
ATOM 3361 C CA . ASP A 1 425 ? -8.175 17.856 4.493 1.00 97.19 425 ASP A CA 1
ATOM 3362 C C . ASP A 1 425 ? -9.331 17.812 5.512 1.00 97.19 425 ASP A C 1
ATOM 3364 O O . ASP A 1 425 ? -10.321 17.094 5.318 1.00 97.19 425 ASP A O 1
ATOM 3368 N N . GLU A 1 426 ? -9.198 18.546 6.618 1.00 95.38 426 GLU A N 1
ATOM 3369 C CA . GLU A 1 426 ? -10.236 18.611 7.654 1.00 95.38 426 GLU A CA 1
ATOM 3370 C C . GLU A 1 426 ? -11.560 19.171 7.137 1.00 95.38 426 GLU A C 1
ATOM 3372 O O . GLU A 1 426 ? -12.614 18.633 7.481 1.00 95.38 426 GLU A O 1
ATOM 3377 N N . ASP A 1 427 ? -11.515 20.187 6.270 1.00 96.12 427 ASP A N 1
ATOM 3378 C CA . ASP A 1 427 ? -12.708 20.791 5.674 1.00 96.12 427 ASP A CA 1
ATOM 3379 C C . ASP A 1 427 ? -13.523 19.729 4.921 1.00 96.12 427 ASP A C 1
ATOM 3381 O O . ASP A 1 427 ? -14.714 19.555 5.181 1.00 96.12 427 ASP A O 1
ATOM 3385 N N . LYS A 1 428 ? -12.883 18.934 4.052 1.00 97.69 428 LYS A N 1
ATOM 3386 C CA . LYS A 1 428 ? -13.557 17.846 3.320 1.00 97.69 428 LYS A CA 1
ATOM 3387 C C . LYS A 1 428 ? -14.054 16.734 4.229 1.00 97.69 428 LYS A C 1
ATOM 3389 O O . LYS A 1 428 ? -15.116 16.166 3.960 1.00 97.69 428 LYS A O 1
ATOM 3394 N N . LEU A 1 429 ? -13.313 16.398 5.286 1.00 98.06 429 LEU A N 1
ATOM 3395 C CA . LEU A 1 429 ? -13.779 15.423 6.271 1.00 98.06 429 LEU A CA 1
ATOM 3396 C C . LEU A 1 429 ? -15.055 15.928 6.962 1.00 98.06 429 LEU A C 1
ATOM 3398 O O . LEU A 1 429 ? -16.035 15.187 7.060 1.00 98.06 429 LEU A O 1
ATOM 3402 N N . CYS A 1 430 ? -15.080 17.194 7.377 1.00 97.38 430 CYS A N 1
ATOM 3403 C CA . CYS A 1 430 ? -16.238 17.820 8.011 1.00 97.38 430 CYS A CA 1
ATOM 3404 C C . CYS A 1 430 ? -17.423 17.950 7.046 1.00 97.38 430 CYS A C 1
ATOM 3406 O O . CYS A 1 430 ? -18.551 17.617 7.412 1.00 97.38 430 CYS A O 1
ATOM 3408 N N . GLU A 1 431 ? -17.189 18.336 5.790 1.00 97.50 431 GLU A N 1
ATOM 3409 C CA . GLU A 1 431 ? -18.215 18.355 4.742 1.00 97.50 431 GLU A CA 1
ATOM 3410 C C . GLU A 1 431 ? -18.828 16.965 4.516 1.00 97.50 431 GLU A C 1
ATOM 3412 O O . GLU A 1 431 ? -20.050 16.833 4.389 1.00 97.50 431 GLU A O 1
ATOM 3417 N N . ALA A 1 432 ? -18.008 15.909 4.514 1.00 98.19 432 ALA A N 1
ATOM 3418 C CA . ALA A 1 432 ? -18.485 14.536 4.398 1.00 98.19 432 ALA A CA 1
ATOM 3419 C C . ALA A 1 432 ? -19.280 14.088 5.634 1.00 98.19 432 ALA A C 1
ATOM 3421 O O . ALA A 1 432 ? -20.351 13.489 5.492 1.00 98.19 432 ALA A O 1
ATOM 3422 N N . LEU A 1 433 ? -18.815 14.423 6.841 1.00 98.31 433 LEU A N 1
ATOM 3423 C CA . LEU A 1 433 ? -19.537 14.176 8.093 1.00 98.31 433 LEU A CA 1
ATOM 3424 C C . LEU A 1 433 ? -20.911 14.855 8.081 1.00 98.31 433 LEU A C 1
ATOM 3426 O O . LEU A 1 433 ? -21.915 14.206 8.390 1.00 98.31 433 LEU A O 1
ATOM 3430 N N . ILE A 1 434 ? -20.990 16.113 7.643 1.00 97.69 434 ILE A N 1
ATOM 3431 C CA . ILE A 1 434 ? -22.252 16.843 7.465 1.00 97.69 434 ILE A CA 1
ATOM 3432 C C . ILE A 1 434 ? -23.124 16.166 6.406 1.00 97.69 434 ILE A C 1
ATOM 3434 O O . ILE A 1 434 ? -24.315 15.960 6.639 1.00 97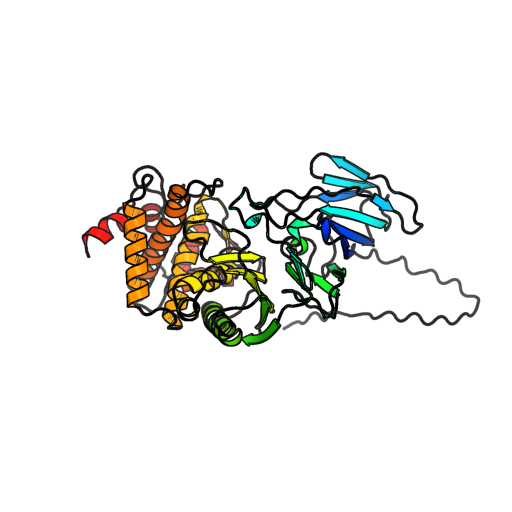.69 434 ILE A O 1
ATOM 3438 N N . GLY A 1 435 ? -22.560 15.774 5.262 1.00 96.94 435 GLY A N 1
ATOM 3439 C CA . GLY A 1 435 ? -23.296 15.097 4.190 1.00 96.94 435 GLY A CA 1
ATOM 3440 C C . GLY A 1 435 ? -23.936 13.780 4.641 1.00 96.94 435 GLY A C 1
ATOM 3441 O O . GLY A 1 435 ? -25.073 13.468 4.275 1.00 96.94 435 GLY A O 1
ATOM 3442 N N . VAL A 1 436 ? -23.241 13.024 5.492 1.00 97.69 436 VAL A N 1
ATOM 3443 C CA . VAL A 1 436 ? -23.717 11.737 6.005 1.00 97.69 436 VAL A CA 1
ATOM 3444 C C . VAL A 1 436 ? -24.662 11.905 7.192 1.00 97.69 436 VAL A C 1
ATOM 3446 O O . VAL A 1 436 ? -25.679 11.210 7.263 1.00 97.69 436 VAL A O 1
ATOM 3449 N N . THR A 1 437 ? -24.380 12.805 8.125 1.00 97.00 437 THR A N 1
ATOM 3450 C CA . THR A 1 437 ? -25.128 12.891 9.391 1.00 97.00 437 THR A CA 1
ATOM 3451 C C . THR A 1 437 ? -26.187 13.988 9.408 1.00 97.00 437 THR A C 1
ATOM 3453 O O . THR A 1 437 ? -27.180 13.857 10.120 1.00 97.00 437 THR A O 1
ATOM 3456 N N . GLY A 1 438 ? -26.009 15.052 8.625 1.00 96.62 438 GLY A N 1
ATOM 3457 C CA . GLY A 1 438 ? -26.769 16.299 8.728 1.00 96.62 438 GLY A CA 1
ATOM 3458 C C . GLY A 1 438 ? -26.334 17.203 9.889 1.00 96.62 438 GLY A C 1
ATOM 3459 O O . GLY A 1 438 ? -27.026 18.178 10.177 1.00 96.62 438 GLY A O 1
ATOM 3460 N N . HIS A 1 439 ? -25.225 16.885 10.561 1.00 96.50 439 HIS A N 1
ATOM 3461 C CA . HIS A 1 439 ? -24.702 17.613 11.715 1.00 96.50 439 HIS A CA 1
ATOM 3462 C C . HIS A 1 439 ? -23.279 18.102 11.457 1.00 96.50 439 HIS A C 1
ATOM 3464 O O . HIS A 1 439 ? -22.516 17.450 10.753 1.00 96.50 439 HIS A O 1
ATOM 3470 N N . ASP A 1 440 ? -22.941 19.245 12.048 1.00 95.81 440 ASP A N 1
ATOM 3471 C CA . ASP A 1 440 ? -21.604 19.831 12.001 1.00 95.81 440 ASP A CA 1
ATOM 3472 C C . ASP A 1 440 ? -20.696 19.198 13.066 1.00 95.81 440 ASP A C 1
ATOM 3474 O O . ASP A 1 440 ? -21.076 19.093 14.237 1.00 95.81 440 ASP A O 1
ATOM 3478 N N . PHE A 1 441 ? -19.520 18.754 12.626 1.00 96.81 441 PHE A N 1
ATOM 3479 C CA . PHE A 1 441 ? -18.510 18.065 13.423 1.00 96.81 441 PHE A CA 1
ATOM 3480 C C . PHE A 1 441 ? -17.216 18.875 13.569 1.00 96.81 441 PHE A C 1
ATOM 3482 O O . PHE A 1 441 ? -16.346 18.422 14.304 1.00 96.81 441 PHE A O 1
ATOM 3489 N N . GLU A 1 442 ? -17.083 20.052 12.945 1.00 95.56 442 GLU A N 1
ATOM 3490 C CA . GLU A 1 442 ? -15.818 20.805 12.864 1.00 95.56 442 GLU A CA 1
ATOM 3491 C C . GLU A 1 442 ? -15.182 20.997 14.246 1.00 95.56 442 GLU A C 1
ATOM 3493 O O . GLU A 1 442 ? -14.074 20.540 14.521 1.00 95.56 442 GLU A O 1
ATOM 3498 N N . ARG A 1 443 ? -15.953 21.560 15.182 1.00 95.25 443 ARG A N 1
ATOM 3499 C CA . ARG A 1 443 ? -15.494 21.754 16.560 1.00 95.25 443 ARG A CA 1
ATOM 3500 C C . ARG A 1 443 ? -15.167 20.437 17.273 1.00 95.25 443 ARG A C 1
ATOM 3502 O O . ARG A 1 443 ? -14.240 20.398 18.072 1.00 95.25 443 ARG A O 1
ATOM 3509 N N . PHE A 1 444 ? -15.954 19.391 17.035 1.00 95.12 444 PHE A N 1
ATOM 3510 C CA . PHE A 1 444 ? -15.791 18.105 17.713 1.00 95.12 444 PHE A CA 1
ATOM 3511 C C . PHE A 1 444 ? -14.532 17.370 17.245 1.00 95.12 444 PHE A C 1
ATOM 3513 O O . PHE A 1 444 ? -13.817 16.813 18.070 1.00 95.12 444 PHE A O 1
ATOM 3520 N N . VAL A 1 445 ? -14.247 17.400 15.940 1.00 96.19 445 VAL A N 1
ATOM 3521 C CA . VAL A 1 445 ? -13.024 16.829 15.364 1.00 96.19 445 VAL A CA 1
ATOM 3522 C C . VAL A 1 445 ? -11.806 17.595 15.872 1.00 96.19 445 VAL A C 1
ATOM 3524 O O . VAL A 1 445 ? -10.917 16.964 16.436 1.00 96.19 445 VAL A O 1
ATOM 3527 N N . GLY A 1 446 ? -11.810 18.931 15.811 1.00 95.25 446 GLY A N 1
ATOM 3528 C CA . GLY A 1 446 ? -10.690 19.731 16.319 1.00 95.25 446 GLY A CA 1
ATOM 3529 C C . GLY A 1 446 ? -10.416 19.507 17.815 1.00 95.25 446 GLY A C 1
ATOM 3530 O O . GLY A 1 446 ? -9.271 19.337 18.227 1.00 95.25 446 GLY A O 1
ATOM 3531 N N . GLU A 1 447 ? -11.460 19.405 18.653 1.00 94.00 447 GLU A N 1
ATOM 3532 C CA . GLU A 1 447 ? -11.308 19.074 20.084 1.00 94.00 447 GLU A CA 1
ATOM 3533 C C . GLU A 1 447 ? -10.727 17.666 20.326 1.00 94.00 447 GLU A C 1
ATOM 3535 O O . GLU A 1 447 ? -10.118 17.435 21.373 1.00 94.00 447 GLU A O 1
ATOM 3540 N N . LEU A 1 448 ? -10.900 16.733 19.383 1.00 94.75 448 LEU A N 1
ATOM 3541 C CA . LEU A 1 448 ? -10.352 15.380 19.468 1.00 94.75 448 LEU A CA 1
ATOM 3542 C C . LEU A 1 448 ? -8.888 15.304 19.046 1.00 94.75 448 LEU A C 1
ATOM 3544 O O . LEU A 1 448 ? -8.151 14.532 19.654 1.00 94.75 448 LEU A O 1
ATOM 3548 N N . VAL A 1 449 ? -8.477 16.035 18.005 1.00 96.12 449 VAL A N 1
ATOM 3549 C CA . VAL A 1 449 ? -7.184 15.773 17.351 1.00 96.12 449 VAL A CA 1
ATOM 3550 C C . VAL A 1 449 ? -6.168 16.899 17.453 1.00 96.12 449 VAL A C 1
ATOM 3552 O O . VAL A 1 449 ? -4.978 16.593 17.403 1.00 96.12 449 VAL A O 1
ATOM 3555 N N . ASP A 1 450 ? -6.589 18.144 17.689 1.00 95.06 450 ASP A N 1
ATOM 3556 C CA . ASP A 1 450 ? -5.691 19.312 17.698 1.00 95.06 450 ASP A CA 1
ATOM 3557 C C . ASP A 1 450 ? -5.222 19.732 19.093 1.00 95.06 450 ASP A C 1
ATOM 3559 O O . ASP A 1 450 ? -4.318 20.559 19.237 1.00 95.06 450 ASP A O 1
ATOM 3563 N N . ALA A 1 451 ? -5.804 19.155 20.143 1.00 93.00 451 ALA A N 1
ATOM 3564 C CA . ALA A 1 451 ? -5.375 19.375 21.517 1.00 93.00 451 ALA A CA 1
ATOM 3565 C C . ALA A 1 451 ? -4.509 18.205 22.017 1.00 93.00 451 ALA A C 1
ATOM 3567 O O . ALA A 1 451 ? -4.888 17.045 21.835 1.00 93.00 451 ALA A O 1
ATOM 3568 N N . PRO A 1 452 ? -3.382 18.472 22.703 1.00 93.56 452 PRO A N 1
ATOM 3569 C CA . PRO A 1 452 ? -2.759 17.478 23.571 1.00 93.56 452 PRO A CA 1
ATOM 3570 C C . PRO A 1 452 ? -3.745 17.023 24.654 1.00 93.56 452 PRO A C 1
ATOM 3572 O O . PRO A 1 452 ? -4.564 17.822 25.114 1.00 93.56 452 PRO A O 1
ATOM 3575 N N . ALA A 1 453 ? -3.648 15.756 25.061 1.00 92.31 453 ALA A N 1
ATOM 3576 C CA . ALA A 1 453 ? -4.524 15.126 26.051 1.00 92.31 453 ALA A CA 1
ATOM 3577 C C . ALA A 1 453 ? -6.025 15.453 25.836 1.00 92.31 453 ALA A C 1
ATOM 3579 O O . ALA A 1 453 ? -6.666 16.036 26.717 1.00 92.31 453 ALA A O 1
ATOM 3580 N N . PRO A 1 454 ? -6.604 15.115 24.665 1.00 92.88 454 PRO A N 1
ATOM 3581 C CA . PRO A 1 454 ? -7.959 15.529 24.305 1.00 92.88 454 PRO A CA 1
ATOM 3582 C C . PRO A 1 454 ? -8.980 14.998 25.331 1.00 92.88 454 PRO A C 1
ATOM 3584 O O . PRO A 1 454 ? -9.092 13.777 25.498 1.00 92.88 454 PRO A O 1
ATOM 3587 N N . PRO A 1 455 ? -9.760 15.870 26.010 1.00 90.06 455 PRO A N 1
ATOM 3588 C CA . PRO A 1 455 ? -10.644 15.457 27.106 1.00 90.06 455 PRO A CA 1
ATOM 3589 C C . PRO A 1 455 ? -11.666 14.393 26.705 1.00 90.06 455 PRO A C 1
ATOM 3591 O O . PRO A 1 455 ? -11.957 13.489 27.478 1.00 90.06 455 PRO A O 1
ATOM 3594 N N . ALA A 1 456 ? -12.160 14.446 25.465 1.00 87.88 456 ALA A N 1
ATOM 3595 C CA . ALA A 1 456 ? -13.096 13.456 24.936 1.00 87.88 456 ALA A CA 1
ATOM 3596 C C . ALA A 1 456 ? -12.523 12.023 24.909 1.00 87.88 456 ALA A C 1
ATOM 3598 O O . ALA A 1 456 ? -13.294 11.067 24.954 1.00 87.88 456 ALA A O 1
ATOM 3599 N N . ILE A 1 457 ? -11.195 11.871 24.871 1.00 90.44 457 ILE A N 1
ATOM 3600 C CA . ILE A 1 457 ? -10.506 10.578 24.960 1.00 90.44 457 ILE A CA 1
ATOM 3601 C C . ILE A 1 457 ? -10.115 10.295 26.413 1.00 90.44 457 ILE A C 1
ATOM 3603 O O . ILE A 1 457 ? -10.457 9.243 26.946 1.00 90.44 457 ILE A O 1
ATOM 3607 N N . VAL A 1 458 ? -9.454 11.244 27.077 1.00 88.94 458 VAL A N 1
ATOM 3608 C CA . VAL A 1 458 ? -8.895 11.062 28.428 1.00 88.94 458 VAL A CA 1
ATOM 3609 C C . VAL A 1 458 ? -9.978 10.808 29.481 1.00 88.94 458 VAL A C 1
ATOM 3611 O O . VAL A 1 458 ? -9.825 9.930 30.329 1.00 88.94 458 VAL A O 1
ATOM 3614 N N . ASP A 1 459 ? -11.102 11.522 29.413 1.00 84.44 459 ASP A N 1
ATOM 3615 C CA . ASP A 1 459 ? -12.186 11.376 30.390 1.00 84.44 459 ASP A CA 1
ATOM 3616 C C . ASP A 1 459 ? -13.022 10.107 30.151 1.00 84.44 459 ASP A C 1
ATOM 3618 O O . ASP A 1 459 ? -13.725 9.650 31.057 1.00 84.44 459 ASP A O 1
ATOM 3622 N N . SER A 1 460 ? -12.939 9.511 28.953 1.00 73.38 460 SER A N 1
ATOM 3623 C CA . SER A 1 460 ? -13.659 8.274 28.627 1.00 73.38 460 SER A CA 1
ATOM 3624 C C . SER A 1 460 ? -13.132 7.069 29.422 1.00 73.38 460 SER A C 1
ATOM 3626 O O . SER A 1 460 ? -13.930 6.239 29.859 1.00 73.38 460 SER A O 1
ATOM 3628 N N . ASP A 1 461 ? -11.829 7.041 29.728 1.00 60.53 461 ASP A N 1
ATOM 3629 C CA . ASP A 1 461 ? -11.167 5.999 30.533 1.00 60.53 461 ASP A CA 1
ATOM 3630 C C . ASP A 1 461 ? -11.594 6.036 32.014 1.00 60.53 461 ASP A C 1
ATOM 3632 O O . ASP A 1 461 ? -11.674 5.014 32.689 1.00 60.53 461 ASP A O 1
ATOM 3636 N N . VAL A 1 462 ? -11.964 7.215 32.531 1.00 46.69 462 VAL A N 1
ATOM 3637 C CA . VAL A 1 462 ? -12.383 7.399 33.937 1.00 46.69 462 VAL A CA 1
ATOM 3638 C C . VAL A 1 462 ? -13.808 6.874 34.193 1.00 46.69 462 VAL A C 1
ATOM 3640 O O . VAL A 1 462 ? -14.252 6.786 35.341 1.00 46.69 462 VAL A O 1
ATOM 3643 N N . SER A 1 463 ? -14.547 6.537 33.130 1.00 37.81 463 SER A N 1
ATOM 3644 C CA . SER A 1 463 ? -15.965 6.158 33.186 1.00 37.81 463 SER A CA 1
ATOM 3645 C C . SER A 1 463 ? -16.257 4.659 33.008 1.00 37.81 463 SER A C 1
ATOM 3647 O O . SER A 1 463 ? -17.416 4.255 33.154 1.00 37.81 463 SER A O 1
ATOM 3649 N N . SER A 1 464 ? -15.226 3.843 32.764 1.00 35.97 464 SER A N 1
ATOM 3650 C CA . SER A 1 464 ? -15.258 2.368 32.803 1.00 35.97 464 SER A CA 1
ATOM 3651 C C . SER A 1 464 ? -14.707 1.818 34.115 1.00 35.97 464 SER A C 1
ATOM 3653 O O . SER A 1 464 ? -15.210 0.758 34.560 1.00 35.97 464 SER A O 1
#

Nearest PDB structures (foldseek):
  4fgm-assembly1_A  TM=8.449E-01  e=3.873E-24  Idiomarina loihiensis L2TR
  7xyo-assembly1_A  TM=6.678E-01  e=6.695E-24  Myxococcus fulvus
  7xyo-assembly1_B  TM=6.765E-01  e=5.982E-23  Myxococcus fulvus
  8cgw-assembly1_A  TM=6.396E-01  e=2.087E-19  Homo sapiens
  4f5c-assembly1_A  TM=6.532E-01  e=1.192E-15  Sus scrofa

Solvent-accessible surface area (backbone atoms only — not comparable to full-atom values): 25291 Å² total; per-residue (Å²): 145,80,87,85,79,83,82,86,80,84,85,78,89,77,90,75,92,80,84,89,75,91,71,78,69,74,76,77,70,80,41,69,21,41,49,36,40,35,40,34,57,76,36,74,93,66,39,28,32,33,41,35,39,42,42,41,46,62,47,60,50,53,50,46,28,26,62,53,84,87,61,87,43,66,86,72,70,73,43,78,70,46,37,23,36,87,86,68,49,78,41,56,72,48,78,59,92,70,32,40,35,34,49,50,74,37,49,46,33,36,36,36,30,33,35,69,58,54,56,78,55,98,90,53,86,63,58,65,42,35,70,33,42,72,58,92,59,30,37,33,47,39,22,49,67,67,47,68,38,64,76,66,86,59,48,72,54,28,40,37,38,54,44,74,85,45,66,77,49,44,49,46,40,48,61,57,57,54,44,33,34,47,38,66,31,74,79,48,44,43,44,37,48,39,36,37,24,68,51,53,73,48,75,52,73,52,98,85,24,38,41,33,40,39,36,42,87,79,62,69,49,59,71,67,58,56,50,49,45,52,48,52,46,51,49,51,56,32,56,74,61,71,56,69,92,47,64,30,34,24,38,36,38,36,69,45,86,62,90,60,99,76,78,64,57,71,47,59,44,64,28,79,46,26,35,43,35,29,35,36,70,80,54,49,55,65,43,68,49,34,78,72,44,31,41,58,36,30,38,57,49,25,52,52,44,53,62,36,38,23,62,63,46,62,56,34,40,20,58,40,49,2,29,33,52,42,48,10,52,49,48,36,35,77,70,62,43,30,52,70,68,56,51,49,54,47,53,54,51,39,50,51,55,40,74,69,32,91,50,33,84,78,44,20,30,28,69,26,59,66,89,63,77,82,46,57,63,45,51,42,40,15,39,36,40,14,20,52,47,41,50,53,50,22,52,50,40,17,61,80,49,73,67,75,44,43,49,65,55,30,55,36,48,50,48,70,76,26,85,92,43,37,70,40,47,69,67,57,50,32,52,32,42,24,72,70,70,75,45,88,41,59,71,60,52,46,50,52,27,68,34,41,60,20,58,81,61,61,56,53,68,79,74,115

Radius of gyration: 24.93 Å; Cα contacts (8 Å, |Δi|>4): 876; chains: 1; bounding box: 56×47×93 Å